Protein AF-0000000084432207 (afdb_homodimer)

Structure (mmCIF, N/CA/C/O backbone):
data_AF-0000000084432207-model_v1
#
loop_
_entity.id
_entity.type
_entity.pdbx_description
1 polymer ATPase
#
loop_
_atom_site.group_PDB
_atom_site.id
_atom_site.type_symbol
_atom_site.label_atom_id
_atom_site.label_alt_id
_atom_site.label_comp_id
_atom_site.label_asym_id
_atom_site.label_entity_id
_atom_site.label_seq_id
_atom_site.pdbx_PDB_ins_code
_atom_site.Cartn_x
_atom_site.Cartn_y
_atom_site.Cartn_z
_atom_site.occupancy
_atom_site.B_iso_or_equiv
_atom_site.auth_seq_id
_atom_site.auth_comp_id
_atom_site.auth_asym_id
_atom_site.auth_atom_id
_atom_site.pdbx_PDB_model_num
ATOM 1 N N . MET A 1 1 ? -12.633 -13.781 27.953 1 69.38 1 MET A N 1
ATOM 2 C CA . MET A 1 1 ? -13.867 -14.547 27.75 1 69.38 1 MET A CA 1
ATOM 3 C C . MET A 1 1 ? -13.898 -15.172 26.359 1 69.38 1 MET A C 1
ATOM 5 O O . MET A 1 1 ? -14.242 -16.344 26.219 1 69.38 1 MET A O 1
ATOM 9 N N . TYR A 1 2 ? -13.516 -14.477 25.219 1 88.44 2 TYR A N 1
ATOM 10 C CA . TYR A 1 2 ? -13.539 -15.062 23.891 1 88.44 2 TYR A CA 1
ATOM 11 C C . TYR A 1 2 ? -12.125 -15.211 23.344 1 88.44 2 TYR A C 1
ATOM 13 O O . TYR A 1 2 ? -11.641 -14.344 22.609 1 88.44 2 TYR A O 1
ATOM 21 N N . ASP A 1 3 ? -11.531 -16.312 23.734 1 91.62 3 ASP A N 1
ATOM 22 C CA . ASP A 1 3 ? -10.156 -16.5 23.266 1 91.62 3 ASP A CA 1
ATOM 23 C C . ASP A 1 3 ? -10.133 -17.047 21.844 1 91.62 3 ASP A C 1
ATOM 25 O O . ASP A 1 3 ? -11.18 -17.359 21.266 1 91.62 3 ASP A O 1
ATOM 29 N N . GLU A 1 4 ? -8.984 -17.094 21.281 1 94.12 4 GLU A N 1
ATOM 30 C CA . GLU A 1 4 ? -8.789 -17.438 19.875 1 94.12 4 GLU A CA 1
ATOM 31 C C . GLU A 1 4 ? -9.305 -18.844 19.562 1 94.12 4 GLU A C 1
ATOM 33 O O . GLU A 1 4 ? -9.992 -19.047 18.562 1 94.12 4 GLU A O 1
ATOM 38 N N . LYS A 1 5 ? -9.031 -19.844 20.422 1 93.81 5 LYS A N 1
ATOM 39 C CA . LYS A 1 5 ? -9.438 -21.219 20.219 1 93.81 5 LYS A CA 1
ATOM 40 C C . LYS A 1 5 ? -10.953 -21.359 20.219 1 93.81 5 LYS A C 1
ATOM 42 O O . LYS A 1 5 ? -11.523 -22.062 19.375 1 93.81 5 LYS A O 1
ATOM 47 N N . PHE A 1 6 ? -11.531 -20.703 21.203 1 95.62 6 PHE A N 1
ATOM 48 C CA . PHE A 1 6 ? -12.984 -20.734 21.312 1 95.62 6 PHE A CA 1
ATOM 49 C C . PHE A 1 6 ? -13.633 -20.188 20.047 1 95.62 6 PHE A C 1
ATOM 51 O O . PHE A 1 6 ? -14.555 -20.781 19.5 1 95.62 6 PHE A O 1
ATOM 58 N N . ILE A 1 7 ? -13.164 -19.031 19.562 1 95.94 7 ILE A N 1
ATOM 59 C CA . ILE A 1 7 ? -13.734 -18.375 18.375 1 95.94 7 ILE A CA 1
ATOM 60 C C . ILE A 1 7 ? -13.555 -19.266 17.156 1 95.94 7 ILE A C 1
ATOM 62 O O . ILE A 1 7 ? -14.477 -19.422 16.359 1 95.94 7 ILE A O 1
ATOM 66 N N . LEU A 1 8 ? -12.406 -19.844 17 1 94.75 8 LEU A N 1
ATOM 67 C CA . LEU A 1 8 ? -12.117 -20.703 15.867 1 94.75 8 LEU A CA 1
ATOM 68 C C . LEU A 1 8 ? -13.039 -21.922 15.867 1 94.75 8 LEU A C 1
ATOM 70 O O . LEU A 1 8 ? -13.555 -22.312 14.82 1 94.75 8 LEU A O 1
ATOM 74 N N . ASP A 1 9 ? -13.234 -22.5 17.031 1 94.31 9 ASP A N 1
ATOM 75 C CA . ASP A 1 9 ? -14.117 -23.656 17.156 1 94.31 9 ASP A CA 1
ATOM 76 C C . ASP A 1 9 ? -15.547 -23.297 16.75 1 94.31 9 ASP A C 1
ATOM 78 O O . ASP A 1 9 ? -16.203 -24.047 16.031 1 94.31 9 ASP A O 1
ATOM 82 N N . GLU A 1 10 ? -15.992 -22.172 17.25 1 94.75 10 GLU A N 1
ATOM 83 C CA . GLU A 1 10 ? -17.359 -21.734 16.938 1 94.75 10 GLU A CA 1
ATOM 84 C C . GLU A 1 10 ? -17.5 -21.422 15.445 1 94.75 10 GLU A C 1
ATOM 86 O O . GLU A 1 10 ? -18.5 -21.828 14.828 1 94.75 10 GLU A O 1
ATOM 91 N N . VAL A 1 11 ? -16.562 -20.75 14.867 1 95.38 11 VAL A N 1
ATOM 92 C CA . VAL A 1 11 ? -16.594 -20.391 13.453 1 95.38 11 VAL A CA 1
ATOM 93 C C . VAL A 1 11 ? -16.609 -21.656 12.602 1 95.38 11 VAL A C 1
ATOM 95 O O . VAL A 1 11 ? -17.422 -21.781 11.672 1 95.38 11 VAL A O 1
ATOM 98 N N . ASN A 1 12 ? -15.75 -22.562 12.953 1 93.44 12 ASN A N 1
ATOM 99 C CA . ASN A 1 12 ? -15.672 -23.797 12.195 1 93.44 12 ASN A CA 1
ATOM 100 C C . ASN A 1 12 ? -16.953 -24.625 12.336 1 93.44 12 ASN A C 1
ATOM 102 O O . ASN A 1 12 ? -17.391 -25.266 11.383 1 93.44 12 ASN A O 1
ATOM 106 N N . SER A 1 13 ? -17.438 -24.656 13.523 1 94.06 13 SER A N 1
ATOM 107 C CA . SER A 1 13 ? -18.703 -25.344 13.742 1 94.06 13 SER A CA 1
ATOM 108 C C . SER A 1 13 ? -19.812 -24.75 12.875 1 94.06 13 SER A C 1
ATOM 110 O O . SER A 1 13 ? -20.578 -25.484 12.242 1 94.06 13 SER A O 1
ATOM 112 N N . ILE A 1 14 ? -19.906 -23.484 12.828 1 95.19 14 ILE A N 1
ATOM 113 C CA . ILE A 1 14 ? -20.922 -22.781 12.039 1 95.19 14 ILE A CA 1
ATOM 114 C C . ILE A 1 14 ? -20.703 -23.062 10.555 1 95.19 14 ILE A C 1
ATOM 116 O O . ILE A 1 14 ? -21.656 -23.328 9.82 1 95.19 14 ILE A O 1
ATOM 120 N N . ARG A 1 15 ? -19.484 -22.984 10.156 1 93.62 15 ARG A N 1
ATOM 121 C CA . ARG A 1 15 ? -19.172 -23.25 8.758 1 93.62 15 ARG A CA 1
ATOM 122 C C . ARG A 1 15 ? -19.594 -24.656 8.352 1 93.62 15 ARG A C 1
ATOM 124 O O . ARG A 1 15 ? -20.156 -24.844 7.273 1 93.62 15 ARG A O 1
ATOM 131 N N . ARG A 1 16 ? -19.391 -25.578 9.219 1 91.31 16 ARG A N 1
ATOM 132 C CA . ARG A 1 16 ? -19.812 -26.953 8.961 1 91.31 16 ARG A CA 1
ATOM 133 C C . ARG A 1 16 ? -21.328 -27.062 8.844 1 91.31 16 ARG A C 1
ATOM 135 O O . ARG A 1 16 ? -21.844 -27.734 7.961 1 91.31 16 ARG A O 1
ATOM 142 N N . GLU A 1 17 ? -21.938 -26.422 9.672 1 91.88 17 GLU A N 1
ATOM 143 C CA . GLU A 1 17 ? -23.406 -26.438 9.711 1 91.88 17 GLU A CA 1
ATOM 144 C C . GLU A 1 17 ? -23.984 -25.891 8.414 1 91.88 17 GLU A C 1
ATOM 146 O O . GLU A 1 17 ? -25.031 -26.359 7.953 1 91.88 17 GLU A O 1
ATOM 151 N N . ILE A 1 18 ? -23.328 -24.984 7.797 1 89.75 18 ILE A N 1
ATOM 152 C CA . ILE A 1 18 ? -23.906 -24.344 6.621 1 89.75 18 ILE A CA 1
ATOM 153 C C . ILE A 1 18 ? -23.297 -24.938 5.355 1 89.75 18 ILE A C 1
ATOM 155 O O . ILE A 1 18 ? -23.516 -24.422 4.254 1 89.75 18 ILE A O 1
ATOM 159 N N . GLY A 1 19 ? -22.375 -25.891 5.5 1 84.81 19 GLY A N 1
ATOM 160 C CA . GLY A 1 19 ? -21.875 -26.641 4.363 1 84.81 19 GLY A CA 1
ATOM 161 C C . GLY A 1 19 ? -20.641 -26.016 3.738 1 84.81 19 GLY A C 1
ATOM 162 O O . GLY A 1 19 ? -20.359 -26.234 2.559 1 84.81 19 GLY A O 1
ATOM 163 N N . HIS A 1 20 ? -19.969 -25.141 4.457 1 82.69 20 HIS A N 1
ATOM 164 C CA . HIS A 1 20 ? -18.734 -24.562 3.945 1 82.69 20 HIS A CA 1
ATOM 165 C C . HIS A 1 20 ? -17.547 -25.5 4.16 1 82.69 20 HIS A C 1
ATOM 167 O O . HIS A 1 20 ? -17.547 -26.297 5.105 1 82.69 20 HIS A O 1
ATOM 173 N N . ASP A 1 21 ? -16.578 -25.344 3.324 1 76.12 21 ASP A N 1
ATOM 174 C CA . ASP A 1 21 ? -15.352 -26.125 3.455 1 76.12 21 ASP A CA 1
ATOM 175 C C . ASP A 1 21 ? -14.562 -25.703 4.695 1 76.12 21 ASP A C 1
ATOM 177 O O . ASP A 1 21 ? -14.641 -24.547 5.121 1 76.12 21 ASP A O 1
ATOM 181 N N . GLU A 1 22 ? -13.953 -26.703 5.242 1 76.38 22 GLU A N 1
ATOM 182 C CA . GLU A 1 22 ? -13.062 -26.391 6.355 1 76.38 22 GLU A CA 1
ATOM 183 C C . GLU A 1 22 ? -11.82 -25.641 5.879 1 76.38 22 GLU A C 1
ATOM 185 O O . GLU A 1 22 ? -11.266 -25.969 4.828 1 76.38 22 GLU A O 1
ATOM 190 N N . VAL A 1 23 ? -11.57 -24.562 6.527 1 81 23 VAL A N 1
ATOM 191 C CA . VAL A 1 23 ? -10.391 -23.781 6.172 1 81 23 VAL A CA 1
ATOM 192 C C . VAL A 1 23 ? -9.555 -23.5 7.422 1 81 23 VAL A C 1
ATOM 194 O O . VAL A 1 23 ? -10.094 -23.469 8.531 1 81 23 VAL A O 1
ATOM 197 N N . SER A 1 24 ? -8.305 -23.516 7.211 1 86.62 24 SER A N 1
ATOM 198 C CA . SER A 1 24 ? -7.422 -23.078 8.289 1 86.62 24 SER A CA 1
ATOM 199 C C . SER A 1 24 ? -7.461 -21.578 8.477 1 86.62 24 SER A C 1
ATOM 201 O O . SER A 1 24 ? -7.188 -20.828 7.539 1 86.62 24 SER A O 1
ATOM 203 N N . ILE A 1 25 ? -7.871 -21.172 9.625 1 93.12 25 ILE A N 1
ATOM 204 C CA . ILE A 1 25 ? -7.977 -19.75 9.938 1 93.12 25 ILE A CA 1
ATOM 205 C C . ILE A 1 25 ? -6.992 -19.391 11.055 1 93.12 25 ILE A C 1
ATOM 207 O O . ILE A 1 25 ? -6.855 -20.141 12.031 1 93.12 25 ILE A O 1
ATOM 211 N N . TYR A 1 26 ? -6.336 -18.312 10.898 1 94.75 26 TYR A N 1
ATOM 212 C CA . TYR A 1 26 ? -5.418 -17.828 11.93 1 94.75 26 TYR A CA 1
ATOM 213 C C . TYR A 1 26 ? -5.871 -16.5 12.5 1 94.75 26 TYR A C 1
ATOM 215 O O . TYR A 1 26 ? -6.105 -15.547 11.75 1 94.75 26 TYR A O 1
ATOM 223 N N . ILE A 1 27 ? -6.004 -16.453 13.797 1 95.94 27 ILE A N 1
ATOM 224 C CA . ILE A 1 27 ? -6.395 -15.25 14.508 1 95.94 27 ILE A CA 1
ATOM 225 C C . ILE A 1 27 ? -5.184 -14.672 15.242 1 95.94 27 ILE A C 1
ATOM 227 O O . ILE A 1 27 ? -4.461 -15.391 15.93 1 95.94 27 ILE A O 1
ATOM 231 N N . GLU A 1 28 ? -4.887 -13.422 15 1 94.56 28 GLU A N 1
ATOM 232 C CA . GLU A 1 28 ? -3.787 -12.727 15.656 1 94.56 28 GLU A CA 1
ATOM 233 C C . GLU A 1 28 ? -4.148 -12.359 17.094 1 94.56 28 GLU A C 1
ATOM 235 O O . GLU A 1 28 ? -3.34 -12.531 18 1 94.56 28 GLU A O 1
ATOM 240 N N . GLU A 1 29 ? -5.316 -11.82 17.266 1 94.12 29 GLU A N 1
ATOM 241 C CA . GLU A 1 29 ? -5.777 -11.438 18.594 1 94.12 29 GLU A CA 1
ATOM 242 C C . GLU A 1 29 ? -7.285 -11.195 18.609 1 94.12 29 GLU A C 1
ATOM 244 O O . GLU A 1 29 ? -7.906 -11.062 17.562 1 94.12 29 GLU A O 1
ATOM 249 N N . THR A 1 30 ? -7.875 -11.281 19.828 1 94.94 30 THR A N 1
ATOM 250 C CA . THR A 1 30 ? -9.273 -10.945 20.062 1 94.94 30 THR A CA 1
ATOM 251 C C . THR A 1 30 ? -9.406 -9.945 21.219 1 94.94 30 THR A C 1
ATOM 253 O O . THR A 1 30 ? -8.594 -9.953 22.141 1 94.94 30 THR A O 1
ATOM 256 N N . TYR A 1 31 ? -10.336 -9.055 20.984 1 92.19 31 TYR A N 1
ATOM 257 C CA . TYR A 1 31 ? -10.656 -8.062 22 1 92.19 31 TYR A CA 1
ATOM 258 C C . TYR A 1 31 ? -12.156 -7.973 22.234 1 92.19 31 TYR A C 1
ATOM 260 O O . TYR A 1 31 ? -12.938 -7.895 21.281 1 92.19 31 TYR A O 1
ATOM 268 N N . PHE A 1 32 ? -12.547 -8.094 23.516 1 93.69 32 PHE A N 1
ATOM 269 C CA . PHE A 1 32 ? -13.953 -7.965 23.859 1 93.69 32 PHE A CA 1
ATOM 270 C C . PHE A 1 32 ? -14.188 -6.73 24.719 1 93.69 32 PHE A C 1
ATOM 272 O O . PHE A 1 32 ? -13.531 -6.547 25.75 1 93.69 32 PHE A O 1
ATOM 279 N N . ASN A 1 33 ? -15.016 -5.875 24.219 1 90.94 33 ASN A N 1
ATOM 280 C CA . ASN A 1 33 ? -15.445 -4.715 24.984 1 90.94 33 ASN A CA 1
ATOM 281 C C . ASN A 1 33 ? -16.75 -4.984 25.719 1 90.94 33 ASN A C 1
ATOM 283 O O . ASN A 1 33 ? -17.828 -5.004 25.109 1 90.94 33 ASN A O 1
ATOM 287 N N . LYS A 1 34 ? -16.766 -4.996 27 1 91.31 34 LYS A N 1
ATOM 288 C CA . LYS A 1 34 ? -17.922 -5.34 27.828 1 91.31 34 LYS A CA 1
ATOM 289 C C . LYS A 1 34 ? -18.953 -4.211 27.828 1 91.31 34 LYS A C 1
ATOM 291 O O . LYS A 1 34 ? -20.156 -4.465 27.859 1 91.31 34 LYS A O 1
ATOM 296 N N . ASP A 1 35 ? -18.438 -3.004 27.797 1 89.25 35 ASP A N 1
ATOM 297 C CA . ASP A 1 35 ? -19.312 -1.843 27.891 1 89.25 35 ASP A CA 1
ATOM 298 C C . ASP A 1 35 ? -20.219 -1.753 26.672 1 89.25 35 ASP A C 1
ATOM 300 O O . ASP A 1 35 ? -21.422 -1.454 26.797 1 89.25 35 ASP A O 1
ATOM 304 N N . THR A 1 36 ? -19.734 -2.092 25.531 1 90.56 36 THR A N 1
ATOM 305 C CA . THR A 1 36 ? -20.516 -1.972 24.312 1 90.56 36 THR A CA 1
ATOM 306 C C . THR A 1 36 ? -21 -3.34 23.844 1 90.56 36 THR A C 1
ATOM 308 O O . THR A 1 36 ? -21.812 -3.434 22.922 1 90.56 36 THR A O 1
ATOM 311 N N . ASN A 1 37 ? -20.562 -4.426 24.453 1 95.5 37 ASN A N 1
ATOM 312 C CA . ASN A 1 37 ? -20.875 -5.801 24.078 1 95.5 37 ASN A CA 1
ATOM 313 C C . ASN A 1 37 ? -20.438 -6.098 22.641 1 95.5 37 ASN A C 1
ATOM 315 O O . ASN A 1 37 ? -21.234 -6.598 21.844 1 95.5 37 ASN A O 1
ATOM 319 N N . GLU A 1 38 ? -19.266 -5.66 22.328 1 95.5 38 GLU A N 1
ATOM 320 C CA . GLU A 1 38 ? -18.719 -5.836 20.984 1 95.5 38 GLU A CA 1
ATOM 321 C C . GLU A 1 38 ? -17.438 -6.676 21.016 1 95.5 38 GLU A C 1
ATOM 323 O O . GLU A 1 38 ? -16.641 -6.566 21.938 1 95.5 38 GLU A O 1
ATOM 328 N N . LEU A 1 39 ? -17.312 -7.508 20 1 96.81 39 LEU A N 1
ATOM 329 C CA . LEU A 1 39 ? -16.141 -8.383 19.875 1 96.81 39 LEU A CA 1
ATOM 330 C C . LEU A 1 39 ? -15.328 -8.016 18.641 1 96.81 39 LEU A C 1
ATOM 332 O O . LEU A 1 39 ? -15.891 -7.805 17.562 1 96.81 39 LEU A O 1
ATOM 336 N N . TRP A 1 40 ? -14.055 -7.824 18.859 1 96.62 40 TRP A N 1
ATOM 337 C CA . TRP A 1 40 ? -13.117 -7.621 17.75 1 96.62 40 TRP A CA 1
ATOM 338 C C . TRP A 1 40 ? -12.281 -8.867 17.5 1 96.62 40 TRP A C 1
ATOM 340 O O . TRP A 1 40 ? -11.656 -9.398 18.438 1 96.62 40 TRP A O 1
ATOM 350 N N . ILE A 1 41 ? -12.344 -9.328 16.328 1 97.62 41 ILE A N 1
ATOM 351 C CA . ILE A 1 41 ? -11.531 -10.461 15.898 1 97.62 41 ILE A CA 1
ATOM 352 C C . ILE A 1 41 ? -10.508 -9.992 14.859 1 97.62 41 ILE A C 1
ATOM 354 O O . ILE A 1 41 ? -10.867 -9.602 13.75 1 97.62 41 ILE A O 1
ATOM 358 N N . ILE A 1 42 ? -9.234 -10.055 15.188 1 97.31 42 ILE A N 1
ATOM 359 C CA . ILE A 1 42 ? -8.172 -9.633 14.289 1 97.31 42 ILE A CA 1
ATOM 360 C C . ILE A 1 42 ? -7.48 -10.859 13.695 1 97.31 42 ILE A C 1
ATOM 362 O O . ILE A 1 42 ? -6.832 -11.625 14.414 1 97.31 42 ILE A O 1
ATOM 366 N N . THR A 1 43 ? -7.629 -11 12.414 1 97.19 43 THR A N 1
ATOM 367 C CA . THR A 1 43 ? -7.016 -12.125 11.719 1 97.19 43 THR A CA 1
ATOM 368 C C . THR A 1 43 ? -5.625 -11.75 11.211 1 97.19 43 THR A C 1
ATOM 370 O O . THR A 1 43 ? -5.242 -10.578 11.234 1 97.19 43 THR A O 1
ATOM 373 N N . GLU A 1 44 ? -4.887 -12.734 10.758 1 95.75 44 GLU A N 1
ATOM 374 C CA . GLU A 1 44 ? -3.537 -12.477 10.266 1 95.75 44 GLU A CA 1
ATOM 375 C C . GLU A 1 44 ? -3.572 -11.766 8.914 1 95.75 44 GLU A C 1
ATOM 377 O O . GLU A 1 44 ? -2.752 -10.883 8.656 1 95.75 44 GLU A O 1
ATOM 382 N N . ASP A 1 45 ? -4.508 -12.258 8.078 1 94.56 45 ASP A N 1
ATOM 383 C CA . ASP A 1 45 ? -4.586 -11.648 6.754 1 94.56 45 ASP A CA 1
ATOM 384 C C . ASP A 1 45 ? -6.023 -11.633 6.242 1 94.56 45 ASP A C 1
ATOM 386 O O . ASP A 1 45 ? -6.953 -12 6.965 1 94.56 45 ASP A O 1
ATOM 390 N N . ARG A 1 46 ? -6.199 -11.219 5.07 1 91.69 46 ARG A N 1
ATOM 391 C CA . ARG A 1 46 ? -7.527 -10.961 4.523 1 91.69 46 ARG A CA 1
ATOM 392 C C . ARG A 1 46 ? -8.266 -12.266 4.2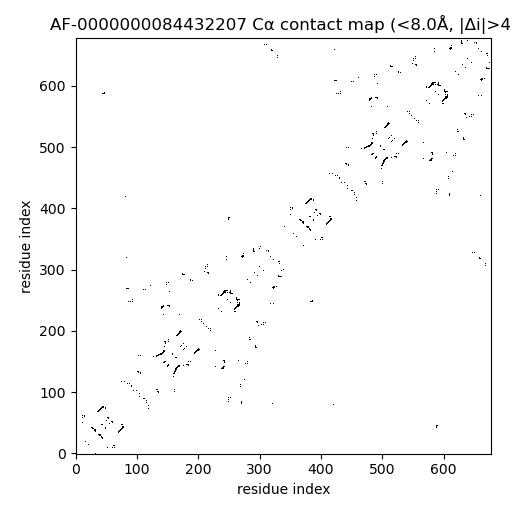5 1 91.69 46 ARG A C 1
ATOM 394 O O . ARG A 1 46 ? -9.477 -12.359 4.477 1 91.69 46 ARG A O 1
ATOM 401 N N . PRO A 1 47 ? -7.598 -13.273 3.713 1 92.25 47 PRO A N 1
ATOM 402 C CA . PRO A 1 47 ? -8.305 -14.547 3.539 1 92.25 47 PRO A CA 1
ATOM 403 C C . PRO A 1 47 ? -8.898 -15.078 4.844 1 92.25 47 PRO A C 1
ATOM 405 O O . PRO A 1 47 ? -10.023 -15.57 4.859 1 92.25 47 PRO A O 1
ATOM 408 N N . ASP A 1 48 ? -8.156 -14.984 5.887 1 95.19 48 ASP A N 1
ATOM 409 C CA . ASP A 1 48 ? -8.672 -15.398 7.191 1 95.19 48 ASP A CA 1
ATOM 410 C C . ASP A 1 48 ? -9.883 -14.555 7.594 1 95.19 48 ASP A C 1
ATOM 412 O O . ASP A 1 48 ? -10.859 -15.078 8.125 1 95.19 48 ASP A O 1
ATOM 416 N N . LYS A 1 49 ? -9.766 -13.336 7.398 1 95.62 49 LYS A N 1
ATOM 417 C CA . LYS A 1 49 ? -10.883 -12.438 7.668 1 95.62 49 LYS A CA 1
ATOM 418 C C . LYS A 1 49 ? -12.133 -12.867 6.906 1 95.62 49 LYS A C 1
ATOM 420 O O . LYS A 1 49 ? -13.211 -12.969 7.484 1 95.62 49 LYS A O 1
ATOM 425 N N . SER A 1 50 ? -11.961 -13.094 5.668 1 92.81 50 SER A N 1
ATOM 426 C CA . SER A 1 50 ? -13.062 -13.516 4.816 1 92.81 50 SER A CA 1
ATOM 427 C C . SER A 1 50 ? -13.688 -14.812 5.316 1 92.81 50 SER A C 1
ATOM 429 O O . SER A 1 50 ? -14.906 -14.984 5.266 1 92.81 50 SER A O 1
ATOM 431 N N . ALA A 1 51 ? -12.875 -15.672 5.738 1 93.31 51 ALA A N 1
ATOM 432 C CA . ALA A 1 51 ? -13.352 -16.969 6.234 1 93.31 51 ALA A CA 1
ATOM 433 C C . ALA A 1 51 ? -14.227 -16.781 7.473 1 93.31 51 ALA A C 1
ATOM 435 O O . ALA A 1 51 ? -15.219 -17.5 7.648 1 93.31 51 ALA A O 1
ATOM 436 N N . ILE A 1 52 ? -13.867 -15.891 8.305 1 95.94 52 ILE A N 1
ATOM 437 C CA . IL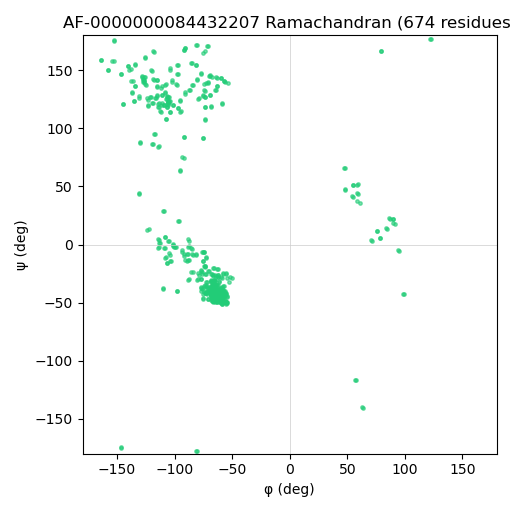E A 1 52 ? -14.625 -15.633 9.523 1 95.94 52 ILE A CA 1
ATOM 438 C C . ILE A 1 52 ? -15.938 -14.938 9.172 1 95.94 52 ILE A C 1
ATOM 440 O O . ILE A 1 52 ? -16.984 -15.25 9.758 1 95.94 52 ILE A O 1
ATOM 444 N N . ILE A 1 53 ? -15.875 -14.055 8.281 1 94.81 53 ILE A N 1
ATOM 445 C CA . ILE A 1 53 ? -17.078 -13.352 7.863 1 94.81 53 ILE A CA 1
ATOM 446 C C . ILE A 1 53 ? -18.016 -14.312 7.137 1 94.81 53 ILE A C 1
ATOM 448 O O . ILE A 1 53 ? -19.219 -14.352 7.414 1 94.81 53 ILE A O 1
ATOM 452 N N . GLY A 1 54 ? -17.422 -15.094 6.258 1 91.38 54 GLY A N 1
ATOM 453 C CA . GLY A 1 54 ? -18.188 -16.031 5.453 1 91.38 54 GLY A CA 1
ATOM 454 C C . GLY A 1 54 ? -18.891 -15.375 4.273 1 91.38 54 GLY A C 1
ATOM 455 O O . GLY A 1 54 ? -18.984 -14.148 4.211 1 91.38 54 GLY A O 1
ATOM 456 N N . LYS A 1 55 ? -19.344 -16.172 3.408 1 86.5 55 LYS A N 1
ATOM 457 C CA . LYS A 1 55 ? -20.078 -15.68 2.246 1 86.5 55 LYS A CA 1
ATOM 458 C C . LYS A 1 55 ? -21.312 -14.875 2.672 1 86.5 55 LYS A C 1
ATOM 460 O O . LYS A 1 55 ? -22.109 -15.336 3.477 1 86.5 55 LYS A O 1
ATOM 465 N N . GLY A 1 56 ? -21.328 -13.609 2.219 1 86.75 56 GLY A N 1
ATOM 466 C CA . GLY A 1 56 ? -22.453 -12.75 2.525 1 86.75 56 GLY A CA 1
ATOM 467 C C . GLY A 1 56 ? -22.516 -12.328 3.982 1 86.75 56 GLY A C 1
ATOM 468 O O . GLY A 1 56 ? -23.516 -11.781 4.441 1 86.75 56 GLY A O 1
ATOM 469 N N . GLY A 1 57 ? -21.609 -12.68 4.703 1 91.69 57 GLY A N 1
ATOM 470 C CA . GLY A 1 57 ? -21.562 -12.305 6.109 1 91.69 57 GLY A CA 1
ATOM 471 C C . GLY A 1 57 ? -22.328 -13.266 7 1 91.69 57 GLY A C 1
ATOM 472 O O . GLY A 1 57 ? -22.734 -12.906 8.109 1 91.69 57 GLY A O 1
ATOM 473 N N . TRP A 1 58 ? -22.516 -14.453 6.535 1 92.06 58 TRP A N 1
ATOM 474 C CA . TRP A 1 58 ? -23.391 -15.391 7.23 1 92.06 58 TRP A CA 1
ATOM 475 C C . TRP A 1 58 ? -22.703 -15.977 8.453 1 92.06 58 TRP A C 1
ATOM 477 O O . TRP A 1 58 ? -23.312 -16.125 9.516 1 92.06 58 TRP A O 1
ATOM 487 N N . VAL A 1 59 ? -21.516 -16.281 8.367 1 95.06 59 VAL A N 1
ATOM 488 C CA . VAL A 1 59 ? -20.812 -16.938 9.461 1 95.06 59 VAL A CA 1
ATOM 489 C C . VAL A 1 59 ? -20.703 -15.984 10.648 1 95.06 59 VAL A C 1
ATOM 491 O O . VAL A 1 59 ? -21.078 -16.328 11.766 1 95.06 59 VAL A O 1
ATOM 494 N N . VAL A 1 60 ? -20.266 -14.773 10.383 1 96.38 60 VAL A N 1
ATOM 495 C CA . VAL A 1 60 ? -20.094 -13.82 11.469 1 96.38 60 VAL A CA 1
ATOM 496 C C . VAL A 1 60 ? -21.453 -13.422 12.031 1 96.38 60 VAL A C 1
ATOM 498 O O . VAL A 1 60 ? -21.578 -13.18 13.234 1 96.38 60 VAL A O 1
ATOM 501 N N . GLY A 1 61 ? -22.453 -13.391 11.203 1 96.25 61 GLY A N 1
ATOM 502 C CA . GLY A 1 61 ? -23.797 -13.117 11.68 1 96.25 61 GLY A CA 1
ATOM 503 C C . GLY A 1 61 ? -24.312 -14.172 12.648 1 96.25 61 GLY A C 1
ATOM 504 O O . GLY A 1 61 ? -24.844 -13.836 13.711 1 96.25 61 GLY A O 1
ATOM 505 N N . LYS A 1 62 ? -24.172 -15.383 12.266 1 96.69 62 LYS A N 1
ATOM 506 C CA . LYS A 1 62 ? -24.594 -16.484 13.133 1 96.69 62 LYS A CA 1
ATOM 507 C C . LYS A 1 62 ? -23.781 -16.516 14.422 1 96.69 62 LYS A C 1
ATOM 509 O O . LYS A 1 62 ? -24.297 -16.828 15.492 1 96.69 62 LYS A O 1
ATOM 514 N N . LEU A 1 63 ? -22.531 -16.25 14.281 1 97 63 LEU A N 1
ATOM 515 C CA . LEU A 1 63 ? -21.672 -16.188 15.453 1 97 63 LEU A CA 1
ATOM 516 C C . LEU A 1 63 ? -22.156 -15.125 16.422 1 97 63 LEU A C 1
ATOM 518 O O . LEU A 1 63 ? -22.203 -15.352 17.641 1 97 63 LEU A O 1
ATOM 522 N N . ARG A 1 64 ? -22.453 -13.945 15.93 1 97.31 64 ARG A N 1
ATOM 523 C CA . ARG A 1 64 ? -22.953 -12.852 16.75 1 97.31 64 ARG A CA 1
ATOM 524 C C . ARG A 1 64 ? -24.219 -13.258 17.5 1 97.31 64 ARG A C 1
ATOM 526 O O . ARG A 1 64 ? -24.359 -12.977 18.688 1 97.31 64 ARG A O 1
ATOM 533 N N . GLU A 1 65 ? -25.109 -13.945 16.812 1 96.88 65 GLU A N 1
ATOM 534 C CA . GLU A 1 65 ? -26.359 -14.414 17.422 1 96.88 65 GLU A CA 1
ATOM 535 C C . GLU A 1 65 ? -26.078 -15.453 18.5 1 96.88 65 GLU A C 1
ATOM 537 O O . GLU A 1 65 ? -26.641 -15.383 19.594 1 96.88 65 GLU A O 1
ATOM 542 N N . LYS A 1 66 ? -25.297 -16.312 18.156 1 96.31 66 LYS A N 1
ATOM 543 C CA . LYS A 1 66 ? -24.969 -17.391 19.078 1 96.31 66 LYS A CA 1
ATOM 544 C C . LYS A 1 66 ? -24.344 -16.844 20.359 1 96.31 66 LYS A C 1
ATOM 546 O O . LYS A 1 66 ? -24.625 -17.359 21.453 1 96.31 66 LYS A O 1
ATOM 551 N N . LEU A 1 67 ? -23.562 -15.844 20.172 1 96.44 67 LEU A N 1
ATOM 552 C CA . LEU A 1 67 ? -22.859 -15.297 21.328 1 96.44 67 LEU A CA 1
ATOM 553 C C . LEU A 1 67 ? -23.641 -14.148 21.953 1 96.44 67 LEU A C 1
ATOM 555 O O . LEU A 1 67 ? -23.234 -13.586 22.969 1 96.44 67 LEU A O 1
ATOM 559 N N . ASN A 1 68 ? -24.656 -13.734 21.391 1 96.69 68 ASN A N 1
ATOM 560 C CA . ASN A 1 68 ? -25.516 -12.656 21.859 1 96.69 68 ASN A CA 1
ATOM 561 C C . ASN A 1 68 ? -24.734 -11.344 22 1 96.69 68 ASN A C 1
ATOM 563 O O . ASN A 1 68 ? -24.734 -10.734 23.062 1 96.69 68 ASN A O 1
ATOM 567 N N . LEU A 1 69 ? -24.078 -11.031 20.953 1 97.19 69 LEU A N 1
ATOM 568 C CA . LEU A 1 69 ? -23.281 -9.812 20.922 1 97.19 69 LEU A CA 1
ATOM 569 C C . LEU A 1 69 ? -23.984 -8.727 20.109 1 97.19 69 LEU A C 1
ATOM 571 O O . LEU A 1 69 ? -24.812 -9.031 19.234 1 97.19 69 LEU A O 1
ATOM 575 N N . GLU A 1 70 ? -23.719 -7.512 20.453 1 96.69 70 GLU A N 1
ATOM 576 C CA . GLU A 1 70 ? -24.266 -6.391 19.688 1 96.69 70 GLU A CA 1
ATOM 577 C C . GLU A 1 70 ? -23.641 -6.324 18.297 1 96.69 70 GLU A C 1
ATOM 579 O O . GLU A 1 70 ? -24.344 -6.066 17.312 1 96.69 70 GLU A O 1
ATOM 584 N N . SER A 1 71 ? -22.312 -6.523 18.219 1 96.38 71 SER A N 1
ATOM 585 C CA . SER A 1 71 ? -21.609 -6.492 16.938 1 96.38 71 SER A CA 1
ATOM 586 C C . SER A 1 71 ? -20.297 -7.25 17.016 1 96.38 71 SER A C 1
ATOM 588 O O . SER A 1 71 ? -19.719 -7.387 18.094 1 96.38 71 SER A O 1
ATOM 590 N N . ILE A 1 72 ? -19.906 -7.793 15.906 1 97.25 72 ILE A N 1
ATOM 591 C CA . ILE A 1 72 ? -18.578 -8.391 15.742 1 97.25 72 ILE A CA 1
ATOM 592 C C . ILE A 1 72 ? -17.828 -7.664 14.633 1 97.25 72 ILE A C 1
ATOM 594 O O . ILE A 1 72 ? -18.328 -7.5 13.523 1 97.25 72 ILE A O 1
ATOM 598 N N . HIS A 1 73 ? -16.656 -7.129 15.023 1 96.69 73 HIS A N 1
ATOM 599 C CA . HIS A 1 73 ? -15.773 -6.508 14.055 1 96.69 73 HIS A CA 1
ATOM 600 C C . HIS A 1 73 ? -14.625 -7.438 13.672 1 96.69 73 HIS A C 1
ATOM 602 O O . HIS A 1 73 ? -13.875 -7.891 14.539 1 96.69 73 HIS A O 1
ATOM 608 N N . VAL A 1 74 ? -14.523 -7.766 12.43 1 97 74 VAL A N 1
ATOM 609 C CA . VAL A 1 74 ? -13.445 -8.617 11.945 1 97 74 VAL A CA 1
ATOM 610 C C . VAL A 1 74 ? -12.469 -7.797 11.102 1 97 74 VAL A C 1
ATOM 612 O O . VAL A 1 74 ? -12.867 -7.176 10.117 1 97 74 VAL A O 1
ATOM 615 N N . GLU A 1 75 ? -11.188 -7.723 11.508 1 95.44 75 GLU A N 1
ATOM 616 C CA . GLU A 1 75 ? -10.156 -6.965 10.805 1 95.44 75 GLU A CA 1
ATOM 617 C C . GLU A 1 75 ? -8.961 -7.844 10.469 1 95.44 75 GLU A C 1
ATOM 619 O O . GLU A 1 75 ? -8.805 -8.938 11.031 1 95.44 75 GLU A O 1
ATOM 624 N N . SER A 1 76 ? -8.164 -7.445 9.562 1 95.19 76 SER A N 1
ATOM 625 C CA . SER A 1 76 ? -6.918 -8.109 9.203 1 95.19 76 SER A CA 1
ATOM 626 C C . SER A 1 76 ? -5.711 -7.316 9.695 1 95.19 76 SER A C 1
ATOM 628 O O . SER A 1 76 ? -5.562 -6.141 9.359 1 95.19 76 SER A O 1
ATOM 630 N N . TYR A 1 77 ? -4.867 -7.977 10.406 1 95.81 77 TYR A N 1
ATOM 631 C CA . TYR A 1 77 ? -3.697 -7.312 10.969 1 95.81 77 TYR A CA 1
ATOM 632 C C . TYR A 1 77 ? -2.834 -6.707 9.867 1 95.81 77 TYR A C 1
ATOM 634 O O . TYR A 1 77 ? -2.287 -5.613 10.031 1 95.81 77 TYR A O 1
ATOM 642 N N . GLY A 1 78 ? -2.715 -7.395 8.75 1 93.38 78 GLY A N 1
ATOM 643 C CA . GLY A 1 78 ? -1.92 -6.926 7.625 1 93.38 78 GLY A CA 1
ATOM 644 C C . GLY A 1 78 ? -2.322 -5.543 7.148 1 93.38 78 GLY A C 1
ATOM 645 O O . GLY A 1 78 ? -1.492 -4.793 6.633 1 93.38 78 GLY A O 1
ATOM 646 N N . ASP A 1 79 ? -3.545 -5.156 7.383 1 91.69 79 ASP A N 1
ATOM 647 C CA . ASP A 1 79 ? -4.059 -3.867 6.926 1 91.69 79 ASP A CA 1
ATOM 648 C C . ASP A 1 79 ? -3.641 -2.742 7.871 1 91.69 79 ASP A C 1
ATOM 650 O O . ASP A 1 79 ? -3.775 -1.563 7.535 1 91.69 79 ASP A O 1
ATOM 654 N N . PHE A 1 80 ? -3.057 -3.088 9.008 1 94.12 80 PHE A N 1
ATOM 655 C CA . PHE A 1 80 ? -2.73 -2.078 10.008 1 94.12 80 PHE A CA 1
ATOM 656 C C . PHE A 1 80 ? -1.221 -1.957 10.18 1 94.12 80 PHE A C 1
ATOM 658 O O . PHE A 1 80 ? -0.744 -1.113 10.938 1 94.12 80 PHE A O 1
ATOM 665 N N . LEU A 1 81 ? -0.478 -2.787 9.469 1 94.81 81 LEU A N 1
ATOM 666 C CA . LEU A 1 81 ? 0.97 -2.834 9.633 1 94.81 81 LEU A CA 1
ATOM 667 C C . LEU A 1 81 ? 1.586 -1.453 9.438 1 94.81 81 LEU A C 1
ATOM 669 O O . LEU A 1 81 ? 2.332 -0.975 10.297 1 94.81 81 LEU A O 1
ATOM 673 N N . GLN A 1 82 ? 1.266 -0.819 8.367 1 94.06 82 GLN A N 1
ATOM 674 C CA . GLN A 1 82 ? 1.825 0.487 8.039 1 94.06 82 GLN A CA 1
ATOM 675 C C . GLN A 1 82 ? 1.352 1.554 9.023 1 94.06 82 GLN A C 1
ATOM 677 O O . GLN A 1 82 ? 2.143 2.385 9.477 1 94.06 82 GLN A O 1
ATOM 682 N N . LYS A 1 83 ? 0.126 1.518 9.297 1 94.38 83 LYS A N 1
ATOM 683 C CA . LYS A 1 83 ? -0.455 2.498 10.211 1 94.38 83 LYS A CA 1
ATOM 684 C C . LYS A 1 83 ? 0.204 2.43 11.586 1 94.38 83 LYS A C 1
ATOM 686 O O . LYS A 1 83 ? 0.571 3.459 12.156 1 94.38 83 LYS A O 1
ATOM 691 N N . GLU A 1 84 ? 0.307 1.232 12.047 1 96.69 84 GLU A N 1
ATOM 692 C CA . GLU A 1 84 ? 0.917 1.025 13.352 1 96.69 84 GLU A CA 1
ATOM 693 C C . GLU A 1 84 ? 2.373 1.484 13.359 1 96.69 84 GLU A C 1
ATOM 695 O O . GLU A 1 84 ? 2.809 2.17 14.289 1 96.69 84 GLU A O 1
ATOM 700 N N . TYR A 1 85 ? 3.131 1.092 12.352 1 97.44 85 TYR A N 1
ATOM 701 C CA . TYR A 1 85 ? 4.543 1.441 12.258 1 97.44 85 TYR A CA 1
ATOM 702 C C . TYR A 1 85 ? 4.73 2.953 12.211 1 97.44 85 TYR A C 1
ATOM 704 O O . TYR A 1 85 ? 5.547 3.508 12.945 1 97.44 85 TYR A O 1
ATOM 712 N N . LYS A 1 86 ? 3.957 3.637 11.414 1 96.5 86 LYS A N 1
ATOM 713 C CA . LYS A 1 86 ? 4.035 5.09 11.289 1 96.5 86 LYS A CA 1
ATOM 714 C C . LYS A 1 86 ? 3.676 5.777 12.602 1 96.5 86 LYS A C 1
ATOM 716 O O . LYS A 1 86 ? 4.297 6.773 12.977 1 96.5 86 LYS A O 1
ATOM 721 N N . LEU A 1 87 ? 2.674 5.258 13.211 1 97.62 87 LEU A N 1
ATOM 722 C CA . LEU A 1 87 ? 2.248 5.828 14.484 1 97.62 87 LEU A CA 1
ATOM 723 C C . LEU A 1 87 ? 3.344 5.695 15.531 1 97.62 87 LEU A C 1
ATOM 725 O O . LEU A 1 87 ? 3.557 6.609 16.328 1 97.62 87 LEU A O 1
ATOM 729 N N . ARG A 1 88 ? 4.023 4.594 15.531 1 97.94 88 ARG A N 1
ATOM 730 C CA . ARG A 1 88 ? 5.133 4.398 16.453 1 97.94 88 ARG A CA 1
ATOM 731 C C . ARG A 1 88 ? 6.254 5.398 16.188 1 97.94 88 ARG A C 1
ATOM 733 O O . ARG A 1 88 ? 6.848 5.938 17.125 1 97.94 88 ARG A O 1
ATOM 740 N N . LEU A 1 89 ? 6.535 5.578 14.938 1 97.25 89 LEU A N 1
ATOM 741 C CA . LEU A 1 89 ? 7.555 6.555 14.578 1 97.25 89 LEU A CA 1
ATOM 742 C C . LEU A 1 89 ? 7.148 7.953 15.023 1 97.25 89 LEU A C 1
ATOM 744 O O . LEU A 1 89 ? 7.977 8.711 15.539 1 97.25 89 LEU A O 1
ATOM 748 N N . SER A 1 90 ? 5.898 8.273 14.812 1 97.06 90 SER A N 1
ATOM 749 C CA . SER A 1 90 ? 5.383 9.57 15.242 1 97.06 90 SER A CA 1
ATOM 750 C C . SER A 1 90 ? 5.48 9.727 16.75 1 97.06 90 SER A C 1
ATOM 752 O O . SER A 1 90 ? 5.875 10.789 17.25 1 97.06 90 SER A O 1
ATOM 754 N N . LYS A 1 91 ? 5.094 8.727 17.453 1 97.81 91 LYS A N 1
ATOM 755 C CA . LYS A 1 91 ? 5.168 8.75 18.906 1 97.81 91 LYS A CA 1
ATOM 756 C C . LYS A 1 91 ? 6.578 9.07 19.391 1 97.81 91 LYS A C 1
ATOM 758 O O . LYS A 1 91 ? 6.77 9.969 20.219 1 97.81 91 LYS A O 1
ATOM 763 N N . ARG A 1 92 ? 7.496 8.375 18.859 1 96.12 92 ARG A N 1
ATOM 764 C CA . ARG A 1 92 ? 8.891 8.602 19.219 1 96.12 92 ARG A CA 1
ATOM 765 C C . ARG A 1 92 ? 9.312 10.039 18.922 1 96.12 92 ARG A C 1
ATOM 767 O O . ARG A 1 92 ? 9.969 10.68 19.734 1 96.12 92 ARG A O 1
ATOM 774 N N . THR A 1 93 ? 8.945 10.523 17.766 1 95.88 93 THR A N 1
ATOM 775 C CA . THR A 1 93 ? 9.312 11.867 17.344 1 95.88 93 THR A CA 1
ATOM 776 C C . THR A 1 93 ? 8.734 12.914 18.281 1 95.88 93 THR A C 1
ATOM 778 O O . THR A 1 93 ? 9.453 13.812 18.734 1 95.88 93 THR A O 1
ATOM 781 N N . VAL A 1 94 ? 7.496 12.805 18.625 1 96.81 94 VAL A N 1
ATOM 782 C CA . VAL A 1 94 ? 6.812 13.789 19.438 1 96.81 94 VAL A CA 1
ATOM 783 C C . VAL A 1 94 ? 7.324 13.711 20.875 1 96.81 94 VAL A C 1
ATOM 785 O O . VAL A 1 94 ? 7.492 14.742 21.547 1 96.81 94 VAL A O 1
ATOM 788 N N . GLU A 1 95 ? 7.578 12.555 21.328 1 95.81 95 GLU A N 1
ATOM 789 C CA . GLU A 1 95 ? 8.062 12.367 22.688 1 95.81 95 GLU A CA 1
ATOM 790 C C . GLU A 1 95 ? 9.461 12.961 22.875 1 95.81 95 GLU A C 1
ATOM 792 O O . GLU A 1 95 ? 9.836 13.352 23.969 1 95.81 95 GLU A O 1
ATOM 797 N N . ASN A 1 96 ? 10.172 13.023 21.812 1 92.75 96 ASN A N 1
ATOM 798 C CA . ASN A 1 96 ? 11.539 13.523 21.891 1 92.75 96 ASN A CA 1
ATOM 799 C C . ASN A 1 96 ? 11.594 15.039 21.719 1 92.75 96 ASN A C 1
ATOM 801 O O . ASN A 1 96 ? 12.664 15.633 21.797 1 92.75 96 ASN A O 1
ATOM 805 N N . LEU A 1 97 ? 10.453 15.625 21.5 1 91.62 97 LEU A N 1
ATOM 806 C CA . LEU A 1 97 ? 10.406 17.078 21.359 1 91.62 97 LEU A CA 1
ATOM 807 C C . LEU A 1 97 ? 10.586 17.75 22.719 1 91.62 97 LEU A C 1
ATOM 809 O O . LEU A 1 97 ? 10.047 17.281 23.734 1 91.62 97 LEU A O 1
ATOM 813 N N . ASP A 1 98 ? 11.422 18.703 22.781 1 88.81 98 ASP A N 1
ATOM 814 C CA . ASP A 1 98 ? 11.594 19.5 23.984 1 88.81 98 ASP A CA 1
ATOM 815 C C . ASP A 1 98 ? 10.75 20.766 23.922 1 88.81 98 ASP A C 1
ATOM 817 O O . ASP A 1 98 ? 11.281 21.875 23.875 1 88.81 98 ASP A O 1
ATOM 821 N N . LEU A 1 99 ? 9.438 20.625 23.891 1 92.19 99 LEU A N 1
ATOM 822 C CA . LEU A 1 99 ? 8.477 21.719 23.844 1 92.19 99 LEU A CA 1
ATOM 823 C C . LEU A 1 99 ? 7.496 21.641 25.016 1 92.19 99 LEU A C 1
ATOM 825 O O . LEU A 1 99 ? 6.949 20.562 25.281 1 92.19 99 LEU A O 1
ATOM 829 N N . ASN A 1 100 ? 7.438 22.641 25.719 1 93.38 100 ASN A N 1
ATOM 830 C CA . ASN A 1 100 ? 6.457 22.734 26.797 1 93.38 100 ASN A CA 1
ATOM 831 C C . ASN A 1 100 ? 5.164 23.391 26.328 1 93.38 100 ASN A C 1
ATOM 833 O O . ASN A 1 100 ? 4.914 24.562 26.656 1 93.38 100 ASN A O 1
ATOM 837 N N . LEU A 1 101 ? 4.371 22.766 25.609 1 97.38 101 LEU A N 1
ATOM 838 C CA . LEU A 1 101 ? 3.1 23.234 25.078 1 97.38 101 LEU A CA 1
ATOM 839 C C . LEU A 1 101 ? 1.968 22.281 25.422 1 97.38 101 LEU A C 1
ATOM 841 O O . LEU A 1 101 ? 2.15 21.062 25.391 1 97.38 101 LEU A O 1
ATOM 845 N N . VAL A 1 102 ? 0.869 22.797 25.75 1 98.12 102 VAL A N 1
ATOM 846 C CA . VAL A 1 102 ? -0.298 22.016 26.141 1 98.12 102 VAL A CA 1
ATOM 847 C C . VAL A 1 102 ? -0.75 21.141 24.984 1 98.12 102 VAL A C 1
ATOM 849 O O . VAL A 1 102 ? -1 19.953 25.156 1 98.12 102 VAL A O 1
ATOM 852 N N . GLY A 1 103 ? -0.84 21.703 23.781 1 98.19 103 GLY A N 1
ATOM 853 C CA . GLY A 1 103 ? -1.262 20.969 22.609 1 98.19 103 GLY A CA 1
ATOM 854 C C . GLY A 1 103 ? -0.384 19.766 22.312 1 98.19 103 GLY A C 1
ATOM 855 O O . GLY A 1 103 ? -0.882 18.703 21.922 1 98.19 103 GLY A O 1
ATOM 856 N N . ILE A 1 104 ? 0.903 19.891 22.484 1 98.19 104 ILE A N 1
ATOM 857 C CA . ILE A 1 104 ? 1.853 18.812 22.219 1 98.19 104 ILE A CA 1
ATOM 858 C C . ILE A 1 104 ? 1.686 17.703 23.25 1 98.19 104 ILE A C 1
ATOM 860 O O . ILE A 1 104 ? 1.758 16.516 22.906 1 98.19 104 ILE A O 1
ATOM 864 N N . ASP A 1 105 ? 1.482 18.078 24.484 1 98 105 ASP A N 1
ATOM 865 C CA . ASP A 1 105 ? 1.242 17.078 25.516 1 98 105 ASP A CA 1
ATOM 866 C C . ASP A 1 105 ? -0.006 16.25 25.219 1 98 105 ASP A C 1
ATOM 868 O O . ASP A 1 105 ? -0.002 15.031 25.359 1 98 105 ASP A O 1
ATOM 872 N N . ASN A 1 106 ? -1.056 16.969 24.828 1 98.44 106 ASN A N 1
ATOM 873 C CA . ASN A 1 106 ? -2.287 16.266 24.469 1 98.44 106 ASN A CA 1
ATOM 874 C C . ASN A 1 106 ? -2.104 15.414 23.219 1 98.44 106 ASN A C 1
ATOM 876 O O . ASN A 1 106 ? -2.719 14.352 23.094 1 98.44 106 ASN A O 1
ATOM 880 N N . LEU A 1 107 ? -1.256 15.875 22.266 1 98.44 107 LEU A N 1
ATOM 881 C CA . LEU A 1 107 ? -0.932 15.094 21.078 1 98.44 107 LEU A CA 1
ATOM 882 C C . LEU A 1 107 ? -0.232 13.797 21.453 1 98.44 107 LEU A C 1
ATOM 884 O O . LEU A 1 107 ? -0.546 12.734 20.922 1 98.44 107 LEU A O 1
ATOM 888 N N . LYS A 1 108 ? 0.71 13.859 22.438 1 98.06 108 LYS A N 1
ATOM 889 C CA . LYS A 1 108 ? 1.377 12.664 22.938 1 98.06 108 LYS A CA 1
ATOM 890 C C . LYS A 1 108 ? 0.364 11.656 23.469 1 98.06 108 LYS A C 1
ATOM 892 O O . LYS A 1 108 ? 0.448 10.461 23.188 1 98.06 108 LYS A O 1
ATOM 897 N N . LYS A 1 109 ? -0.575 12.18 24.141 1 97.88 109 LYS A N 1
ATOM 898 C CA . LYS A 1 109 ? -1.587 11.336 24.766 1 97.88 109 LYS A CA 1
ATOM 899 C C . LYS A 1 109 ? -2.445 10.641 23.719 1 97.88 109 LYS A C 1
ATOM 901 O O . LYS A 1 109 ? -2.662 9.43 23.781 1 97.88 109 LYS A O 1
ATOM 906 N N . ILE A 1 110 ? -2.945 11.375 22.75 1 98.44 110 ILE A N 1
ATOM 907 C CA . ILE A 1 110 ? -3.842 10.781 21.766 1 98.44 110 ILE A CA 1
ATOM 908 C C . ILE A 1 110 ? -3.072 9.789 20.906 1 98.44 110 ILE A C 1
ATOM 910 O O . ILE A 1 110 ? -3.619 8.758 20.5 1 98.44 110 ILE A O 1
ATOM 914 N N . ILE A 1 111 ? -1.808 10.055 20.562 1 98.5 111 ILE A N 1
ATOM 915 C CA . ILE A 1 111 ? -0.998 9.109 19.797 1 98.5 111 ILE A CA 1
ATOM 916 C C . ILE A 1 111 ? -0.894 7.789 20.547 1 98.5 111 ILE A C 1
ATOM 918 O O . ILE A 1 111 ? -1.092 6.719 19.969 1 98.5 111 ILE A O 1
ATOM 922 N N . LYS A 1 112 ? -0.591 7.875 21.828 1 98.12 112 LYS A N 1
ATOM 923 C CA . LYS A 1 112 ? -0.476 6.684 22.672 1 98.12 112 LYS A CA 1
ATOM 924 C C . LYS A 1 112 ? -1.798 5.922 22.719 1 98.12 112 LYS A C 1
ATOM 926 O O . LYS A 1 112 ? -1.826 4.703 22.547 1 98.12 112 LYS A O 1
ATOM 931 N N . ASP A 1 113 ? -2.861 6.645 22.984 1 98 113 ASP A N 1
ATOM 932 C CA . ASP A 1 113 ? -4.176 6.023 23.094 1 98 113 ASP A CA 1
ATOM 933 C C . ASP A 1 113 ? -4.582 5.367 21.781 1 98 113 ASP A C 1
ATOM 935 O O . ASP A 1 113 ? -5.176 4.285 21.781 1 98 113 ASP A O 1
ATOM 939 N N . LYS A 1 114 ? -4.348 5.98 20.703 1 97.88 114 LYS A N 1
ATOM 940 C CA . LYS A 1 114 ? -4.66 5.406 19.406 1 97.88 114 LYS A CA 1
ATOM 941 C C . LYS A 1 114 ? -3.832 4.152 19.141 1 97.88 114 LYS A C 1
ATOM 943 O O . LYS A 1 114 ? -4.348 3.156 18.625 1 97.88 114 LYS A O 1
ATOM 948 N N . LEU A 1 115 ? -2.559 4.254 19.422 1 97.69 115 LEU A N 1
ATOM 949 C CA . LEU A 1 115 ? -1.687 3.098 19.266 1 97.69 115 LEU A CA 1
ATOM 950 C C . LEU A 1 115 ? -2.197 1.912 20.078 1 97.69 115 LEU A C 1
ATOM 952 O O . LEU A 1 115 ? -2.188 0.776 19.594 1 97.69 115 LEU A O 1
ATOM 956 N N . ASP A 1 116 ? -2.684 2.178 21.281 1 96.06 116 ASP A N 1
ATOM 957 C CA . ASP A 1 116 ? -3.166 1.136 22.188 1 96.06 116 ASP A CA 1
ATOM 958 C C . ASP A 1 116 ? -4.512 0.582 21.719 1 96.06 116 ASP A C 1
ATOM 960 O O . ASP A 1 116 ? -4.934 -0.49 22.156 1 96.06 116 ASP A O 1
ATOM 964 N N . ASN A 1 117 ? -5.227 1.319 20.844 1 94.44 117 ASN A N 1
ATOM 965 C CA . ASN A 1 117 ? -6.543 0.941 20.344 1 94.44 117 ASN A CA 1
ATOM 966 C C . ASN A 1 117 ? -6.621 1.054 18.828 1 94.44 117 ASN A C 1
ATOM 968 O O . ASN A 1 117 ? -7.578 1.61 18.281 1 94.44 117 ASN A O 1
ATOM 972 N N . ILE A 1 118 ? -5.633 0.593 18.203 1 94.38 118 ILE A N 1
ATOM 973 C CA . ILE A 1 118 ? -5.414 0.879 16.781 1 94.38 118 ILE A CA 1
ATOM 974 C C . ILE A 1 118 ? -6.566 0.32 15.953 1 94.38 118 ILE A C 1
ATOM 976 O O . ILE A 1 118 ? -6.949 0.903 14.938 1 94.38 118 ILE A O 1
ATOM 980 N N . TYR A 1 119 ? -7.277 -0.749 16.359 1 92.69 119 TYR A N 1
ATOM 981 C CA . TYR A 1 119 ? -8.32 -1.39 15.562 1 92.69 119 TYR A CA 1
ATOM 982 C C . TYR A 1 119 ? -9.672 -0.724 15.805 1 92.69 119 TYR A C 1
ATOM 984 O O . TYR A 1 119 ? -10.516 -0.673 14.898 1 92.69 119 TYR A O 1
ATOM 992 N N . SER A 1 120 ? -9.859 -0.203 16.984 1 92.31 120 SER A N 1
ATOM 993 C CA . SER A 1 120 ? -11.188 0.267 17.375 1 92.31 120 SER A CA 1
ATOM 994 C C . SER A 1 120 ? -11.211 1.783 17.547 1 92.31 120 SER A C 1
ATOM 996 O O . SER A 1 120 ? -12.258 2.363 17.844 1 92.31 120 SER A O 1
ATOM 998 N N . PHE A 1 121 ? -10.125 2.43 17.312 1 94.75 121 PHE A N 1
ATOM 999 C CA . PHE A 1 121 ? -10.031 3.861 17.578 1 94.75 121 PHE A CA 1
ATOM 1000 C C . PHE A 1 121 ? -10.984 4.637 16.672 1 94.75 121 PHE A C 1
ATOM 1002 O O . PHE A 1 121 ? -11.031 4.398 15.461 1 94.75 121 PHE A O 1
ATOM 1009 N N . ASN A 1 122 ? -11.688 5.5 17.25 1 93.69 122 ASN A N 1
ATOM 1010 C CA . ASN A 1 122 ? -12.633 6.414 16.609 1 93.69 122 ASN A CA 1
ATOM 1011 C C . ASN A 1 122 ? -12.492 7.832 17.156 1 93.69 122 ASN A C 1
ATOM 1013 O O . ASN A 1 122 ? -12.641 8.062 18.344 1 93.69 122 ASN A O 1
ATOM 1017 N N . TYR A 1 123 ? -12.25 8.789 16.281 1 96.88 123 TYR A N 1
ATOM 1018 C CA . TYR A 1 123 ? -11.961 10.148 16.719 1 96.88 123 TYR A CA 1
ATOM 1019 C C . TYR A 1 123 ? -13.148 10.758 17.453 1 96.88 123 TYR A C 1
ATOM 1021 O O . TYR A 1 123 ? -12.992 11.398 18.484 1 96.88 123 TYR A O 1
ATOM 1029 N N . GLU A 1 124 ? -14.328 10.578 16.859 1 94.88 124 GLU A N 1
ATOM 1030 C CA . GLU A 1 124 ? -15.523 11.172 17.453 1 94.88 124 GLU A CA 1
ATOM 1031 C C . GLU A 1 124 ? -15.734 10.672 18.875 1 94.88 124 GLU A C 1
ATOM 1033 O O . GLU A 1 124 ? -15.891 11.469 19.812 1 94.88 124 GLU A O 1
ATOM 1038 N N . ASN A 1 125 ? -15.711 9.367 19.031 1 93.5 125 ASN A N 1
ATOM 1039 C CA . ASN A 1 125 ? -15.883 8.766 20.344 1 93.5 125 ASN A CA 1
ATOM 1040 C C . ASN A 1 125 ? -14.766 9.172 21.297 1 93.5 125 ASN A C 1
ATOM 1042 O O . ASN A 1 125 ? -15.016 9.438 22.484 1 93.5 125 ASN A O 1
ATOM 1046 N N . TYR A 1 126 ? -13.594 9.203 20.812 1 96.56 126 TYR A N 1
ATOM 1047 C CA . TYR A 1 126 ? -12.445 9.539 21.641 1 96.56 126 TYR A CA 1
ATOM 1048 C C . TYR A 1 126 ? -12.555 10.961 22.188 1 96.56 126 TYR A C 1
ATOM 1050 O O . TYR A 1 126 ? -12.344 11.203 23.375 1 96.56 126 TYR A O 1
ATOM 1058 N N . LEU A 1 127 ? -12.883 11.891 21.328 1 95.56 127 LEU A N 1
ATOM 1059 C CA . LEU A 1 127 ? -12.961 13.289 21.719 1 95.56 127 LEU A CA 1
ATOM 1060 C C . LEU A 1 127 ? -14.133 13.531 22.672 1 95.56 127 LEU A C 1
ATOM 1062 O O . LEU A 1 127 ? -14.07 14.398 23.547 1 95.56 127 LEU A O 1
ATOM 1066 N N . LYS A 1 128 ? -15.148 12.773 22.531 1 93.69 128 LYS A N 1
ATOM 1067 C CA . LYS A 1 128 ? -16.312 12.883 23.391 1 93.69 128 LYS A CA 1
ATOM 1068 C C . LYS A 1 128 ? -16.016 12.344 24.797 1 93.69 128 LYS A C 1
ATOM 1070 O O . LYS A 1 128 ? -16.5 12.883 25.781 1 93.69 128 LYS A O 1
ATOM 1075 N N . ASN A 1 129 ? -15.172 11.359 24.844 1 93.94 129 ASN A N 1
ATOM 1076 C CA . ASN A 1 129 ? -14.984 10.625 26.078 1 93.94 129 ASN A CA 1
ATOM 1077 C C . ASN A 1 129 ? -13.711 11.062 26.812 1 93.94 129 ASN A C 1
ATOM 1079 O O . ASN A 1 129 ? -13.367 10.516 27.859 1 93.94 129 ASN A O 1
ATOM 1083 N N . ASN A 1 130 ? -12.984 11.984 26.234 1 94.44 130 ASN A N 1
ATOM 1084 C CA . ASN A 1 130 ? -11.75 12.461 26.844 1 94.44 130 ASN A CA 1
ATOM 1085 C C . ASN A 1 130 ? -11.742 13.984 26.984 1 94.44 130 ASN A C 1
ATOM 1087 O O . ASN A 1 130 ? -12.266 14.695 26.125 1 94.44 130 ASN A O 1
ATOM 1091 N N . GLU A 1 131 ? -11.211 14.398 28.094 1 92.44 131 GLU A N 1
ATOM 1092 C CA . GLU A 1 131 ? -11.031 15.828 28.328 1 92.44 131 GLU A CA 1
ATOM 1093 C C . GLU A 1 131 ? -9.578 16.25 28.109 1 92.44 131 GLU A C 1
ATOM 1095 O O . GLU A 1 131 ? -8.656 15.508 28.484 1 92.44 131 GLU A O 1
ATOM 1100 N N . PHE A 1 132 ? -9.438 17.406 27.5 1 95.75 132 PHE A N 1
ATOM 1101 C CA . PHE A 1 132 ? -8.102 17.922 27.219 1 95.75 132 PHE A CA 1
ATOM 1102 C C . PHE A 1 132 ? -7.93 19.328 27.812 1 95.75 132 PHE A C 1
ATOM 1104 O O . PHE A 1 132 ? -8.859 20.125 27.781 1 95.75 132 PHE A O 1
ATOM 1111 N N . ASN A 1 133 ? -6.762 19.516 28.406 1 96 133 ASN A N 1
ATOM 1112 C CA . ASN A 1 133 ? -6.43 20.891 28.797 1 96 133 ASN A CA 1
ATOM 1113 C C . ASN A 1 133 ? -6.312 21.797 27.578 1 96 133 ASN A C 1
ATOM 1115 O O . ASN A 1 133 ? -5.898 21.359 26.5 1 96 133 ASN A O 1
ATOM 1119 N N . GLU A 1 134 ? -6.75 22.984 27.766 1 96.44 134 GLU A N 1
ATOM 1120 C CA . GLU A 1 134 ? -6.617 23.969 26.703 1 96.44 134 GLU A CA 1
ATOM 1121 C C . GLU A 1 134 ? -5.605 25.047 27.078 1 96.44 134 GLU A C 1
ATOM 1123 O O . GLU A 1 134 ? -5.586 25.516 28.219 1 96.44 134 GLU A O 1
ATOM 1128 N N . SER A 1 135 ? -4.777 25.375 26.125 1 97.81 135 SER A N 1
ATOM 1129 C CA . SER A 1 135 ? -3.789 26.422 26.375 1 97.81 135 SER A CA 1
ATOM 1130 C C . SER A 1 135 ? -4.453 27.781 26.484 1 97.81 135 SER A C 1
ATOM 1132 O O . SER A 1 135 ? -5.395 28.094 25.75 1 97.81 135 SER A O 1
ATOM 1134 N N . LYS A 1 136 ? -3.889 28.594 27.344 1 96.25 136 LYS A N 1
ATOM 1135 C CA . LYS A 1 136 ? -4.359 29.969 27.469 1 96.25 136 LYS A CA 1
ATOM 1136 C C . LYS A 1 136 ? -3.854 30.828 26.312 1 96.25 136 LYS A C 1
ATOM 1138 O O . LYS A 1 136 ? -4.531 31.766 25.891 1 96.25 136 LYS A O 1
ATOM 1143 N N . ASN A 1 137 ? -2.701 30.453 25.812 1 96.94 137 ASN A N 1
ATOM 1144 C CA . ASN A 1 137 ? -2.1 31.156 24.688 1 96.94 137 ASN A CA 1
ATOM 1145 C C . ASN A 1 137 ? -2.373 30.453 23.375 1 96.94 137 ASN A C 1
ATOM 1147 O O . ASN A 1 137 ? -2.705 29.266 23.359 1 96.94 137 ASN A O 1
ATOM 1151 N N . THR A 1 138 ? -2.34 31.25 22.328 1 98.25 138 THR A N 1
ATOM 1152 C CA . THR A 1 138 ? -2.395 30.625 21.016 1 98.25 138 THR A CA 1
ATOM 1153 C C . THR A 1 138 ? -1.113 29.844 20.719 1 98.25 138 THR A C 1
ATOM 1155 O O . THR A 1 138 ? -0.033 30.422 20.625 1 98.25 138 THR A O 1
ATOM 1158 N N . GLU A 1 139 ? -1.276 28.562 20.516 1 98.5 139 GLU A N 1
ATOM 1159 C CA . GLU A 1 139 ? -0.076 27.75 20.375 1 98.5 139 GLU A CA 1
ATOM 1160 C C . GLU A 1 139 ? 0.108 27.297 18.922 1 98.5 139 GLU A C 1
ATOM 1162 O O . GLU A 1 139 ? 1.183 26.828 18.547 1 98.5 139 GLU A O 1
ATOM 1167 N N . ALA A 1 140 ? -0.958 27.5 18.109 1 98.81 140 ALA A N 1
ATOM 1168 C CA . ALA A 1 140 ? -0.814 26.969 16.75 1 98.81 140 ALA A CA 1
ATOM 1169 C C . ALA A 1 140 ? -1.537 27.859 15.734 1 98.81 140 ALA A C 1
ATOM 1171 O O . ALA A 1 140 ? -2.574 28.453 16.047 1 98.81 140 ALA A O 1
ATOM 1172 N N . VAL A 1 141 ? -0.963 27.922 14.547 1 98.81 141 VAL A N 1
ATOM 1173 C CA . VAL A 1 141 ? -1.63 28.406 13.336 1 98.81 141 VAL A CA 1
ATOM 1174 C C . VAL A 1 141 ? -1.981 27.219 12.438 1 98.81 141 VAL A C 1
ATOM 1176 O O . VAL A 1 141 ? -1.138 26.375 12.172 1 98.81 141 VAL A O 1
ATOM 1179 N N . VAL A 1 142 ? -3.242 27.141 12.047 1 98.88 142 VAL A N 1
ATOM 1180 C CA . VAL A 1 142 ? -3.66 26.062 11.148 1 98.88 142 VAL A CA 1
ATOM 1181 C C . VAL A 1 142 ? -3.871 26.625 9.742 1 98.88 142 VAL A C 1
ATOM 1183 O O . VAL A 1 142 ? -4.621 27.594 9.555 1 98.88 142 VAL A O 1
ATOM 1186 N N . ALA A 1 143 ? -3.143 26.062 8.781 1 98.62 143 ALA A N 1
ATOM 1187 C CA . ALA A 1 143 ? -3.402 26.406 7.383 1 98.62 143 ALA A CA 1
ATOM 1188 C C . ALA A 1 143 ? -4.691 25.75 6.895 1 98.62 143 ALA A C 1
ATOM 1190 O O . ALA A 1 143 ? -4.723 24.547 6.641 1 98.62 143 ALA A O 1
ATOM 1191 N N . LEU A 1 144 ? -5.707 26.547 6.711 1 98.25 144 LEU A N 1
ATOM 1192 C CA . LEU A 1 144 ? -7.039 26.062 6.371 1 98.25 144 LEU A CA 1
ATOM 1193 C C . LEU A 1 144 ? -7.371 26.359 4.914 1 98.25 144 LEU A C 1
ATOM 1195 O O . LEU A 1 144 ? -7.391 27.516 4.5 1 98.25 144 LEU A O 1
ATOM 1199 N N . SER A 1 145 ? -7.594 25.328 4.16 1 94.88 145 SER A N 1
ATOM 1200 C CA . SER A 1 145 ? -7.852 25.5 2.734 1 94.88 145 SER A CA 1
ATOM 1201 C C . SER A 1 145 ? -9.336 25.344 2.416 1 94.88 145 SER A C 1
ATOM 1203 O O . SER A 1 145 ? -9.773 25.672 1.312 1 94.88 145 SER A O 1
ATOM 1205 N N . GLY A 1 146 ? -10.117 24.797 3.363 1 92.81 146 GLY A N 1
ATOM 1206 C CA . GLY A 1 146 ? -11.523 24.484 3.109 1 92.81 146 GLY A CA 1
ATOM 1207 C C . GLY A 1 146 ? -11.758 23.062 2.652 1 92.81 146 GLY A C 1
ATOM 1208 O O . GLY A 1 146 ? -12.898 22.641 2.504 1 92.81 146 GL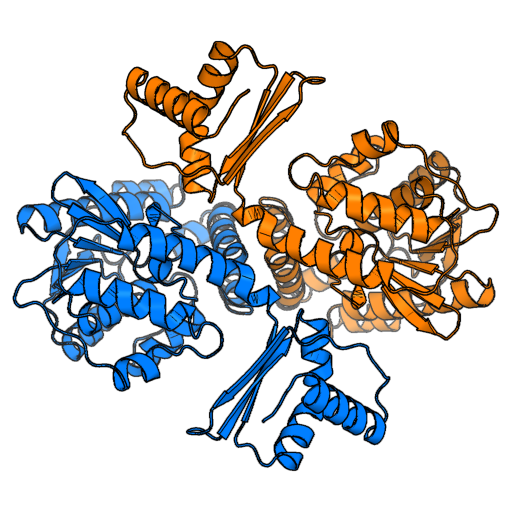Y A O 1
ATOM 1209 N N . GLY A 1 147 ? -10.727 22.406 2.467 1 92.88 147 GLY A N 1
ATOM 1210 C CA . GLY A 1 147 ? -10.836 20.984 2.16 1 92.88 147 GLY A CA 1
ATOM 1211 C C . GLY A 1 147 ? -11.031 20.125 3.393 1 92.88 147 GLY A C 1
ATOM 1212 O O . GLY A 1 147 ? -11.094 20.625 4.512 1 92.88 147 GLY A O 1
ATOM 1213 N N . VAL A 1 148 ? -11.086 18.828 3.146 1 92.88 148 VAL A N 1
ATOM 1214 C CA . VAL A 1 148 ? -11.438 17.906 4.223 1 92.88 148 VAL A CA 1
ATOM 1215 C C . VAL A 1 148 ? -10.234 17.703 5.145 1 92.88 148 VAL A C 1
ATOM 1217 O O . VAL A 1 148 ? -10.391 17.625 6.363 1 92.88 148 VAL A O 1
ATOM 1220 N N . ASP A 1 149 ? -9.016 17.656 4.633 1 95.12 149 ASP A N 1
ATOM 1221 C CA . ASP A 1 149 ? -7.836 17.375 5.441 1 95.12 149 ASP A CA 1
ATOM 1222 C C . ASP A 1 149 ? -7.5 18.531 6.367 1 95.12 149 ASP A C 1
ATOM 1224 O O . ASP A 1 149 ? -7.23 18.344 7.551 1 95.12 149 ASP A O 1
ATOM 1228 N N . SER A 1 150 ? -7.516 19.734 5.793 1 97.12 150 SER A N 1
ATOM 1229 C CA . SER A 1 150 ? -7.223 20.906 6.613 1 97.12 150 SER A CA 1
ATOM 1230 C C . SER A 1 150 ? -8.32 21.156 7.641 1 97.12 150 SER A C 1
ATOM 1232 O O . SER A 1 150 ? -8.039 21.578 8.766 1 97.12 150 SER A O 1
ATOM 1234 N N . SER A 1 151 ? -9.555 20.875 7.262 1 97.31 151 SER A N 1
ATOM 1235 C CA . SER A 1 151 ? -10.664 21.016 8.203 1 97.31 151 SER A CA 1
ATOM 1236 C C . SER A 1 151 ? -10.523 20.047 9.367 1 97.31 151 SER A C 1
ATOM 1238 O O . SER A 1 151 ? -10.711 20.422 10.523 1 97.31 151 SER A O 1
ATOM 1240 N N . PHE A 1 152 ? -10.219 18.844 9.055 1 97.75 152 PHE A N 1
ATOM 1241 C CA . PHE A 1 152 ? -9.938 17.859 10.094 1 97.75 152 PHE A CA 1
ATOM 1242 C C . PHE A 1 152 ? -8.852 18.359 11.039 1 97.75 152 PHE A C 1
ATOM 1244 O O . PHE A 1 152 ? -8.984 18.234 12.258 1 97.75 152 PHE A O 1
ATOM 1251 N N . SER A 1 153 ? -7.809 18.906 10.477 1 98.69 153 SER A N 1
ATOM 1252 C CA . SER A 1 153 ? -6.688 19.422 11.258 1 98.69 153 SER A CA 1
ATOM 1253 C C . SER A 1 153 ? -7.129 20.516 12.219 1 98.69 153 SER A C 1
ATOM 1255 O O . SER A 1 153 ? -6.699 20.562 13.367 1 98.69 153 SER A O 1
ATOM 1257 N N . LEU A 1 154 ? -7.984 21.391 11.766 1 98.69 154 LEU A N 1
ATOM 1258 C CA . LEU A 1 154 ? -8.469 22.469 12.609 1 98.69 154 LEU A CA 1
ATOM 1259 C C . LEU A 1 154 ? -9.312 21.922 13.758 1 98.69 154 LEU A C 1
ATOM 1261 O O . LEU A 1 154 ? -9.148 22.344 14.906 1 98.69 154 LEU A O 1
ATOM 1265 N N . ILE A 1 155 ? -10.211 21 13.461 1 98.06 155 ILE A N 1
ATOM 1266 C CA . ILE A 1 155 ? -11.07 20.391 14.469 1 98.06 155 ILE A CA 1
ATOM 1267 C C . ILE A 1 155 ? -10.203 19.766 15.57 1 98.06 155 ILE A C 1
ATOM 1269 O O . ILE A 1 155 ? -10.43 20.016 16.75 1 98.06 155 ILE A O 1
ATOM 1273 N N . LEU A 1 156 ? -9.234 19.016 15.18 1 98.31 156 LEU A N 1
ATOM 1274 C CA . LEU A 1 156 ? -8.391 18.312 16.141 1 98.31 156 LEU A CA 1
ATOM 1275 C C . LEU A 1 156 ? -7.512 19.281 16.922 1 98.31 156 LEU A C 1
ATOM 1277 O O . LEU A 1 156 ? -7.281 19.094 18.109 1 98.31 156 LEU A O 1
ATOM 1281 N N . ALA A 1 157 ? -6.941 20.281 16.219 1 98.69 157 ALA A N 1
ATOM 1282 C CA . ALA A 1 157 ? -6.113 21.281 16.891 1 98.69 157 ALA A CA 1
ATOM 1283 C C . ALA A 1 157 ? -6.895 21.969 18.016 1 98.69 157 ALA A C 1
ATOM 1285 O O . ALA A 1 157 ? -6.363 22.172 19.109 1 98.69 157 ALA A O 1
ATOM 1286 N N . LYS A 1 158 ? -8.125 22.297 17.734 1 98.19 158 LYS A N 1
ATOM 1287 C CA . LYS A 1 158 ? -8.977 22.922 18.734 1 98.19 158 LYS A CA 1
ATOM 1288 C C . LYS A 1 158 ? -9.273 21.938 19.875 1 98.19 158 LYS A C 1
ATOM 1290 O O . LYS A 1 158 ? -9.141 22.297 21.047 1 98.19 158 LYS A O 1
ATOM 1295 N N . ALA A 1 159 ? -9.617 20.734 19.547 1 97.5 159 ALA A N 1
ATOM 1296 C CA . ALA A 1 159 ? -9.984 19.719 20.531 1 97.5 159 ALA A CA 1
ATOM 1297 C C . ALA A 1 159 ? -8.797 19.391 21.438 1 97.5 159 ALA A C 1
ATOM 1299 O O . ALA A 1 159 ? -8.961 19.172 22.641 1 97.5 159 ALA A O 1
ATOM 1300 N N . LEU A 1 160 ? -7.578 19.422 20.859 1 97.94 160 LEU A N 1
ATOM 1301 C CA . LEU A 1 160 ? -6.383 19.016 21.594 1 97.94 160 LEU A CA 1
ATOM 1302 C C . LEU A 1 160 ? -5.832 20.203 22.406 1 97.94 160 LEU A C 1
ATOM 1304 O O . LEU A 1 160 ? -4.809 20.062 23.078 1 97.94 160 LEU A O 1
ATOM 1308 N N . GLY A 1 161 ? -6.469 21.344 22.25 1 98.12 161 GLY A N 1
ATOM 1309 C CA . GLY A 1 161 ? -6.156 22.422 23.172 1 98.12 161 GLY A CA 1
ATOM 1310 C C . GLY A 1 161 ? -5.012 23.297 22.688 1 98.12 161 GLY A C 1
ATOM 1311 O O . GLY A 1 161 ? -4.379 23.984 23.484 1 98.12 161 GLY A O 1
ATOM 1312 N N . PHE A 1 162 ? -4.73 23.312 21.391 1 98.62 162 PHE A N 1
ATOM 1313 C CA . PHE A 1 162 ? -3.691 24.156 20.828 1 98.62 162 PHE A CA 1
ATOM 1314 C C . PHE A 1 162 ? -4.137 25.625 20.828 1 98.62 162 PHE A C 1
ATOM 1316 O O . PHE A 1 162 ? -3.33 26.516 20.594 1 98.62 162 PHE A O 1
ATOM 1323 N N . ASN A 1 163 ? -5.453 25.859 21.109 1 98.56 163 ASN A N 1
ATOM 1324 C CA . ASN A 1 163 ? -6.008 27.203 21 1 98.56 163 ASN A CA 1
ATOM 1325 C C . ASN A 1 163 ? -5.598 27.875 19.688 1 98.56 163 ASN A C 1
ATOM 1327 O O . ASN A 1 163 ? -4.949 28.922 19.719 1 98.56 163 ASN A O 1
ATOM 1331 N N . PRO A 1 164 ? -6.074 27.344 18.547 1 98.81 164 PRO A N 1
ATOM 1332 C CA . PRO A 1 164 ? -5.504 27.703 17.25 1 98.81 164 PRO A CA 1
ATOM 1333 C C . PRO A 1 164 ? -6.121 28.969 16.672 1 98.81 164 PRO A C 1
ATOM 1335 O O . PRO A 1 164 ? -7.234 29.344 17.047 1 98.81 164 PRO A O 1
ATOM 1338 N N . ILE A 1 165 ? -5.367 29.625 15.789 1 98.81 165 ILE A N 1
ATOM 1339 C CA . ILE A 1 165 ? -5.887 30.562 14.797 1 98.81 165 ILE A CA 1
ATOM 1340 C C . ILE A 1 165 ? -5.797 29.922 13.406 1 98.81 165 ILE A C 1
ATOM 1342 O O . ILE A 1 165 ? -4.812 29.25 13.086 1 98.81 165 ILE A O 1
ATOM 1346 N N . ALA A 1 166 ? -6.859 30.109 12.633 1 98.81 166 ALA A N 1
ATOM 1347 C CA . ALA A 1 166 ? -6.863 29.594 11.273 1 98.81 166 ALA A CA 1
ATOM 1348 C C . ALA A 1 166 ? -6.508 30.672 10.266 1 98.81 166 ALA A C 1
ATOM 1350 O O . ALA A 1 166 ? -6.949 31.828 10.398 1 98.81 166 ALA A O 1
ATOM 1351 N N . ILE A 1 167 ? -5.684 30.344 9.312 1 98.81 167 ILE A N 1
ATOM 1352 C CA . ILE A 1 167 ? -5.41 31.266 8.219 1 98.81 167 ILE A CA 1
ATOM 1353 C C . ILE A 1 167 ? -5.68 30.578 6.883 1 98.81 167 ILE A C 1
ATOM 1355 O O . ILE A 1 167 ? -5.473 29.375 6.738 1 98.81 167 ILE A O 1
ATOM 1359 N N . THR A 1 168 ? -6.172 31.328 5.945 1 98.38 168 THR A N 1
ATOM 1360 C CA . THR A 1 168 ? -6.406 30.875 4.578 1 98.38 168 THR A CA 1
ATOM 1361 C C . THR A 1 168 ? -5.668 31.766 3.576 1 98.38 168 THR A C 1
ATOM 1363 O O . THR A 1 168 ? -5.855 32.969 3.561 1 98.38 168 THR A O 1
ATOM 1366 N N . ILE A 1 169 ? -4.805 31.125 2.855 1 97.25 169 ILE A N 1
ATOM 1367 C CA . ILE A 1 169 ? -4.129 31.844 1.78 1 97.25 169 ILE A CA 1
ATOM 1368 C C . ILE A 1 169 ? -5.055 31.938 0.568 1 97.25 169 ILE A C 1
ATOM 1370 O O . ILE A 1 169 ? -5.543 30.922 0.069 1 97.25 169 ILE A O 1
ATOM 1374 N N . ASP A 1 170 ? -5.277 33.156 0.096 1 95.69 170 ASP A N 1
ATOM 1375 C CA . ASP A 1 170 ? -6.227 33.406 -0.983 1 95.69 170 ASP A CA 1
ATOM 1376 C C . ASP A 1 170 ? -5.527 33.969 -2.215 1 95.69 170 ASP A C 1
ATOM 1378 O O . ASP A 1 170 ? -5.379 35.188 -2.346 1 95.69 170 ASP A O 1
ATOM 1382 N N . PRO A 1 171 ? -5.18 33.094 -3.139 1 93.44 171 PRO A N 1
ATOM 1383 C CA . PRO A 1 171 ? -4.57 33.594 -4.379 1 93.44 171 PRO A CA 1
ATOM 1384 C C . PRO A 1 171 ? -5.605 33.938 -5.441 1 93.44 171 PRO A C 1
ATOM 1386 O O . PRO A 1 171 ? -5.246 34.219 -6.59 1 93.44 171 PRO A O 1
ATOM 1389 N N . GLY A 1 172 ? -6.855 33.844 -5.117 1 91.38 172 GLY A N 1
ATOM 1390 C CA . GLY A 1 172 ? -7.918 34.125 -6.07 1 91.38 172 GLY A CA 1
ATOM 1391 C C . GLY A 1 172 ? -8.852 32.938 -6.277 1 91.38 172 GLY A C 1
ATOM 1392 O O . GLY A 1 172 ? -8.562 31.828 -5.832 1 91.38 172 GLY A O 1
ATOM 1393 N N . THR A 1 173 ? -9.883 33.062 -7.055 1 88.06 173 THR A N 1
ATOM 1394 C CA . THR A 1 173 ? -10.984 32.125 -7.164 1 88.06 173 THR A CA 1
ATOM 1395 C C . THR A 1 173 ? -10.57 30.922 -7.996 1 88.06 173 THR A C 1
ATOM 1397 O O . THR A 1 173 ? -11.148 29.828 -7.859 1 88.06 173 THR A O 1
ATOM 1400 N N . ILE A 1 174 ? -9.602 31.078 -8.789 1 88.88 174 ILE A N 1
ATOM 1401 C CA . ILE A 1 174 ? -9.195 29.984 -9.664 1 88.88 174 ILE A CA 1
ATOM 1402 C C . ILE A 1 174 ? -8.539 28.875 -8.844 1 88.88 174 ILE A C 1
ATOM 1404 O O . ILE A 1 174 ? -8.523 27.719 -9.258 1 88.88 174 ILE A O 1
ATOM 1408 N N . ILE A 1 175 ? -8.07 29.234 -7.754 1 89.75 175 ILE A N 1
ATOM 1409 C CA . ILE A 1 175 ? -7.422 28.266 -6.871 1 89.75 175 ILE A CA 1
ATOM 1410 C C . ILE A 1 175 ? -8.289 28.031 -5.637 1 89.75 175 ILE A C 1
ATOM 1412 O O . ILE A 1 175 ? -8.406 26.891 -5.16 1 89.75 175 ILE A O 1
ATOM 1416 N N . LEU A 1 176 ? -8.898 29.031 -5.152 1 91.38 176 LEU A N 1
ATOM 1417 C CA . LEU A 1 176 ? -9.789 28.984 -3.994 1 91.38 176 LEU A CA 1
ATOM 1418 C C . LEU A 1 176 ? -11.203 29.422 -4.371 1 91.38 176 LEU A C 1
ATOM 1420 O O . LEU A 1 176 ? -11.594 30.547 -4.102 1 91.38 176 LEU A O 1
ATOM 1424 N N . PRO A 1 177 ? -11.93 28.531 -4.816 1 89.88 177 PRO A N 1
ATOM 1425 C CA . PRO A 1 177 ? -13.297 28.891 -5.207 1 89.88 177 PRO A CA 1
ATOM 1426 C C . PRO A 1 177 ? -14.195 29.188 -4.008 1 89.88 177 PRO A C 1
ATOM 1428 O O . PRO A 1 177 ? -13.82 28.906 -2.865 1 89.88 177 PRO A O 1
ATOM 1431 N N . ASN A 1 178 ? -15.352 29.688 -4.289 1 90.19 178 ASN A N 1
ATOM 1432 C CA . ASN A 1 178 ? -16.266 30.156 -3.26 1 90.19 178 ASN A CA 1
ATOM 1433 C C . ASN A 1 178 ? -16.781 29.016 -2.385 1 90.19 178 ASN A C 1
ATOM 1435 O O . ASN A 1 178 ? -17.047 29.203 -1.197 1 90.19 178 ASN A O 1
ATOM 1439 N N . GLN A 1 179 ? -16.938 27.922 -2.943 1 88.62 179 GLN A N 1
ATOM 1440 C CA . GLN A 1 179 ? -17.422 26.766 -2.184 1 88.62 179 GLN A CA 1
ATOM 1441 C C . GLN A 1 179 ? -16.469 26.438 -1.031 1 88.62 179 GLN A C 1
ATOM 1443 O O . GLN A 1 179 ? -16.922 26.047 0.048 1 88.62 179 GLN A O 1
ATOM 1448 N N . TYR A 1 180 ? -15.188 26.594 -1.289 1 92.38 180 TYR A N 1
ATOM 1449 C CA . TYR A 1 180 ? -14.219 26.391 -0.224 1 92.38 180 TYR A CA 1
ATOM 1450 C C . TYR A 1 180 ? -14.328 27.469 0.842 1 92.38 180 TYR A C 1
ATOM 1452 O O . TYR A 1 180 ? -14.203 27.188 2.037 1 92.38 180 TYR A O 1
ATOM 1460 N N . LYS A 1 181 ? -14.609 28.641 0.437 1 94.25 181 LYS A N 1
ATOM 1461 C CA . LYS A 1 181 ? -14.758 29.75 1.379 1 94.25 181 LYS A CA 1
ATOM 1462 C C . LYS A 1 181 ? -15.961 29.531 2.289 1 94.25 181 LYS A C 1
ATOM 1464 O O . LYS A 1 181 ? -15.93 29.906 3.463 1 94.25 181 LYS A O 1
ATOM 1469 N N . GLN A 1 182 ? -17 28.969 1.717 1 94.69 182 GLN A N 1
ATOM 1470 C CA . GLN A 1 182 ? -18.172 28.641 2.523 1 94.69 182 GLN A CA 1
ATOM 1471 C C . GLN A 1 182 ? -17.828 27.609 3.592 1 94.69 182 GLN A C 1
ATOM 1473 O O . GLN A 1 182 ? -18.25 27.734 4.742 1 94.69 182 GLN A O 1
ATOM 1478 N N . ASN A 1 183 ? -17.109 26.562 3.195 1 96.12 183 ASN A N 1
ATOM 1479 C CA . ASN A 1 183 ? -16.672 25.547 4.156 1 96.12 183 ASN A CA 1
ATOM 1480 C C . ASN A 1 183 ? -15.82 26.172 5.262 1 96.12 183 ASN A C 1
ATOM 1482 O O . ASN A 1 183 ? -15.984 25.844 6.438 1 96.12 183 ASN A O 1
ATOM 1486 N N . ILE A 1 184 ? -14.953 27.078 4.859 1 97.19 184 ILE A N 1
ATOM 1487 C CA . ILE A 1 184 ? -14.055 27.75 5.793 1 97.19 184 ILE A CA 1
ATOM 1488 C C . ILE A 1 184 ? -14.875 28.531 6.812 1 97.19 184 ILE A C 1
ATOM 1490 O O . ILE A 1 184 ? -14.641 28.438 8.016 1 97.19 184 ILE A O 1
ATOM 1494 N N . LYS A 1 185 ? -15.836 29.297 6.324 1 96.44 185 LYS A N 1
ATOM 1495 C CA . LYS A 1 185 ? -16.703 30.078 7.199 1 96.44 185 LYS A CA 1
ATOM 1496 C C . LYS A 1 185 ? -17.469 29.172 8.172 1 96.44 185 LYS A C 1
ATOM 1498 O O . LYS A 1 185 ? -17.484 29.438 9.375 1 96.44 185 LYS A O 1
ATOM 1503 N N . MET A 1 186 ? -18 28.156 7.695 1 96.06 186 MET A N 1
ATOM 1504 C CA . MET A 1 186 ? -18.828 27.266 8.492 1 96.06 186 MET A CA 1
ATOM 1505 C C . MET A 1 186 ? -18.016 26.609 9.609 1 96.06 186 MET A C 1
ATOM 1507 O O . MET A 1 186 ? -18.438 26.609 10.766 1 96.06 186 MET A O 1
ATOM 1511 N N . ILE A 1 187 ? -16.875 26.109 9.281 1 97.31 187 ILE A N 1
ATOM 1512 C CA . ILE A 1 187 ? -16.094 25.344 10.258 1 97.31 187 ILE A CA 1
ATOM 1513 C C . ILE A 1 187 ? -15.492 26.281 11.297 1 97.31 187 ILE A C 1
ATOM 1515 O O . ILE A 1 187 ? -15.445 25.953 12.484 1 97.31 187 ILE A O 1
ATOM 1519 N N . THR A 1 188 ? -14.992 27.438 10.922 1 97.94 188 THR A N 1
ATOM 1520 C CA . THR A 1 188 ? -14.391 28.375 11.875 1 97.94 188 THR A CA 1
ATOM 1521 C C . THR A 1 188 ? -15.453 28.922 12.828 1 97.94 188 THR A C 1
ATOM 1523 O O . THR A 1 188 ? -15.195 29.109 14.016 1 97.94 188 THR A O 1
ATOM 1526 N N . GLU A 1 189 ? -16.641 29.172 12.297 1 96.88 189 GLU A N 1
ATOM 1527 C CA . GLU A 1 189 ? -17.734 29.641 13.133 1 96.88 189 GLU A CA 1
ATOM 1528 C C . GLU A 1 189 ? -18.188 28.578 14.117 1 96.88 189 GLU A C 1
ATOM 1530 O O . GLU A 1 189 ? -18.344 28.844 15.312 1 96.88 189 GLU A O 1
ATOM 1535 N N . LYS A 1 190 ? -18.344 27.422 13.648 1 96.56 190 LYS A N 1
ATOM 1536 C CA . LYS A 1 190 ? -18.812 26.328 14.492 1 96.56 190 LYS A CA 1
ATOM 1537 C C . LYS A 1 190 ? -17.828 26.031 15.617 1 96.56 190 LYS A C 1
ATOM 1539 O O . LYS A 1 190 ? -18.219 25.719 16.734 1 96.56 190 LYS A O 1
ATOM 1544 N N . LEU A 1 191 ? -16.547 26.188 15.32 1 97.38 191 LEU A N 1
ATOM 1545 C CA . LEU A 1 191 ? -15.516 25.875 16.297 1 97.38 191 LEU A CA 1
ATOM 1546 C C . LEU A 1 191 ? -15.156 27.109 17.125 1 97.38 191 LEU A C 1
ATOM 1548 O O . LEU A 1 191 ? -14.414 27 18.109 1 97.38 191 LEU A O 1
ATOM 1552 N N . ASN A 1 192 ? -15.672 28.25 16.734 1 97.38 192 ASN A N 1
ATOM 1553 C CA . ASN A 1 192 ? -15.328 29.516 17.375 1 97.38 192 ASN A CA 1
ATOM 1554 C C . ASN A 1 192 ? -13.812 29.734 17.375 1 97.38 192 ASN A C 1
ATOM 1556 O O . ASN A 1 192 ? -13.227 29.984 18.438 1 97.38 192 ASN A O 1
ATOM 1560 N N . VAL A 1 193 ? -13.203 29.609 16.25 1 98.38 193 VAL A N 1
ATOM 1561 C CA . VAL A 1 193 ? -11.773 29.828 16.062 1 98.38 193 VAL A CA 1
ATOM 1562 C C . VAL A 1 193 ? -11.547 31.078 15.227 1 98.38 193 VAL A C 1
ATOM 1564 O O . VAL A 1 193 ? -12.195 31.281 14.195 1 98.38 193 VAL A O 1
ATOM 1567 N N . PRO A 1 194 ? -10.688 32 15.719 1 98.56 194 PRO A N 1
ATOM 1568 C CA . PRO A 1 194 ? -10.367 33.156 14.875 1 98.56 194 PRO A CA 1
ATOM 1569 C C . PRO A 1 194 ? -9.789 32.75 13.516 1 98.56 194 PRO A C 1
ATOM 1571 O O . PRO A 1 194 ? -9.031 31.766 13.43 1 98.56 194 PRO A O 1
ATOM 1574 N N . HIS A 1 195 ? -10.203 33.469 12.5 1 98.62 195 HIS A N 1
ATOM 1575 C CA . HIS A 1 195 ? -9.781 33.156 11.141 1 98.62 195 HIS A CA 1
ATOM 1576 C C . HIS A 1 195 ? -9.406 34.406 10.367 1 98.62 195 HIS A C 1
ATOM 1578 O O . HIS A 1 195 ? -10.07 35.438 10.5 1 98.62 195 HIS A O 1
ATOM 1584 N N . GLU A 1 196 ? -8.352 34.312 9.562 1 98.31 196 GLU A N 1
ATOM 1585 C CA . GLU A 1 196 ? -7.906 35.406 8.711 1 98.31 19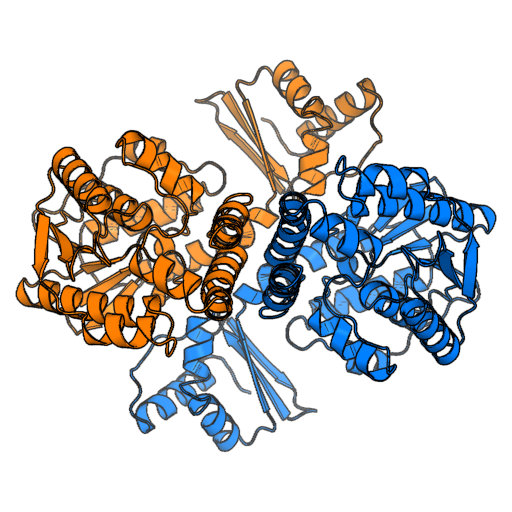6 GLU A CA 1
ATOM 1586 C C . GLU A 1 196 ? -7.598 34.938 7.301 1 98.31 196 GLU A C 1
ATOM 1588 O O . GLU A 1 196 ? -6.969 33.906 7.117 1 98.31 196 GLU A O 1
ATOM 1593 N N . TYR A 1 197 ? -8.047 35.719 6.336 1 97.94 197 TYR A N 1
ATOM 1594 C CA . TYR A 1 197 ? -7.617 35.531 4.957 1 97.94 197 TYR A CA 1
ATOM 1595 C C . TYR A 1 197 ? -6.336 36.281 4.668 1 97.94 197 TYR A C 1
ATOM 1597 O O . TYR A 1 197 ? -6.211 37.469 5.043 1 97.94 197 TYR A O 1
ATOM 1605 N N . LEU A 1 198 ? -5.387 35.656 4.055 1 97.88 198 LEU A N 1
ATOM 1606 C CA . LEU A 1 198 ? -4.164 36.281 3.592 1 97.88 198 LEU A CA 1
ATOM 1607 C C . LEU A 1 198 ? -4.117 36.344 2.068 1 97.88 198 LEU A C 1
ATOM 1609 O O . LEU A 1 198 ? -4.098 35.281 1.413 1 97.88 198 LEU A O 1
ATOM 1613 N N . LYS A 1 199 ? -4.031 37.531 1.529 1 95.19 199 LYS A N 1
ATOM 1614 C CA . LYS A 1 199 ? -3.963 37.656 0.078 1 95.19 199 LYS A CA 1
ATOM 1615 C C . LYS A 1 199 ? -2.598 37.25 -0.452 1 95.19 199 LYS A C 1
ATOM 1617 O O . LYS A 1 199 ? -1.57 37.5 0.174 1 95.19 199 LYS A O 1
ATOM 1622 N N . ALA A 1 200 ? -2.664 36.5 -1.578 1 95.56 200 ALA A N 1
ATOM 1623 C CA . ALA A 1 200 ? -1.434 36.062 -2.221 1 95.56 200 ALA A CA 1
ATOM 1624 C C . ALA A 1 200 ? -1.529 36.188 -3.738 1 95.56 200 ALA A C 1
ATOM 1626 O O . ALA A 1 200 ? -2.621 36.094 -4.305 1 95.56 200 ALA A O 1
ATOM 1627 N N . ASN A 1 201 ? -0.383 36.406 -4.367 1 94.62 201 ASN A N 1
ATOM 1628 C CA . ASN A 1 201 ? -0.303 36.438 -5.824 1 94.62 201 ASN A CA 1
ATOM 1629 C C . ASN A 1 201 ? 0.372 35.219 -6.395 1 94.62 201 ASN A C 1
ATOM 1631 O O . ASN A 1 201 ? 1.589 35.062 -6.285 1 94.62 201 ASN A O 1
ATOM 1635 N N . TYR A 1 202 ? -0.458 34.344 -7.035 1 96 202 TYR A N 1
ATOM 1636 C CA . TYR A 1 202 ? 0.061 33.125 -7.641 1 96 202 TYR A CA 1
ATOM 1637 C C . TYR A 1 202 ? 0.024 33.219 -9.164 1 96 202 TYR A C 1
ATOM 1639 O O . TYR A 1 202 ? -0.133 32.188 -9.844 1 96 202 TYR A O 1
ATOM 1647 N N . GLN A 1 203 ? 0.125 34.406 -9.711 1 95.06 203 GLN A N 1
ATOM 1648 C CA . GLN A 1 203 ? -0.011 34.594 -11.148 1 95.06 203 GLN A CA 1
ATOM 1649 C C . GLN A 1 203 ? 1.045 33.812 -11.914 1 95.06 203 GLN A C 1
ATOM 1651 O O . GLN A 1 203 ? 0.761 33.25 -12.984 1 95.06 203 GLN A O 1
ATOM 1656 N N . ASP A 1 204 ? 2.205 33.781 -11.461 1 94.62 204 ASP A N 1
ATOM 1657 C CA . ASP A 1 204 ? 3.266 33.031 -12.117 1 94.62 204 ASP A CA 1
ATOM 1658 C C . ASP A 1 204 ? 2.916 31.531 -12.195 1 94.62 204 ASP A C 1
ATOM 1660 O O . ASP A 1 204 ? 3.068 30.906 -13.25 1 94.62 204 ASP A O 1
ATOM 1664 N N . VAL A 1 205 ? 2.473 30.938 -11.094 1 95.12 205 VAL A N 1
ATOM 1665 C CA . VAL A 1 205 ? 2.088 29.531 -11.047 1 95.12 205 VAL A CA 1
ATOM 1666 C C . VAL A 1 205 ? 0.925 29.281 -12 1 95.12 205 VAL A C 1
ATOM 1668 O O . VAL A 1 205 ? 0.931 28.297 -12.75 1 95.12 205 VAL A O 1
ATOM 1671 N N . ILE A 1 206 ? -0.039 30.188 -11.984 1 95.81 206 ILE A N 1
ATOM 1672 C CA . ILE A 1 206 ? -1.227 30.062 -12.82 1 95.81 206 ILE A CA 1
ATOM 1673 C C . ILE A 1 206 ? -0.824 30.094 -14.297 1 95.81 206 ILE A C 1
ATOM 1675 O O . ILE A 1 206 ? -1.189 29.188 -15.062 1 95.81 206 ILE A O 1
ATOM 1679 N N . THR A 1 207 ? -0.02 31 -14.625 1 95.62 207 THR A N 1
ATOM 1680 C CA . THR A 1 207 ? 0.385 31.188 -16.016 1 95.62 207 THR A CA 1
ATOM 1681 C C . THR A 1 207 ? 1.208 29.984 -16.5 1 95.62 207 THR A C 1
ATOM 1683 O O . THR A 1 207 ? 0.934 29.422 -17.562 1 95.62 207 THR A O 1
ATOM 1686 N N . GLU A 1 208 ? 2.137 29.594 -15.75 1 95.44 208 GLU A N 1
ATOM 1687 C CA . GLU A 1 208 ? 3.006 28.484 -16.141 1 95.44 208 GLU A CA 1
ATOM 1688 C C . GLU A 1 208 ? 2.223 27.172 -16.234 1 95.44 208 GLU A C 1
ATOM 1690 O O . GLU A 1 208 ? 2.475 26.359 -17.109 1 95.44 208 GLU A O 1
ATOM 1695 N N . SER A 1 209 ? 1.342 26.984 -15.336 1 95.62 209 SER A N 1
ATOM 1696 C CA . SER A 1 209 ? 0.535 25.766 -15.352 1 95.62 209 SER A CA 1
ATOM 1697 C C . SER A 1 209 ? -0.376 25.719 -16.578 1 95.62 209 SER A C 1
ATOM 1699 O O . SER A 1 209 ? -0.56 24.656 -17.172 1 95.62 209 SER A O 1
ATOM 1701 N N . LEU A 1 210 ? -0.896 26.859 -16.922 1 95.56 210 LEU A N 1
ATOM 1702 C CA . LEU A 1 210 ? -1.841 26.922 -18.031 1 95.56 210 LEU A CA 1
ATOM 1703 C C . LEU A 1 210 ? -1.117 26.797 -19.375 1 95.56 210 LEU A C 1
ATOM 1705 O O . LEU A 1 210 ? -1.753 26.609 -20.406 1 95.56 210 LEU A O 1
ATOM 1709 N N . THR A 1 211 ? 0.242 26.781 -19.375 1 95.25 211 THR A N 1
ATOM 1710 C CA . THR A 1 211 ? 1.021 26.516 -20.578 1 95.25 211 THR A CA 1
ATOM 1711 C C . THR A 1 211 ? 1.492 25.062 -20.625 1 95.25 211 THR A C 1
ATOM 1713 O O . THR A 1 211 ? 2.168 24.656 -21.562 1 95.25 211 THR A O 1
ATOM 1716 N N . GLY A 1 212 ? 1.182 24.375 -19.641 1 92.38 212 GLY A N 1
ATOM 1717 C CA . GLY A 1 212 ? 1.518 22.969 -19.609 1 92.38 212 GLY A CA 1
ATOM 1718 C C . GLY A 1 212 ? 2.932 22.703 -19.125 1 92.38 212 GLY A C 1
ATOM 1719 O O . GLY A 1 212 ? 3.414 21.562 -19.188 1 92.38 212 GLY A O 1
ATOM 1720 N N . LYS A 1 213 ? 3.551 23.641 -18.578 1 91.25 213 LYS A N 1
ATOM 1721 C CA . LYS A 1 213 ? 4.957 23.516 -18.203 1 91.25 213 LYS A CA 1
ATOM 1722 C C . LYS A 1 213 ? 5.105 22.766 -16.891 1 91.25 213 LYS A C 1
ATOM 1724 O O . LYS A 1 213 ? 6.125 22.109 -16.656 1 91.25 213 LYS A O 1
ATOM 1729 N N . LEU A 1 214 ? 4.121 22.891 -16.016 1 92.31 214 LEU A N 1
ATOM 1730 C CA . LEU A 1 214 ? 4.258 22.234 -14.719 1 92.31 214 LEU A CA 1
ATOM 1731 C C . LEU A 1 214 ? 2.895 21.891 -14.133 1 92.31 214 LEU A C 1
ATOM 1733 O O . LEU A 1 214 ? 1.879 22.469 -14.539 1 92.31 214 LEU A O 1
ATOM 1737 N N . HIS A 1 215 ? 2.854 20.953 -13.242 1 93.81 215 HIS A N 1
ATOM 1738 C CA . HIS A 1 215 ? 1.714 20.672 -12.375 1 93.81 215 HIS A CA 1
ATOM 1739 C C . HIS A 1 215 ? 1.599 21.703 -11.266 1 93.81 215 HIS A C 1
ATOM 1741 O O . HIS A 1 215 ? 2.574 21.984 -10.562 1 93.81 215 HIS A O 1
ATOM 1747 N N . PRO A 1 216 ? 0.54 22.312 -11.047 1 94.25 216 PRO A N 1
ATOM 1748 C CA . PRO A 1 216 ? 0.449 23.5 -10.188 1 94.25 216 PRO A CA 1
ATOM 1749 C C . PRO A 1 216 ? 0.588 23.172 -8.703 1 94.25 216 PRO A C 1
ATOM 1751 O O . PRO A 1 216 ? 1.071 24 -7.926 1 94.25 216 PRO A O 1
ATOM 1754 N N . CYS A 1 217 ? 0.275 22 -8.273 1 92.88 217 CYS A N 1
ATOM 1755 C CA . CYS A 1 217 ? 0.065 21.703 -6.863 1 92.88 217 CYS A CA 1
ATOM 1756 C C . CYS A 1 217 ? 1.358 21.859 -6.074 1 92.88 217 CYS A C 1
ATOM 1758 O O . CYS A 1 217 ? 1.345 22.344 -4.945 1 92.88 217 CYS A O 1
ATOM 1760 N N . GLY A 1 218 ? 2.404 21.438 -6.652 1 92.25 218 GLY A N 1
ATOM 1761 C CA . GLY A 1 218 ? 3.672 21.531 -5.945 1 92.25 218 GLY A CA 1
ATOM 1762 C C . GLY A 1 218 ? 4.082 22.969 -5.641 1 92.25 218 GLY A C 1
ATOM 1763 O O . GLY A 1 218 ? 4.426 23.281 -4.5 1 92.25 218 GLY A O 1
ATOM 1764 N N . ARG A 1 219 ? 4.043 23.828 -6.598 1 93.62 219 ARG A N 1
ATOM 1765 C CA . ARG A 1 219 ? 4.422 25.219 -6.438 1 93.62 219 ARG A CA 1
ATOM 1766 C C . ARG A 1 219 ? 3.443 25.953 -5.527 1 93.62 219 ARG A C 1
ATOM 1768 O O . ARG A 1 219 ? 3.85 26.781 -4.707 1 93.62 219 ARG A O 1
ATOM 1775 N N . CYS A 1 220 ? 2.186 25.641 -5.73 1 94.69 220 CYS A N 1
ATOM 1776 C CA . CYS A 1 220 ? 1.181 26.25 -4.863 1 94.69 220 CYS A CA 1
ATOM 1777 C C . CYS A 1 220 ? 1.448 25.906 -3.402 1 94.69 220 CYS A C 1
ATOM 1779 O O . CYS A 1 220 ? 1.399 26.781 -2.539 1 94.69 220 CYS A O 1
ATOM 1781 N N . SER A 1 221 ? 1.767 24.641 -3.154 1 93.44 221 SER A N 1
ATOM 1782 C CA . SER A 1 221 ? 2.035 24.203 -1.793 1 93.44 221 SER A CA 1
ATOM 1783 C C . SER A 1 221 ? 3.248 24.906 -1.205 1 93.44 221 SER A C 1
ATOM 1785 O O . SER A 1 221 ? 3.229 25.328 -0.045 1 93.44 221 SER A O 1
ATOM 1787 N N . LYS A 1 222 ? 4.242 25 -1.964 1 94.06 222 LYS A N 1
ATOM 1788 C CA . LYS A 1 222 ? 5.457 25.672 -1.511 1 94.06 222 LYS A CA 1
ATOM 1789 C C . LYS A 1 222 ? 5.176 27.125 -1.137 1 94.06 222 LYS A C 1
ATOM 1791 O O . LYS A 1 222 ? 5.551 27.578 -0.052 1 94.06 222 LYS A O 1
ATOM 1796 N N . ASN A 1 223 ? 4.5 27.875 -2.043 1 95.75 223 ASN A N 1
ATOM 1797 C CA . ASN A 1 223 ? 4.176 29.281 -1.802 1 95.75 223 ASN A CA 1
ATOM 1798 C C . ASN A 1 223 ? 3.291 29.453 -0.572 1 95.75 223 ASN A C 1
ATOM 1800 O O . ASN A 1 223 ? 3.537 30.328 0.26 1 95.75 223 ASN A O 1
ATOM 1804 N N . THR A 1 224 ? 2.316 28.594 -0.457 1 96 224 THR A N 1
ATOM 1805 C CA . THR A 1 224 ? 1.408 28.625 0.684 1 96 224 THR A CA 1
ATOM 1806 C C . THR A 1 224 ? 2.168 28.375 1.985 1 96 224 THR A C 1
ATOM 1808 O O . THR A 1 224 ? 1.921 29.062 2.988 1 96 224 THR A O 1
ATOM 1811 N N . GLY A 1 225 ? 3.045 27.453 1.938 1 96.25 225 GLY A N 1
ATOM 1812 C CA . GLY A 1 225 ? 3.857 27.156 3.105 1 96.25 225 GLY A CA 1
ATOM 1813 C C . GLY A 1 225 ? 4.699 28.328 3.564 1 96.25 225 GLY A C 1
ATOM 1814 O O . GLY A 1 225 ? 4.797 28.594 4.766 1 96.25 225 GLY A O 1
ATOM 1815 N N . GLU A 1 226 ? 5.227 29.031 2.656 1 96 226 GLU A N 1
ATOM 1816 C CA . GLU A 1 226 ? 6.082 30.172 2.975 1 96 226 GLU A CA 1
ATOM 1817 C C . GLU A 1 226 ? 5.277 31.312 3.605 1 96 226 GLU A C 1
ATOM 1819 O O . GLU A 1 226 ? 5.715 31.906 4.586 1 96 226 GLU A O 1
ATOM 1824 N N . ILE A 1 227 ? 4.137 31.578 3.043 1 97.38 227 ILE A N 1
ATOM 1825 C CA . ILE A 1 227 ? 3.279 32.625 3.555 1 97.38 227 ILE A CA 1
ATOM 1826 C C . ILE A 1 227 ? 2.803 32.281 4.961 1 97.38 227 ILE A C 1
ATOM 1828 O O . ILE A 1 227 ? 2.832 33.125 5.863 1 97.38 227 ILE A O 1
ATOM 1832 N N . ALA A 1 228 ? 2.424 31.062 5.152 1 97.69 228 ALA A N 1
ATOM 1833 C CA . ALA A 1 228 ? 1.954 30.609 6.457 1 97.69 228 ALA A CA 1
ATOM 1834 C C . ALA A 1 228 ? 3.07 30.672 7.496 1 97.69 228 ALA A C 1
ATOM 1836 O O . ALA A 1 228 ? 2.84 31.047 8.648 1 97.69 228 ALA A O 1
ATOM 1837 N N . LYS A 1 229 ? 4.238 30.281 7.09 1 97.19 229 LYS A N 1
ATOM 1838 C CA . LYS A 1 229 ? 5.402 30.328 7.969 1 97.19 229 LYS A CA 1
ATOM 1839 C C . LYS A 1 229 ? 5.676 31.766 8.445 1 97.19 229 LYS A C 1
ATOM 1841 O O . LYS A 1 229 ? 5.906 31.984 9.633 1 97.19 229 LYS A O 1
ATOM 1846 N N . GLN A 1 230 ? 5.656 32.688 7.535 1 97.06 230 GLN A N 1
ATOM 1847 C CA . GLN A 1 230 ? 5.898 34.094 7.871 1 97.06 230 GLN A CA 1
ATOM 1848 C C . GLN A 1 230 ? 4.848 34.594 8.844 1 97.06 230 GLN A C 1
ATOM 1850 O O . GLN A 1 230 ? 5.176 35.312 9.797 1 97.06 230 GLN A O 1
ATOM 1855 N N . TYR A 1 231 ? 3.613 34.25 8.617 1 97.88 231 TYR A N 1
ATOM 1856 C CA . TYR A 1 231 ? 2.541 34.656 9.516 1 97.88 231 TYR A CA 1
ATOM 1857 C C . TYR A 1 231 ? 2.795 34.156 10.93 1 97.88 231 TYR A C 1
ATOM 1859 O O . TYR A 1 231 ? 2.672 34.906 11.898 1 97.88 231 TYR A O 1
ATOM 1867 N N . ALA A 1 232 ? 3.102 32.875 11.094 1 98.12 232 ALA A N 1
ATOM 1868 C CA . ALA A 1 232 ? 3.361 32.281 12.406 1 98.12 232 ALA A CA 1
ATOM 1869 C C . ALA A 1 232 ? 4.512 32.969 13.109 1 98.12 232 ALA A C 1
ATOM 1871 O O . ALA A 1 232 ? 4.426 33.281 14.305 1 98.12 232 ALA A O 1
ATOM 1872 N N . LYS A 1 233 ? 5.512 33.281 12.383 1 97.06 233 LYS A N 1
ATOM 1873 C CA . LYS A 1 233 ? 6.676 33.969 12.938 1 97.06 233 LYS A CA 1
ATOM 1874 C C . LYS A 1 233 ? 6.324 35.375 13.398 1 97.06 233 LYS A C 1
ATOM 1876 O O . LYS A 1 233 ? 6.684 35.781 14.508 1 97.06 233 LYS A O 1
ATOM 1881 N N . ASP A 1 234 ? 5.648 36.094 12.531 1 97.06 234 ASP A N 1
ATOM 1882 C CA . ASP A 1 234 ? 5.27 37.469 12.82 1 97.06 234 ASP A CA 1
ATOM 1883 C C . ASP A 1 234 ? 4.406 37.562 14.078 1 97.06 234 ASP A C 1
ATOM 1885 O O . ASP A 1 234 ? 4.43 38.562 14.797 1 97.06 234 ASP A O 1
ATOM 1889 N N . ASN A 1 235 ? 3.668 36.531 14.375 1 97.56 235 ASN A N 1
ATOM 1890 C CA . ASN A 1 235 ? 2.754 36.531 15.516 1 97.56 235 ASN A CA 1
ATOM 1891 C C . ASN A 1 235 ? 3.301 35.719 16.672 1 97.56 235 ASN A C 1
ATOM 1893 O O . ASN A 1 235 ? 2.598 35.469 17.656 1 97.56 235 ASN A O 1
ATOM 1897 N N . GLU A 1 236 ? 4.559 35.156 16.547 1 97.06 236 GLU A N 1
ATOM 1898 C CA . GLU A 1 236 ? 5.277 34.406 17.578 1 97.06 236 GLU A CA 1
ATOM 1899 C C . GLU A 1 236 ? 4.48 33.188 18.031 1 97.06 236 GLU A C 1
ATOM 1901 O O . GLU A 1 236 ? 4.348 32.938 19.234 1 97.06 236 GLU A O 1
ATOM 1906 N N . ILE A 1 237 ? 3.822 32.562 17.141 1 98 237 ILE A N 1
ATOM 1907 C CA . ILE A 1 237 ? 3.113 31.297 17.391 1 98 237 ILE A CA 1
ATOM 1908 C C . ILE A 1 237 ? 4.027 30.125 17.094 1 98 237 ILE A C 1
ATOM 1910 O O . ILE A 1 237 ? 4.559 30 15.984 1 98 237 ILE A O 1
ATOM 1914 N N . PRO A 1 238 ? 4.191 29.188 17.938 1 97.94 238 PRO A N 1
ATOM 1915 C CA . PRO A 1 238 ? 5.293 28.219 17.859 1 97.94 238 PRO A CA 1
ATOM 1916 C C . PRO A 1 238 ? 4.992 27.047 16.922 1 97.94 238 PRO A C 1
ATOM 1918 O O . PRO A 1 238 ? 5.91 26.375 16.469 1 97.94 238 PRO A O 1
ATOM 1921 N N . ILE A 1 239 ? 3.695 26.75 16.672 1 98.56 239 ILE A N 1
ATOM 1922 C CA . ILE A 1 239 ? 3.363 25.562 15.898 1 98.56 239 ILE A CA 1
ATOM 1923 C C . ILE A 1 239 ? 2.566 25.969 14.656 1 98.56 239 ILE A C 1
ATOM 1925 O O . ILE A 1 239 ? 1.575 26.703 14.758 1 98.56 239 ILE A O 1
ATOM 1929 N N . LEU A 1 240 ? 2.99 25.562 13.508 1 98.69 240 LEU A N 1
ATOM 1930 C CA . LEU A 1 240 ? 2.254 25.672 12.25 1 98.69 240 LEU A CA 1
ATOM 1931 C C . LEU A 1 240 ? 1.717 24.312 11.812 1 98.69 240 LEU A C 1
ATOM 1933 O O . LEU A 1 240 ? 2.49 23.391 11.562 1 98.69 240 LEU A O 1
ATOM 1937 N N . ILE A 1 241 ? 0.395 24.156 11.656 1 98.81 241 ILE A N 1
ATOM 1938 C CA . ILE A 1 241 ? -0.231 22.859 11.406 1 98.81 241 ILE A CA 1
ATOM 1939 C C . ILE A 1 241 ? -0.721 22.797 9.961 1 98.81 241 ILE A C 1
ATOM 1941 O O . ILE A 1 241 ? -1.383 23.719 9.484 1 98.81 241 ILE A O 1
ATOM 1945 N N . PHE A 1 242 ? -0.37 21.703 9.273 1 98.19 242 PHE A N 1
ATOM 1946 C CA . PHE A 1 242 ? -0.856 21.406 7.934 1 98.19 242 PHE A CA 1
ATOM 1947 C C . PHE A 1 242 ? -1.636 20.094 7.93 1 98.19 242 PHE A C 1
ATOM 1949 O O . PHE A 1 242 ? -1.547 19.312 8.875 1 98.19 242 PHE A O 1
ATOM 1956 N N . GLY A 1 243 ? -2.359 19.875 6.82 1 97.44 243 GLY A N 1
ATOM 1957 C CA . GLY A 1 243 ? -3.197 18.688 6.68 1 97.44 243 GLY A CA 1
ATOM 1958 C C . GLY A 1 243 ? -2.521 17.578 5.914 1 97.44 243 GLY A C 1
ATOM 1959 O O . GLY A 1 243 ? -3.188 16.641 5.445 1 97.44 243 GLY A O 1
ATOM 1960 N N . ASP A 1 244 ? -1.24 17.609 5.836 1 95.06 244 ASP A N 1
ATOM 1961 C CA . ASP A 1 244 ? -0.509 16.562 5.121 1 95.06 244 ASP A CA 1
ATOM 1962 C C . ASP A 1 244 ? -0.708 15.195 5.785 1 95.06 244 ASP A C 1
ATOM 1964 O O . ASP A 1 244 ? -0.626 15.078 7.008 1 95.06 244 ASP A O 1
ATOM 1968 N N . MET A 1 245 ? -0.931 14.164 4.922 1 95.44 245 MET A N 1
ATOM 1969 C CA . MET A 1 245 ? -1.207 12.836 5.457 1 95.44 245 MET A CA 1
ATOM 1970 C C . MET A 1 245 ? -0.029 11.898 5.219 1 95.44 245 MET A C 1
ATOM 1972 O O . MET A 1 245 ? -0.028 10.766 5.695 1 95.44 245 MET A O 1
ATOM 1976 N N . LEU A 1 246 ? 0.975 12.352 4.555 1 94.25 246 LEU A N 1
ATOM 1977 C CA . LEU A 1 246 ? 1.983 11.43 4.047 1 94.25 246 LEU A CA 1
ATOM 1978 C C . LEU A 1 246 ? 3.273 11.539 4.852 1 94.25 246 LEU A C 1
ATOM 1980 O O . LEU A 1 246 ? 4.133 10.656 4.777 1 94.25 246 LEU A O 1
ATOM 1984 N N . ALA A 1 247 ? 3.428 12.578 5.598 1 94.06 247 ALA A N 1
ATOM 1985 C CA . ALA A 1 247 ? 4.648 12.75 6.379 1 94.06 247 ALA A CA 1
ATOM 1986 C C . ALA A 1 247 ? 4.844 11.594 7.352 1 94.06 247 ALA A C 1
ATOM 1988 O O . ALA A 1 247 ? 3.877 11.094 7.938 1 94.06 247 ALA A O 1
ATOM 1989 N N . THR A 1 248 ? 6.098 11.203 7.535 1 94.44 248 THR A N 1
ATOM 1990 C CA . THR A 1 248 ? 6.398 10.102 8.445 1 94.44 248 THR A CA 1
ATOM 1991 C C . THR A 1 248 ? 7.57 10.453 9.352 1 94.44 248 THR A C 1
ATOM 1993 O O . THR A 1 248 ? 8.398 11.297 9.008 1 94.44 248 THR A O 1
ATOM 1996 N N . GLY A 1 249 ? 7.59 9.812 10.5 1 93.81 249 GLY A N 1
ATOM 1997 C CA . GLY A 1 249 ? 8.727 9.93 11.398 1 93.81 249 GLY A CA 1
ATOM 1998 C C . GLY A 1 249 ? 9.023 11.359 11.797 1 93.81 249 GLY A C 1
ATOM 1999 O O . GLY A 1 249 ? 8.133 12.078 12.273 1 93.81 249 GLY A O 1
ATOM 2000 N N . THR A 1 250 ? 10.195 11.781 11.398 1 91.94 250 THR A N 1
ATOM 2001 C CA . THR A 1 250 ? 10.648 13.094 11.82 1 91.94 250 THR A CA 1
ATOM 2002 C C . THR A 1 250 ? 9.922 14.195 11.047 1 91.94 250 THR A C 1
ATOM 2004 O O . THR A 1 250 ? 9.922 15.359 11.461 1 91.94 250 THR A O 1
ATOM 2007 N N . GLN A 1 251 ? 9.273 13.805 9.984 1 92.94 251 GLN A N 1
ATOM 2008 C CA . GLN A 1 251 ? 8.602 14.812 9.164 1 92.94 251 GLN A CA 1
ATOM 2009 C C . GLN A 1 251 ? 7.18 15.055 9.656 1 92.94 251 GLN A C 1
ATOM 2011 O O . GLN A 1 251 ? 6.523 16 9.219 1 92.94 251 GLN A O 1
ATOM 2016 N N . CYS A 1 252 ? 6.746 14.258 10.578 1 95.62 252 CYS A N 1
ATOM 2017 C CA . CYS A 1 252 ? 5.426 14.516 11.133 1 95.62 252 CYS A CA 1
ATOM 2018 C C . CYS A 1 252 ? 5.406 15.828 11.906 1 95.62 252 CYS A C 1
ATOM 2020 O O . CYS A 1 252 ? 4.402 16.547 11.906 1 95.62 252 CYS A O 1
ATOM 2022 N N . ILE A 1 253 ? 6.477 16.094 12.578 1 95.56 253 ILE A N 1
ATOM 2023 C CA . ILE A 1 253 ? 6.711 17.391 13.211 1 95.56 253 ILE A CA 1
ATOM 2024 C C . ILE A 1 253 ? 8.195 17.734 13.133 1 95.56 253 ILE A C 1
ATOM 2026 O O . ILE A 1 253 ? 9.047 16.953 13.547 1 95.56 253 ILE A O 1
ATOM 2030 N N . ASN A 1 254 ? 8.461 18.875 12.492 1 91.5 254 ASN A N 1
ATOM 2031 C CA . ASN A 1 254 ? 9.867 19.219 12.32 1 91.5 254 ASN A CA 1
ATOM 2032 C C . ASN A 1 254 ? 10.109 20.719 12.516 1 91.5 254 ASN A C 1
ATOM 2034 O O . ASN A 1 254 ? 9.211 21.531 12.297 1 91.5 254 ASN A O 1
ATOM 2038 N N . LYS A 1 255 ? 11.312 21 12.906 1 91.94 255 LYS A N 1
ATOM 2039 C CA . LYS A 1 255 ? 11.719 22.375 13.156 1 91.94 255 LYS A CA 1
ATOM 2040 C C . LYS A 1 255 ? 11.898 23.141 11.844 1 91.94 255 LYS A C 1
ATOM 2042 O O . LYS A 1 255 ? 12.562 22.656 10.93 1 91.94 255 LYS A O 1
ATOM 2047 N N . GLN A 1 256 ? 11.227 24.266 11.773 1 89.88 256 GLN A N 1
ATOM 2048 C CA . GLN A 1 256 ? 11.336 25.125 10.594 1 89.88 256 GLN A CA 1
ATOM 2049 C C . GLN A 1 256 ? 12.336 26.25 10.828 1 89.88 256 GLN A C 1
ATOM 2051 O O . GLN A 1 256 ? 13.008 26.703 9.891 1 89.88 256 GLN A O 1
ATOM 2056 N N . ASP A 1 257 ? 12.258 26.719 11.938 1 85.56 257 ASP A N 1
ATOM 2057 C CA . ASP A 1 257 ? 13.164 27.766 12.422 1 85.56 257 ASP A CA 1
ATOM 2058 C C . ASP A 1 257 ? 13.312 27.703 13.938 1 85.56 257 ASP A C 1
ATOM 2060 O O . ASP A 1 257 ? 12.789 26.797 14.578 1 85.56 257 ASP A O 1
ATOM 2064 N N . ASP A 1 258 ? 14.102 28.469 14.516 1 82.75 258 ASP A N 1
ATOM 2065 C CA . ASP A 1 258 ? 14.445 28.391 15.93 1 82.75 258 ASP A CA 1
ATOM 2066 C C . ASP A 1 258 ? 13.188 28.422 16.797 1 82.75 258 ASP A C 1
ATOM 2068 O O . ASP A 1 258 ? 13.125 27.75 17.844 1 82.75 258 ASP A O 1
ATOM 2072 N N . SER A 1 259 ? 12.156 29.047 16.359 1 89.56 259 SER A N 1
ATOM 2073 C CA . SER A 1 259 ? 11.008 29.203 17.25 1 89.56 259 SER A CA 1
ATOM 2074 C C . SER A 1 259 ? 9.742 28.641 16.609 1 89.56 259 SER A C 1
ATOM 2076 O O . SER A 1 259 ? 8.633 28.891 17.078 1 89.56 259 SER A O 1
ATOM 2078 N N . LEU A 1 260 ? 9.898 27.906 15.531 1 96.31 260 LEU A N 1
ATOM 2079 C CA . LEU A 1 260 ? 8.711 27.484 14.805 1 96.31 260 LEU A CA 1
ATOM 2080 C C . LEU A 1 260 ? 8.836 26.016 14.383 1 96.31 260 LEU A C 1
ATOM 2082 O O . LEU A 1 260 ? 9.867 25.609 13.844 1 96.31 260 LEU A O 1
ATOM 2086 N N . TYR A 1 261 ? 7.785 25.25 14.672 1 97.12 261 TYR A N 1
ATOM 2087 C CA . TYR A 1 261 ? 7.688 23.875 14.227 1 97.12 261 TYR A CA 1
ATOM 2088 C C . TYR A 1 261 ? 6.523 23.688 13.258 1 97.12 261 TYR A C 1
ATOM 2090 O O . TYR A 1 261 ? 5.465 24.297 13.43 1 97.12 261 TYR A O 1
ATOM 2098 N N . ARG A 1 262 ? 6.738 22.891 12.289 1 97.38 262 ARG A N 1
ATOM 2099 C CA . ARG A 1 262 ? 5.66 22.453 11.414 1 97.38 262 ARG A CA 1
ATOM 2100 C C . ARG A 1 262 ? 5.105 21.109 11.867 1 97.38 262 ARG A C 1
ATOM 2102 O O . ARG A 1 262 ? 5.859 20.141 12.039 1 97.38 262 ARG A O 1
ATOM 2109 N N . LEU A 1 263 ? 3.867 21.062 12.094 1 98.44 263 LEU A N 1
ATOM 2110 C CA . LEU A 1 263 ? 3.176 19.844 12.5 1 98.44 263 LEU A CA 1
ATOM 2111 C C . LEU A 1 263 ? 2.197 19.391 11.43 1 98.44 263 LEU A C 1
ATOM 2113 O O . LEU A 1 263 ? 1.287 20.125 11.055 1 98.44 263 LEU A O 1
ATOM 2117 N N . ASN A 1 264 ? 2.424 18.219 10.898 1 98.31 264 ASN A N 1
ATOM 2118 C CA . ASN A 1 264 ? 1.448 17.547 10.039 1 98.31 264 ASN A CA 1
ATOM 2119 C C . ASN A 1 264 ? 0.534 16.625 10.844 1 98.31 264 ASN A C 1
ATOM 2121 O O . ASN A 1 264 ? 0.822 15.445 11 1 98.31 264 ASN A O 1
ATOM 2125 N N . LEU A 1 265 ? -0.535 17.203 11.211 1 98.5 265 LEU A N 1
ATOM 2126 C CA . LEU A 1 265 ? -1.319 16.625 12.289 1 98.5 265 LEU A CA 1
ATOM 2127 C C . LEU A 1 265 ? -1.95 15.305 11.852 1 98.5 265 LEU A C 1
ATOM 2129 O O . LEU A 1 265 ? -1.82 14.289 12.547 1 98.5 265 LEU A O 1
ATOM 2133 N N . PRO A 1 266 ? -2.617 15.203 10.664 1 98.06 266 PRO A N 1
ATOM 2134 C CA . PRO A 1 266 ? -3.164 13.898 10.258 1 98.06 266 PRO A CA 1
ATOM 2135 C C . PRO A 1 266 ? -2.09 12.82 10.133 1 98.06 266 PRO A C 1
ATOM 2137 O O . PRO A 1 266 ? -2.297 11.688 10.562 1 98.06 266 PRO A O 1
ATOM 2140 N N . ALA A 1 267 ? -0.965 13.188 9.609 1 97.69 267 ALA A N 1
ATOM 2141 C CA . ALA A 1 267 ? 0.135 12.242 9.438 1 97.69 267 ALA A CA 1
ATOM 2142 C C . ALA A 1 267 ? 0.67 11.773 10.789 1 97.69 267 ALA A C 1
ATOM 2144 O O . ALA A 1 267 ? 1.021 10.602 10.953 1 97.69 267 ALA A O 1
ATOM 2145 N N . SER A 1 268 ? 0.769 12.672 11.758 1 98.12 268 SER A N 1
ATOM 2146 C CA . SER A 1 268 ? 1.284 12.336 13.078 1 98.12 268 SER A CA 1
ATOM 2147 C C . SER A 1 268 ? 0.399 11.305 13.773 1 98.12 268 SER A C 1
ATOM 2149 O O . SER A 1 268 ? 0.843 10.617 14.695 1 98.12 268 SER A O 1
ATOM 2151 N N . LEU A 1 269 ? -0.81 11.25 13.305 1 98.31 269 LEU A N 1
ATOM 2152 C CA . LEU A 1 269 ? -1.751 10.305 13.891 1 98.31 269 LEU A CA 1
ATOM 2153 C C . LEU A 1 269 ? -2.025 9.148 12.938 1 98.31 269 LEU A C 1
ATOM 2155 O O . LEU A 1 269 ? -2.932 8.344 13.18 1 98.31 269 LEU A O 1
ATOM 2159 N N . SER A 1 270 ? -1.304 9.094 11.836 1 96.75 270 SER A N 1
ATOM 2160 C CA . SER A 1 270 ? -1.501 8.062 10.82 1 96.75 270 SER A CA 1
ATOM 2161 C C . SER A 1 270 ? -2.975 7.914 10.461 1 96.75 270 SER A C 1
ATOM 2163 O O . SER A 1 270 ? -3.514 6.809 10.477 1 96.75 270 SER A O 1
ATOM 2165 N N . THR A 1 271 ? -3.619 9.023 10.227 1 96.75 271 THR A N 1
ATOM 2166 C CA . THR A 1 271 ? -5.059 9.055 9.984 1 96.75 271 THR A CA 1
ATOM 2167 C C . THR A 1 271 ? -5.367 8.766 8.516 1 96.75 271 THR A C 1
ATOM 2169 O O . THR A 1 271 ? -4.672 9.25 7.625 1 96.75 271 THR A O 1
ATOM 2172 N N . GLY A 1 272 ? -6.367 7.969 8.273 1 94.31 272 GLY A N 1
ATOM 2173 C CA . GLY A 1 272 ? -6.824 7.707 6.918 1 94.31 272 GLY A CA 1
ATOM 2174 C C . GLY A 1 272 ? -7.922 8.648 6.469 1 94.31 272 GLY A C 1
ATOM 2175 O O . GLY A 1 272 ? -8.516 9.359 7.285 1 94.31 272 GLY A O 1
ATOM 2176 N N . LYS A 1 273 ? -8.141 8.586 5.172 1 94.06 273 LYS A N 1
ATOM 2177 C CA . LYS A 1 273 ? -9.109 9.5 4.574 1 94.06 273 LYS A CA 1
ATOM 2178 C C . LYS A 1 273 ? -10.523 9.227 5.09 1 94.06 273 LYS A C 1
ATOM 2180 O O . LYS A 1 273 ? -11.281 10.156 5.371 1 94.06 273 LYS A O 1
ATOM 2185 N N . GLN A 1 274 ? -10.906 8.047 5.238 1 91.56 274 GLN A N 1
ATOM 2186 C CA . GLN A 1 274 ? -12.234 7.711 5.727 1 91.56 274 GLN A CA 1
ATOM 2187 C C . GLN A 1 274 ? -12.43 8.164 7.168 1 91.56 274 GLN A C 1
ATOM 2189 O O . GLN A 1 274 ? -13.523 8.586 7.555 1 91.56 274 GLN A O 1
ATOM 2194 N N . GLU A 1 275 ? -11.414 8.008 7.988 1 93.88 275 GLU A N 1
ATOM 2195 C CA . GLU A 1 275 ? -11.469 8.516 9.359 1 93.88 275 GLU A CA 1
ATOM 2196 C C . GLU A 1 275 ? -11.719 10.016 9.383 1 93.88 275 GLU A C 1
ATOM 2198 O O . GLU A 1 275 ? -12.516 10.508 10.18 1 93.88 275 GLU A O 1
ATOM 2203 N N . ILE A 1 276 ? -11.016 10.703 8.508 1 95.38 276 ILE A N 1
ATOM 2204 C CA . ILE A 1 276 ? -11.156 12.148 8.391 1 95.38 276 ILE A CA 1
ATOM 2205 C C . ILE A 1 276 ? -12.594 12.5 8.016 1 95.38 276 ILE A C 1
ATOM 2207 O O . ILE A 1 276 ? -13.234 13.312 8.688 1 95.38 276 ILE A O 1
ATOM 2211 N N . LYS A 1 277 ? -13.102 11.836 7.035 1 92.75 277 LYS A N 1
ATOM 2212 C CA . LYS A 1 277 ? -14.453 12.117 6.559 1 92.75 277 LYS A CA 1
ATOM 2213 C C . LYS A 1 277 ? -15.484 11.812 7.637 1 92.75 277 LYS A C 1
ATOM 2215 O O . LYS A 1 277 ? -16.469 12.539 7.773 1 92.75 277 LYS A O 1
ATOM 2220 N N . SER A 1 278 ? -15.266 10.781 8.336 1 93.06 278 SER A N 1
ATOM 2221 C CA . SER A 1 278 ? -16.188 10.398 9.406 1 93.06 278 SER A CA 1
ATOM 2222 C C . SER A 1 278 ? -16.297 11.492 10.461 1 93.06 278 SER A C 1
ATOM 2224 O O . SER A 1 278 ? -17.391 11.797 10.938 1 93.06 278 SER A O 1
ATOM 2226 N N . LEU A 1 279 ? -15.203 12.055 10.836 1 94.25 279 LEU A N 1
ATOM 2227 C CA . LEU A 1 279 ? -15.211 13.102 11.844 1 94.25 279 LEU A CA 1
ATOM 2228 C C . LEU A 1 279 ? -15.836 14.375 11.305 1 94.25 279 LEU A C 1
ATOM 2230 O O . LEU A 1 279 ? -16.625 15.031 11.992 1 94.25 279 LEU A O 1
ATOM 2234 N N . ILE A 1 280 ? -15.562 14.711 10.07 1 93.88 280 ILE A N 1
ATOM 2235 C CA . ILE A 1 280 ? -15.961 15.992 9.484 1 93.88 280 ILE A CA 1
ATOM 2236 C C . ILE A 1 280 ? -17.453 15.961 9.148 1 93.88 280 ILE A C 1
ATOM 2238 O O . ILE A 1 280 ? -18.062 17.016 8.938 1 93.88 280 ILE A O 1
ATOM 2242 N N . ARG A 1 281 ? -17.984 14.805 8.969 1 89.69 281 ARG A N 1
ATOM 2243 C CA . ARG A 1 281 ? -19.391 14.656 8.641 1 89.69 281 ARG A CA 1
ATOM 2244 C C . ARG A 1 281 ? -20.266 15.422 9.625 1 89.69 281 ARG A C 1
ATOM 2246 O O . ARG A 1 281 ? -21.344 15.922 9.258 1 89.69 281 ARG A O 1
ATOM 2253 N N . ASN A 1 282 ? -19.828 15.57 10.742 1 88.06 282 ASN A N 1
ATOM 2254 C CA . ASN A 1 282 ? -20.578 16.25 11.797 1 88.06 282 ASN A CA 1
ATOM 2255 C C . ASN A 1 282 ? -20.609 17.75 11.594 1 88.06 282 ASN A C 1
ATOM 2257 O O . ASN A 1 282 ? -21.328 18.469 12.289 1 88.06 282 ASN A O 1
ATOM 2261 N N . TYR A 1 283 ? -19.938 18.297 10.68 1 90.56 283 TYR A N 1
ATOM 2262 C CA . TYR A 1 283 ? -19.797 19.734 10.508 1 90.56 283 TYR A CA 1
ATOM 2263 C C . TYR A 1 283 ? -20.453 20.203 9.219 1 90.56 283 TYR A C 1
ATOM 2265 O O . TYR A 1 283 ? -20.406 21.391 8.875 1 90.56 283 TYR A O 1
ATOM 2273 N N . ASP A 1 284 ? -21.141 19.375 8.445 1 85.31 284 ASP A N 1
ATOM 2274 C CA . ASP A 1 284 ? -21.953 19.656 7.27 1 85.31 284 ASP A CA 1
ATOM 2275 C C . ASP A 1 284 ? -21.156 20.422 6.223 1 85.31 284 ASP A C 1
ATOM 2277 O O . ASP A 1 284 ? -21.609 21.469 5.727 1 85.31 284 ASP A O 1
ATOM 2281 N N . LEU A 1 285 ? -19.984 20.078 6.039 1 90.94 285 LEU A N 1
ATOM 2282 C CA . LEU A 1 285 ? -19.156 20.703 5.008 1 90.94 285 LEU A CA 1
ATOM 2283 C C . LEU A 1 285 ? -19.516 20.172 3.627 1 90.94 285 LEU A C 1
ATOM 2285 O O . LEU A 1 285 ? -19.922 19.016 3.49 1 90.94 285 LEU A O 1
ATOM 2289 N N . LYS A 1 286 ? -19.406 20.984 2.699 1 88.06 286 LYS A N 1
ATOM 2290 C CA . LYS A 1 286 ? -19.656 20.578 1.322 1 88.06 286 LYS A CA 1
ATOM 2291 C C . LYS A 1 286 ? -18.547 19.672 0.806 1 88.06 286 LYS A C 1
ATOM 2293 O O . LYS A 1 286 ? -17.375 19.906 1.088 1 88.06 286 LYS A O 1
ATOM 2298 N N . GLU A 1 287 ? -18.984 18.656 0.075 1 82.38 287 GLU A N 1
ATOM 2299 C CA . GLU A 1 287 ? -18.016 17.75 -0.543 1 82.38 287 GLU A CA 1
ATOM 2300 C C . GLU A 1 287 ? -17.75 18.125 -1.999 1 82.38 287 GLU A C 1
ATOM 2302 O O . GLU A 1 287 ? -18.641 18.641 -2.678 1 82.38 287 GLU A O 1
ATOM 2307 N N . PHE A 1 288 ? -16.484 17.875 -2.371 1 80.12 288 PHE A N 1
ATOM 2308 C CA . PHE A 1 288 ? -16.125 18.156 -3.754 1 80.12 288 PHE A CA 1
ATOM 2309 C C . PHE A 1 288 ? -15.641 16.875 -4.449 1 80.12 288 PHE A C 1
ATOM 2311 O O . PHE A 1 288 ? -15.109 15.977 -3.805 1 80.12 288 PHE A O 1
ATOM 2318 N N . LYS A 1 289 ? -15.93 16.953 -5.746 1 75.12 289 LYS A N 1
ATOM 2319 C CA . LYS A 1 289 ? -15.414 15.844 -6.539 1 75.12 289 LYS A CA 1
ATOM 2320 C C . LYS A 1 289 ? -13.938 16.047 -6.871 1 75.12 289 LYS A C 1
ATOM 2322 O O . LYS A 1 289 ? -13.5 17.156 -7.141 1 75.12 289 LYS A O 1
ATOM 2327 N N . GLY A 1 290 ? -13.227 14.992 -6.859 1 79.38 290 GLY A N 1
ATOM 2328 C CA . GLY A 1 290 ? -11.812 15.102 -7.188 1 79.38 290 GLY A CA 1
ATOM 2329 C C . GLY A 1 290 ? -11.039 15.969 -6.211 1 79.38 290 GLY A C 1
ATOM 2330 O O . GLY A 1 290 ? -11.242 15.883 -5 1 79.38 290 GLY A O 1
ATOM 2331 N N . PHE A 1 291 ? -10.094 16.797 -6.816 1 80.25 291 PHE A N 1
ATOM 2332 C CA . PHE A 1 291 ? -9.289 17.656 -5.957 1 80.25 291 PHE A CA 1
ATOM 2333 C C . PHE A 1 291 ? -9.953 19 -5.766 1 80.25 291 PHE A C 1
ATOM 2335 O O . PHE A 1 291 ? -9.539 19.797 -4.914 1 80.25 291 PHE A O 1
ATOM 2342 N N . GLY A 1 292 ? -10.93 19.328 -6.535 1 81.25 292 GLY A N 1
ATOM 2343 C CA . GLY A 1 292 ? -11.781 20.484 -6.336 1 81.25 292 GLY A CA 1
ATOM 2344 C C . GLY A 1 292 ? -11.133 21.781 -6.785 1 81.25 292 GLY A C 1
ATOM 2345 O O . GLY A 1 292 ? -11.625 22.875 -6.473 1 81.25 292 GLY A O 1
ATOM 2346 N N . CYS A 1 293 ? -9.992 21.781 -7.383 1 89.56 293 CYS A N 1
ATOM 2347 C CA . CYS A 1 293 ? -9.289 22.984 -7.805 1 89.56 293 CYS A CA 1
ATOM 2348 C C . CYS A 1 293 ? -9.539 23.281 -9.281 1 89.56 293 CYS A C 1
ATOM 2350 O O . CYS A 1 293 ? -9.094 22.531 -10.148 1 89.56 293 CYS A O 1
ATOM 2352 N N . PRO A 1 294 ? -10.164 24.438 -9.516 1 90.88 294 PRO A N 1
ATOM 2353 C CA . PRO A 1 294 ? -10.469 24.766 -10.906 1 90.88 294 PRO A CA 1
ATOM 2354 C C . PRO A 1 294 ? -9.219 24.906 -11.773 1 90.88 294 PRO A C 1
ATOM 2356 O O . PRO A 1 294 ? -9.242 24.547 -12.953 1 90.88 294 PRO A O 1
ATOM 2359 N N . LEU A 1 295 ? -8.195 25.469 -11.219 1 93.88 295 LEU A N 1
ATOM 2360 C CA . LEU A 1 295 ? -6.957 25.578 -11.977 1 93.88 295 LEU A CA 1
ATOM 2361 C C . LEU A 1 295 ? -6.457 24.203 -12.406 1 93.88 295 LEU A C 1
ATOM 2363 O O . LEU A 1 295 ? -6.113 23.984 -13.57 1 93.88 295 LEU A O 1
ATOM 2367 N N . LEU A 1 296 ? -6.41 23.297 -11.5 1 92.5 296 LEU A N 1
ATOM 2368 C CA . LEU A 1 296 ? -5.957 21.938 -11.805 1 92.5 296 LEU A CA 1
ATOM 2369 C C . LEU A 1 296 ? -6.848 21.281 -12.859 1 92.5 296 LEU A C 1
ATOM 2371 O O . LEU A 1 296 ? -6.352 20.609 -13.758 1 92.5 296 LEU A O 1
ATOM 2375 N N . TYR A 1 297 ? -8.117 21.531 -12.688 1 91.5 297 TYR A N 1
ATOM 2376 C CA . TYR A 1 297 ? -9.07 21.016 -13.656 1 91.5 297 TYR A CA 1
ATOM 2377 C C . TYR A 1 297 ? -8.734 21.5 -15.062 1 91.5 297 TYR A C 1
ATOM 2379 O O . TYR A 1 297 ? -8.688 20.719 -16.016 1 91.5 297 TYR A O 1
ATOM 2387 N N . GLU A 1 298 ? -8.516 22.797 -15.164 1 93.88 298 GLU A N 1
ATOM 2388 C CA . GLU A 1 298 ? -8.211 23.391 -16.469 1 93.88 298 GLU A CA 1
ATOM 2389 C C . GLU A 1 298 ? -6.898 22.859 -17.031 1 93.88 298 GLU A C 1
ATOM 2391 O O . GLU A 1 298 ? -6.793 22.594 -18.219 1 93.88 298 GLU A O 1
ATOM 2396 N N . VAL A 1 299 ? -5.941 22.688 -16.188 1 94.69 299 VAL A N 1
ATOM 2397 C CA . VAL A 1 299 ? -4.648 22.156 -16.625 1 94.69 299 VAL A CA 1
ATOM 2398 C C . VAL A 1 299 ? -4.809 20.734 -17.141 1 94.69 299 VAL A C 1
ATOM 2400 O O . VAL A 1 299 ? -4.27 20.391 -18.188 1 94.69 299 VAL A O 1
ATOM 2403 N N . HIS A 1 300 ? -5.551 19.922 -16.438 1 92.31 300 HIS A N 1
ATOM 2404 C CA . HIS A 1 300 ? -5.812 18.547 -16.844 1 92.31 300 HIS A CA 1
ATOM 2405 C C . HIS A 1 300 ? -6.535 18.5 -18.188 1 92.31 300 HIS A C 1
ATOM 2407 O O . HIS A 1 300 ? -6.27 17.625 -19.016 1 92.31 300 HIS A O 1
ATOM 2413 N N . ARG A 1 301 ? -7.469 19.391 -18.406 1 92.44 301 ARG A N 1
ATOM 2414 C CA . ARG A 1 301 ? -8.25 19.469 -19.641 1 92.44 301 ARG A CA 1
ATOM 2415 C C . ARG A 1 301 ? -7.363 19.844 -20.828 1 92.44 301 ARG A C 1
ATOM 2417 O O . ARG A 1 301 ? -7.418 19.188 -21.875 1 92.44 301 ARG A O 1
ATOM 2424 N N . LYS A 1 302 ? -6.531 20.828 -20.625 1 94.19 302 LYS A N 1
ATOM 2425 C CA . LYS A 1 302 ? -5.691 21.359 -21.703 1 94.19 302 LYS A CA 1
ATOM 2426 C C . LYS A 1 302 ? -4.516 20.422 -21.984 1 94.19 302 LYS A C 1
ATOM 2428 O O . LYS A 1 302 ? -4.098 20.266 -23.125 1 94.19 302 LYS A O 1
ATOM 2433 N N . TYR A 1 303 ? -3.973 19.859 -20.938 1 93.88 303 TYR A N 1
ATOM 2434 C CA . TYR A 1 303 ? -2.793 19 -21.047 1 93.88 303 TYR A CA 1
ATOM 2435 C C . TYR A 1 303 ? -3.01 17.688 -20.312 1 93.88 303 TYR A C 1
ATOM 2437 O O . TYR A 1 303 ? -2.484 17.469 -19.219 1 93.88 303 TYR A O 1
ATOM 2445 N N . PRO A 1 304 ? -3.564 16.703 -20.953 1 90.62 304 PRO A N 1
ATOM 2446 C CA . PRO A 1 304 ? -3.967 15.445 -20.328 1 90.62 304 PRO A CA 1
ATOM 2447 C C . PRO A 1 304 ? -2.781 14.648 -19.781 1 90.62 304 PRO A C 1
ATOM 2449 O O . PRO A 1 304 ? -2.926 13.914 -18.797 1 90.62 304 PRO A O 1
ATOM 2452 N N . HIS A 1 305 ? -1.599 14.805 -20.297 1 90.94 305 HIS A N 1
ATOM 2453 C CA . HIS A 1 305 ? -0.428 14.07 -19.828 1 90.94 305 HIS A CA 1
ATOM 2454 C C . HIS A 1 305 ? -0.055 14.484 -18.406 1 90.94 305 HIS A C 1
ATOM 2456 O O . HIS A 1 305 ? 0.605 13.727 -17.688 1 90.94 305 HIS A O 1
ATOM 2462 N N . ILE A 1 306 ? -0.52 15.609 -18.047 1 93.19 306 ILE A N 1
ATOM 2463 C CA . ILE A 1 306 ? -0.198 16.125 -16.719 1 93.19 306 ILE A CA 1
ATOM 2464 C C . ILE A 1 306 ? -0.995 15.359 -15.656 1 93.19 306 ILE A C 1
ATOM 2466 O O . ILE A 1 306 ? -0.634 15.359 -14.477 1 93.19 306 ILE A O 1
ATOM 2470 N N . LYS A 1 307 ? -2.066 14.68 -16.047 1 92.75 307 LYS A N 1
ATOM 2471 C CA . LYS A 1 307 ? -2.852 13.859 -15.133 1 92.75 307 LYS A CA 1
ATOM 2472 C C . LYS A 1 307 ? -1.99 12.781 -14.484 1 92.75 307 LYS A C 1
ATOM 2474 O O . LYS A 1 307 ? -2.312 12.289 -13.406 1 92.75 307 LYS A O 1
ATOM 2479 N N . LYS A 1 308 ? -0.913 12.398 -15.148 1 92.94 308 LYS A N 1
ATOM 2480 C CA . LYS A 1 308 ? -0.013 11.375 -14.641 1 92.94 308 LYS A CA 1
ATOM 2481 C C . LYS A 1 308 ? 0.526 11.742 -13.258 1 92.94 308 LYS A C 1
ATOM 2483 O O . LYS A 1 308 ? 0.667 10.883 -12.391 1 92.94 308 LYS A O 1
ATOM 2488 N N . TYR A 1 309 ? 0.75 13.008 -13.07 1 92.94 309 TYR A N 1
ATOM 2489 C CA . TYR A 1 309 ? 1.31 13.469 -11.805 1 92.94 309 TYR A CA 1
ATOM 2490 C C . TYR A 1 309 ? 0.274 13.391 -10.695 1 92.94 309 TYR A C 1
ATOM 2492 O O . TYR A 1 309 ? 0.609 13.086 -9.547 1 92.94 309 TYR A O 1
ATOM 2500 N N . SER A 1 310 ? -0.956 13.656 -11.047 1 93.38 310 SER A N 1
ATOM 2501 C CA . SER A 1 310 ? -2.037 13.531 -10.078 1 93.38 310 SER A CA 1
ATOM 2502 C C . SER A 1 310 ? -2.268 12.07 -9.688 1 93.38 310 SER A C 1
ATOM 2504 O O . SER A 1 310 ? -2.455 11.758 -8.516 1 93.38 310 SER A O 1
ATOM 2506 N N . ILE A 1 311 ? -2.188 11.211 -10.648 1 92.81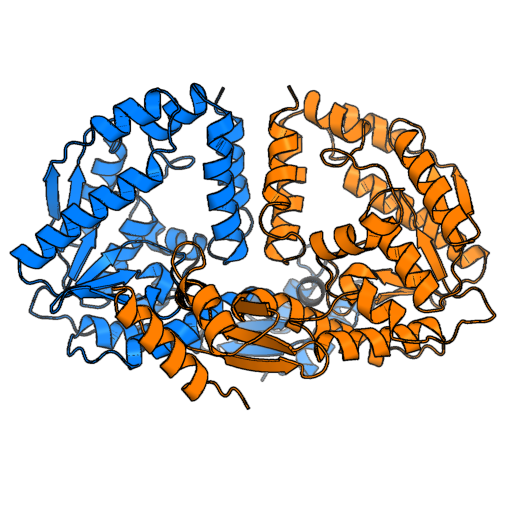 311 ILE A N 1
ATOM 2507 C CA . ILE A 1 311 ? -2.357 9.781 -10.398 1 92.81 311 ILE A CA 1
ATOM 2508 C C . ILE A 1 311 ? -1.208 9.266 -9.539 1 92.81 311 ILE A C 1
ATOM 2510 O O . ILE A 1 311 ? -1.421 8.477 -8.609 1 92.81 311 ILE A O 1
ATOM 2514 N N . GLN A 1 312 ? -0.057 9.727 -9.812 1 93.38 312 GLN A N 1
ATOM 2515 C CA . GLN A 1 312 ? 1.108 9.336 -9.023 1 93.38 312 GLN A CA 1
ATOM 2516 C C . GLN A 1 312 ? 0.927 9.703 -7.555 1 93.38 312 GLN A C 1
ATOM 2518 O O . GLN A 1 312 ? 1.296 8.938 -6.664 1 93.38 312 GLN A O 1
ATOM 2523 N N . ARG A 1 313 ? 0.403 10.82 -7.332 1 91.56 313 ARG A N 1
ATOM 2524 C CA . ARG A 1 313 ? 0.136 11.25 -5.961 1 91.56 313 ARG A CA 1
ATOM 2525 C C . ARG A 1 313 ? -0.861 10.312 -5.281 1 91.56 313 ARG A C 1
ATOM 2527 O O . ARG A 1 313 ? -0.663 9.914 -4.133 1 91.56 313 ARG A O 1
ATOM 2534 N N . ILE A 1 314 ? -1.913 9.992 -6 1 93.06 314 ILE A N 1
ATOM 2535 C CA . ILE A 1 314 ? -2.941 9.109 -5.469 1 93.06 314 ILE A CA 1
ATOM 2536 C C . ILE A 1 314 ? -2.334 7.742 -5.152 1 93.06 314 ILE A C 1
ATOM 2538 O O . ILE A 1 314 ? -2.621 7.156 -4.105 1 93.06 314 ILE A O 1
ATOM 2542 N N . LEU A 1 315 ? -1.474 7.285 -5.965 1 93.94 315 LEU A N 1
ATOM 2543 C CA . LEU A 1 315 ? -0.818 5.996 -5.766 1 93.94 315 LEU A CA 1
ATOM 2544 C C . LEU A 1 315 ? 0.101 6.035 -4.551 1 93.94 315 LEU A C 1
ATOM 2546 O O . LEU A 1 315 ? 0.203 5.051 -3.814 1 93.94 315 LEU A O 1
ATOM 2550 N N . ARG A 1 316 ? 0.767 7.141 -4.336 1 92.19 316 ARG A N 1
ATOM 2551 C CA . ARG A 1 316 ? 1.6 7.297 -3.146 1 92.19 316 ARG A CA 1
ATOM 2552 C C . ARG A 1 316 ? 0.758 7.234 -1.876 1 92.19 316 ARG A C 1
ATOM 2554 O O . ARG A 1 316 ? 1.146 6.586 -0.901 1 92.19 316 ARG A O 1
ATOM 2561 N N . GLU A 1 317 ? -0.351 7.902 -1.924 1 92.75 317 GLU A N 1
ATOM 2562 C CA . GLU A 1 317 ? -1.259 7.902 -0.781 1 92.75 317 GLU A CA 1
ATOM 2563 C C . GLU A 1 317 ? -1.852 6.516 -0.548 1 92.75 317 GLU A C 1
ATOM 2565 O O . GLU A 1 317 ? -2.098 6.121 0.594 1 92.75 317 GLU A O 1
ATOM 2570 N N . THR A 1 318 ? -2.059 5.805 -1.611 1 92.5 318 THR A N 1
ATOM 2571 C CA . THR A 1 318 ? -2.568 4.441 -1.514 1 92.5 318 THR A CA 1
ATOM 2572 C C . THR A 1 318 ? -1.529 3.521 -0.878 1 92.5 318 THR A C 1
ATOM 2574 O O . THR A 1 318 ? -1.843 2.77 0.046 1 92.5 318 THR A O 1
ATOM 2577 N N . ARG A 1 319 ? -0.343 3.643 -1.272 1 90 319 ARG A N 1
ATOM 2578 C CA . ARG A 1 319 ? 0.735 2.805 -0.755 1 90 319 ARG A CA 1
ATOM 2579 C C . ARG A 1 319 ? 0.962 3.061 0.731 1 90 319 ARG A C 1
ATOM 2581 O O . ARG A 1 319 ? 1.301 2.143 1.479 1 90 319 ARG A O 1
ATOM 2588 N N . SER A 1 320 ? 0.709 4.297 1.13 1 89.38 320 SER A N 1
ATOM 2589 C CA . SER A 1 320 ? 0.938 4.684 2.518 1 89.38 320 SER A CA 1
ATOM 2590 C C . SER A 1 320 ? -0.249 4.309 3.398 1 89.38 320 SER A C 1
ATOM 2592 O O . SER A 1 320 ? -0.21 4.5 4.617 1 89.38 320 SER A O 1
ATOM 2594 N N . SER A 1 321 ? -1.382 3.865 2.812 1 88.31 321 SER A N 1
ATOM 2595 C CA . SER A 1 321 ? -2.619 3.516 3.5 1 88.31 321 SER A CA 1
ATOM 2596 C C . SER A 1 321 ? -3.385 4.762 3.93 1 88.31 321 SER A C 1
ATOM 2598 O O . SER A 1 321 ? -4.289 4.688 4.766 1 88.31 321 SER A O 1
ATOM 2600 N N . ALA A 1 322 ? -2.941 5.891 3.412 1 91.12 322 ALA A N 1
ATOM 2601 C CA . ALA A 1 322 ? -3.693 7.113 3.678 1 91.12 322 ALA A CA 1
ATOM 2602 C C . ALA A 1 322 ? -5.062 7.074 3.008 1 91.12 322 ALA A C 1
ATOM 2604 O O . ALA A 1 322 ? -6.023 7.66 3.512 1 91.12 322 ALA A O 1
ATOM 2605 N N . LEU A 1 323 ? -5.059 6.402 1.889 1 90.5 323 LEU A N 1
ATOM 2606 C CA . LEU A 1 323 ? -6.324 6.215 1.186 1 90.5 323 LEU A CA 1
ATOM 2607 C C . LEU A 1 323 ? -6.828 4.785 1.34 1 90.5 323 LEU A C 1
ATOM 2609 O O . LEU A 1 323 ? -6.125 3.834 0.986 1 90.5 323 LEU A O 1
ATOM 2613 N N . GLU A 1 324 ? -8.008 4.613 1.866 1 83.44 324 GLU A N 1
ATOM 2614 C CA . GLU A 1 324 ? -8.648 3.305 1.919 1 83.44 324 GLU A CA 1
ATOM 2615 C C . GLU A 1 324 ? -9.148 2.877 0.54 1 83.44 324 GLU A C 1
ATOM 2617 O O . GLU A 1 324 ? -9.242 3.699 -0.374 1 83.44 324 GLU A O 1
ATOM 2622 N N . PRO A 1 325 ? -9.469 1.537 0.587 1 76.44 325 PRO A N 1
ATOM 2623 C CA . PRO A 1 325 ? -9.984 1.058 -0.697 1 76.44 325 PRO A CA 1
ATOM 2624 C C . PRO A 1 325 ? -11.195 1.849 -1.178 1 76.44 325 PRO A C 1
ATOM 2626 O O . PRO A 1 325 ? -12.047 2.24 -0.37 1 76.44 325 PRO A O 1
ATOM 2629 N N . GLY A 1 326 ? -11.406 2.174 -2.273 1 85.62 326 GLY A N 1
ATOM 2630 C CA . GLY A 1 326 ? -12.523 2.904 -2.848 1 85.62 326 GLY A CA 1
ATOM 2631 C C . GLY A 1 326 ? -12.234 4.379 -3.057 1 85.62 326 GLY A C 1
ATOM 2632 O O . GLY A 1 326 ? -12.633 4.957 -4.066 1 85.62 326 GLY A O 1
ATOM 2633 N N . GLU A 1 327 ? -11.555 4.977 -1.99 1 88.25 327 GLU A N 1
ATOM 2634 C CA . GLU A 1 327 ? -11.234 6.398 -2.092 1 88.25 327 GLU A CA 1
ATOM 2635 C C . GLU A 1 327 ? -10.281 6.664 -3.256 1 88.25 327 GLU A C 1
ATOM 2637 O O . GLU A 1 327 ? -10.484 7.609 -4.023 1 88.25 327 GLU A O 1
ATOM 2642 N N . ALA A 1 328 ? -9.289 5.867 -3.33 1 91.56 328 ALA A N 1
ATOM 2643 C CA . ALA A 1 328 ? -8.312 6.027 -4.406 1 91.56 328 ALA A CA 1
ATOM 2644 C C . ALA A 1 328 ? -8.969 5.867 -5.773 1 91.56 328 ALA A C 1
ATOM 2646 O O . ALA A 1 328 ? -8.703 6.641 -6.695 1 91.56 328 ALA A O 1
ATOM 2647 N N . LEU A 1 329 ? -9.812 4.91 -5.875 1 92.38 329 LEU A N 1
ATOM 2648 C CA . LEU A 1 329 ? -10.508 4.664 -7.133 1 92.38 329 LEU A CA 1
ATOM 2649 C C . LEU A 1 329 ? -11.352 5.871 -7.531 1 92.38 329 LEU A C 1
ATOM 2651 O O . LEU A 1 329 ? -11.305 6.312 -8.68 1 92.38 329 LEU A O 1
ATOM 2655 N N . ASP A 1 330 ? -12.094 6.387 -6.605 1 90.81 330 ASP A N 1
ATOM 2656 C CA . ASP A 1 330 ? -12.953 7.535 -6.867 1 90.81 330 ASP A CA 1
ATOM 2657 C C . ASP A 1 330 ? -12.141 8.727 -7.367 1 90.81 330 ASP A C 1
ATOM 2659 O O . ASP A 1 330 ? -12.547 9.414 -8.312 1 90.81 330 ASP A O 1
ATOM 2663 N N . LEU A 1 331 ? -11.055 8.977 -6.789 1 89.88 331 LEU A N 1
ATOM 2664 C CA . LEU A 1 331 ? -10.203 10.094 -7.172 1 89.88 331 LEU A CA 1
ATOM 2665 C C . LEU A 1 331 ? -9.648 9.906 -8.578 1 89.88 331 LEU A C 1
ATOM 2667 O O . LEU A 1 331 ? -9.742 10.805 -9.414 1 89.88 331 LEU A O 1
ATOM 2671 N N . ILE A 1 332 ? -9.117 8.727 -8.852 1 90.38 332 ILE A N 1
ATOM 2672 C CA . ILE A 1 332 ? -8.555 8.453 -10.172 1 90.38 332 ILE A CA 1
ATOM 2673 C C . ILE A 1 332 ? -9.641 8.547 -11.227 1 90.38 332 ILE A C 1
ATOM 2675 O O . ILE A 1 332 ? -9.43 9.125 -12.297 1 90.38 332 ILE A O 1
ATOM 2679 N N . TRP A 1 333 ? -10.766 8 -10.898 1 89.75 333 TRP A N 1
ATOM 2680 C CA . TRP A 1 333 ? -11.867 7.969 -11.852 1 89.75 333 TRP A CA 1
ATOM 2681 C C . TRP A 1 333 ? -12.359 9.383 -12.156 1 89.75 333 TRP A C 1
ATOM 2683 O O . TRP A 1 333 ? -12.805 9.656 -13.273 1 89.75 333 TRP A O 1
ATOM 2693 N N . SER A 1 334 ? -12.266 10.242 -11.258 1 87.31 334 SER A N 1
ATOM 2694 C CA . SER A 1 334 ? -12.703 11.617 -11.461 1 87.31 334 SER A CA 1
ATOM 2695 C C . SER A 1 334 ? -11.898 12.289 -12.578 1 87.31 334 SER A C 1
ATOM 2697 O O . SER A 1 334 ? -12.383 13.234 -13.203 1 87.31 334 SER A O 1
ATOM 2699 N N . PHE A 1 335 ? -10.703 11.828 -12.789 1 82.88 335 PHE A N 1
ATOM 2700 C CA . PHE A 1 335 ? -9.859 12.398 -13.836 1 82.88 335 PHE A CA 1
ATOM 2701 C C . PHE A 1 335 ? -10.242 11.844 -15.203 1 82.88 335 PHE A C 1
ATOM 2703 O O . PHE A 1 335 ? -9.938 12.453 -16.234 1 82.88 335 PHE A O 1
ATOM 2710 N N . TYR A 1 336 ? -10.828 10.68 -15.203 1 76.5 336 TYR A N 1
ATOM 2711 C CA . TYR A 1 336 ? -11.211 10.062 -16.469 1 76.5 336 TYR A CA 1
ATOM 2712 C C . TYR A 1 336 ? -12.336 10.836 -17.141 1 76.5 336 TYR A C 1
ATOM 2714 O O . TYR A 1 336 ? -12.438 10.859 -18.359 1 76.5 336 TYR A O 1
ATOM 2722 N N . LYS A 1 337 ? -13.023 11.469 -16.422 1 69.5 337 LYS A N 1
ATOM 2723 C CA . LYS A 1 337 ? -14.211 12.164 -16.906 1 69.5 337 LYS A CA 1
ATOM 2724 C C . LYS A 1 337 ? -13.859 13.562 -17.406 1 69.5 337 LYS A C 1
ATOM 2726 O O . LYS A 1 337 ? -14.695 14.242 -18.016 1 69.5 337 LYS A O 1
ATOM 2731 N N . THR A 1 338 ? -12.68 13.977 -17.078 1 64.06 338 THR A N 1
ATOM 2732 C CA . THR A 1 338 ? -12.305 15.312 -17.531 1 64.06 338 THR A CA 1
ATOM 2733 C C . THR A 1 338 ? -11.977 15.312 -19.016 1 64.06 338 THR A C 1
ATOM 2735 O O . THR A 1 338 ? -10.977 14.711 -19.438 1 64.06 338 THR A O 1
ATOM 2738 N N . LYS A 1 339 ? -12.906 15.562 -19.984 1 60.56 339 LYS A N 1
ATOM 2739 C CA . LYS A 1 339 ? -12.766 15.641 -21.438 1 60.56 339 LYS A CA 1
ATOM 2740 C C . LYS A 1 339 ? -12.273 17.016 -21.859 1 60.56 339 LYS A C 1
ATOM 2742 O O . LYS A 1 339 ? -12.688 18.031 -21.297 1 60.56 339 LYS A O 1
ATOM 2747 N N . MET B 1 1 ? 31.75 -3.609 11.234 1 69.69 1 MET B N 1
ATOM 2748 C CA . MET B 1 1 ? 32.656 -2.574 10.789 1 69.69 1 MET B CA 1
ATOM 2749 C C . MET B 1 1 ? 31.953 -1.246 10.586 1 69.69 1 MET B C 1
ATOM 2751 O O . MET B 1 1 ? 32.438 -0.198 11.016 1 69.69 1 MET B O 1
ATOM 2755 N N . TYR B 1 2 ? 30.719 -1.164 9.961 1 88.56 2 TYR B N 1
ATOM 2756 C CA . TYR B 1 2 ? 30.016 0.098 9.773 1 88.56 2 TYR B CA 1
ATOM 2757 C C . TYR B 1 2 ? 28.719 0.131 10.586 1 88.56 2 TYR B C 1
ATOM 2759 O O . TYR B 1 2 ? 27.641 -0.175 10.07 1 88.56 2 TYR B O 1
ATOM 2767 N N . ASP B 1 3 ? 28.922 0.493 11.836 1 91.69 3 ASP B N 1
ATOM 2768 C CA . ASP B 1 3 ? 27.734 0.507 12.688 1 91.69 3 ASP B CA 1
ATOM 2769 C C . ASP B 1 3 ? 26.922 1.785 12.477 1 91.69 3 ASP B C 1
ATOM 2771 O O . ASP B 1 3 ? 27.359 2.689 11.758 1 91.69 3 ASP B O 1
ATOM 2775 N N . GLU B 1 4 ? 25.766 1.834 13.055 1 94.06 4 GLU B N 1
ATOM 2776 C CA . GLU B 1 4 ? 24.797 2.902 12.828 1 94.06 4 GLU B CA 1
ATOM 2777 C C . GLU B 1 4 ? 25.375 4.258 13.242 1 94.06 4 GLU B C 1
ATOM 2779 O O . GLU B 1 4 ? 25.234 5.246 12.523 1 94.06 4 GLU B O 1
ATOM 2784 N N . LYS B 1 5 ? 26.078 4.352 14.391 1 93.69 5 LYS B N 1
ATOM 2785 C CA . LYS B 1 5 ? 26.625 5.605 14.906 1 93.69 5 LYS B CA 1
ATOM 2786 C C . LYS B 1 5 ? 27.703 6.156 13.977 1 93.69 5 LYS B C 1
ATOM 2788 O O . LYS B 1 5 ? 27.719 7.359 13.695 1 93.69 5 LYS B O 1
ATOM 2793 N N . PHE B 1 6 ? 28.547 5.238 13.578 1 95.56 6 PHE B N 1
ATOM 2794 C CA . PHE B 1 6 ? 29.609 5.625 12.664 1 95.56 6 PHE B CA 1
ATOM 2795 C C . PHE B 1 6 ? 29.047 6.211 11.383 1 95.56 6 PHE B C 1
ATOM 2797 O O . PHE B 1 6 ? 29.484 7.266 10.922 1 95.56 6 PHE B O 1
ATOM 2804 N N . ILE B 1 7 ? 28.047 5.551 10.781 1 95.88 7 ILE B N 1
ATOM 2805 C CA . ILE B 1 7 ? 27.453 5.988 9.523 1 95.88 7 ILE B CA 1
ATOM 2806 C C . ILE B 1 7 ? 26.781 7.344 9.711 1 95.88 7 ILE B C 1
ATOM 2808 O O . ILE B 1 7 ? 26.906 8.234 8.875 1 95.88 7 ILE B O 1
ATOM 2812 N N . LEU B 1 8 ? 26.078 7.492 10.781 1 94.69 8 LEU B N 1
ATOM 2813 C CA . LEU B 1 8 ? 25.375 8.742 11.062 1 94.69 8 LEU B CA 1
ATOM 2814 C C . LEU B 1 8 ? 26.375 9.891 11.203 1 94.69 8 LEU B C 1
ATOM 2816 O O . LEU B 1 8 ? 26.141 10.992 10.688 1 94.69 8 LEU B O 1
ATOM 2820 N N . ASP B 1 9 ? 27.453 9.641 11.883 1 94.25 9 ASP B N 1
ATOM 2821 C CA . ASP B 1 9 ? 28.484 10.656 12.062 1 94.25 9 ASP B CA 1
ATOM 2822 C C . ASP B 1 9 ? 29.078 11.078 10.727 1 94.25 9 ASP B C 1
ATOM 2824 O O . ASP B 1 9 ? 29.281 12.266 10.469 1 94.25 9 ASP B O 1
ATOM 2828 N N . GLU B 1 10 ? 29.375 10.102 9.914 1 94.69 10 GLU B N 1
ATOM 2829 C CA . GLU B 1 10 ? 29.953 10.383 8.602 1 94.69 10 GLU B CA 1
ATOM 2830 C C . GLU B 1 10 ? 28.969 11.141 7.719 1 94.69 10 GLU B C 1
ATOM 2832 O O . GLU B 1 10 ? 29.344 12.109 7.051 1 94.69 10 GLU B O 1
ATOM 2837 N N . VAL B 1 11 ? 27.734 10.734 7.695 1 95.38 11 VAL B N 1
ATOM 2838 C CA . VAL B 1 11 ? 26.703 11.367 6.883 1 95.38 11 VAL B CA 1
ATOM 2839 C C . VAL B 1 11 ? 26.516 12.82 7.32 1 95.38 11 VAL B C 1
ATOM 2841 O O . VAL B 1 11 ? 26.484 13.727 6.484 1 95.38 11 VAL B O 1
ATOM 2844 N N . ASN B 1 12 ? 26.453 12.984 8.602 1 93.44 12 ASN B N 1
ATOM 2845 C CA . ASN B 1 12 ? 26.266 14.336 9.125 1 93.44 12 ASN B CA 1
ATOM 2846 C C . ASN B 1 12 ? 27.469 15.219 8.836 1 93.44 12 ASN B C 1
ATOM 2848 O O . ASN B 1 12 ? 27.328 16.406 8.57 1 93.44 12 ASN B O 1
ATOM 2852 N N . SER B 1 13 ? 28.609 14.648 9.008 1 94.06 13 SER B N 1
ATOM 2853 C CA . SER B 1 13 ? 29.812 15.383 8.664 1 94.06 13 SER B CA 1
ATOM 2854 C C . SER B 1 13 ? 29.812 15.828 7.207 1 94.06 13 SER B C 1
ATOM 2856 O O . SER B 1 13 ? 30.125 16.984 6.898 1 94.06 13 SER B O 1
ATOM 2858 N N . ILE B 1 14 ? 29.453 14.969 6.336 1 95.19 14 ILE B N 1
ATOM 2859 C CA . ILE B 1 14 ? 29.406 15.266 4.91 1 95.19 14 ILE B CA 1
ATOM 2860 C C . ILE B 1 14 ? 28.344 16.328 4.645 1 95.19 14 ILE B C 1
ATOM 2862 O O . ILE B 1 14 ? 28.578 17.266 3.873 1 95.19 14 ILE B O 1
ATOM 2866 N N . ARG B 1 15 ? 27.234 16.156 5.246 1 93.62 15 ARG B N 1
ATOM 2867 C CA . ARG B 1 15 ? 26.156 17.125 5.066 1 93.62 15 ARG B CA 1
ATOM 2868 C C . ARG B 1 15 ? 26.594 18.531 5.5 1 93.62 15 ARG B C 1
ATOM 2870 O O . ARG B 1 15 ? 26.312 19.516 4.816 1 93.62 15 ARG B O 1
ATOM 2877 N N . ARG B 1 16 ? 27.312 18.594 6.555 1 91.19 16 ARG B N 1
ATOM 2878 C CA . ARG B 1 16 ? 27.844 19.875 7.031 1 91.19 16 ARG B CA 1
ATOM 2879 C C . ARG B 1 16 ? 28.828 20.453 6.027 1 91.19 16 ARG B C 1
ATOM 2881 O O . ARG B 1 16 ? 28.797 21.656 5.754 1 91.19 16 ARG B O 1
ATOM 2888 N N . GLU B 1 17 ? 29.609 19.672 5.551 1 91.81 17 GLU B N 1
ATOM 2889 C CA . GLU B 1 17 ? 30.625 20.109 4.602 1 91.81 17 GLU B CA 1
ATOM 2890 C C . GLU B 1 17 ? 30 20.703 3.344 1 91.81 17 GLU B C 1
ATOM 2892 O O . GLU B 1 17 ? 30.531 21.625 2.75 1 91.81 17 GLU B O 1
ATOM 2897 N N . ILE B 1 18 ? 28.859 20.234 2.971 1 89.69 18 ILE B N 1
ATOM 2898 C CA . ILE B 1 18 ? 28.266 20.672 1.714 1 89.69 18 ILE B CA 1
ATOM 2899 C C . ILE B 1 18 ? 27.188 21.703 1.993 1 89.69 18 ILE B C 1
ATOM 2901 O O . ILE B 1 18 ? 26.438 22.094 1.089 1 89.69 18 ILE B O 1
ATOM 2905 N N . GLY B 1 19 ? 26.953 22.047 3.256 1 84.81 19 GLY B N 1
ATOM 2906 C CA . GLY B 1 19 ? 26.062 23.141 3.611 1 84.81 19 GLY B CA 1
ATOM 2907 C C . GLY B 1 19 ? 24.625 22.719 3.801 1 84.81 19 GLY B C 1
ATOM 2908 O O . GLY B 1 19 ? 23.703 23.531 3.656 1 84.81 19 GLY B O 1
ATOM 2909 N N . HIS B 1 20 ? 24.391 21.422 4 1 82.56 20 HIS B N 1
ATOM 2910 C CA . HIS B 1 20 ? 23.031 20.969 4.27 1 82.56 20 HIS B CA 1
ATOM 2911 C C . HIS B 1 20 ? 22.656 21.156 5.734 1 82.56 20 HIS B C 1
ATOM 2913 O O . HIS B 1 20 ? 23.531 21.125 6.609 1 82.56 20 HIS B O 1
ATOM 2919 N N . ASP B 1 21 ? 21.391 21.281 5.957 1 75.94 21 ASP B N 1
ATOM 2920 C CA . ASP B 1 21 ? 20.891 21.391 7.32 1 75.94 21 ASP B CA 1
ATOM 2921 C C . ASP B 1 21 ? 21.047 20.078 8.078 1 75.94 21 ASP B C 1
ATOM 2923 O O . ASP B 1 21 ? 21.047 19 7.477 1 75.94 21 ASP B O 1
ATOM 2927 N N . GLU B 1 22 ? 21.312 20.281 9.336 1 76 22 GLU B N 1
ATOM 2928 C CA . GLU B 1 22 ? 21.359 19.094 10.188 1 76 22 GLU B CA 1
ATOM 2929 C C . GLU B 1 22 ? 19.969 18.484 10.359 1 76 22 GLU B C 1
ATOM 2931 O O . GLU B 1 22 ? 18.984 19.203 10.516 1 76 22 GLU B O 1
ATOM 2936 N N . VAL B 1 23 ? 19.906 17.219 10.109 1 80.62 23 VAL B N 1
ATOM 2937 C CA . VAL B 1 23 ? 18.625 16.531 10.273 1 80.62 23 VAL B CA 1
ATOM 2938 C C . VAL B 1 23 ? 18.812 15.297 11.156 1 80.62 23 VAL B C 1
ATOM 2940 O O . VAL B 1 23 ? 19.906 14.734 11.227 1 80.62 23 VAL B O 1
ATOM 2943 N N . SER B 1 24 ? 17.812 15.062 11.914 1 86.38 24 SER B N 1
ATOM 2944 C CA . SER B 1 24 ? 17.797 13.812 12.664 1 86.38 24 SER B CA 1
ATOM 2945 C C . SER B 1 24 ? 17.5 12.617 11.766 1 86.38 24 SER B C 1
ATOM 2947 O O . SER B 1 24 ? 16.484 12.586 11.086 1 86.38 24 SER B O 1
ATOM 2949 N N . ILE B 1 25 ? 18.438 11.727 11.703 1 93.06 25 ILE B N 1
ATOM 2950 C CA . ILE B 1 25 ? 18.312 10.539 10.867 1 93.06 25 ILE B CA 1
ATOM 2951 C C . ILE B 1 25 ? 18.281 9.289 11.75 1 93.06 25 ILE B C 1
ATOM 2953 O O . ILE B 1 25 ? 19.062 9.172 12.695 1 93.06 25 ILE B O 1
ATOM 2957 N N . TYR B 1 26 ? 17.406 8.414 11.445 1 94.69 26 TYR B N 1
ATOM 2958 C CA . TYR B 1 26 ? 17.328 7.156 12.18 1 94.69 26 TYR B CA 1
ATOM 2959 C C . TYR B 1 26 ? 17.609 5.973 11.258 1 94.69 26 TYR B C 1
ATOM 2961 O O . TYR B 1 26 ? 17 5.828 10.203 1 94.69 26 TYR B O 1
ATOM 2969 N N . ILE B 1 27 ? 18.547 5.172 11.672 1 95.88 27 ILE B N 1
ATOM 2970 C CA . ILE B 1 27 ? 18.938 3.969 10.938 1 95.88 27 ILE B CA 1
ATOM 2971 C C . ILE B 1 27 ? 18.438 2.732 11.68 1 95.88 27 ILE B C 1
ATOM 2973 O O . ILE B 1 27 ? 18.625 2.602 12.891 1 95.88 27 ILE B O 1
ATOM 2977 N N . GLU B 1 28 ? 17.703 1.893 11.008 1 94.44 28 GLU B N 1
ATOM 2978 C CA . GLU B 1 28 ? 17.188 0.646 11.57 1 94.44 28 GLU B CA 1
ATOM 2979 C C . GLU B 1 28 ? 18.281 -0.406 11.672 1 94.44 28 GLU B C 1
ATOM 2981 O O . GLU B 1 28 ? 18.406 -1.091 12.688 1 94.44 28 GLU B O 1
ATOM 2986 N N . GLU B 1 29 ? 19.016 -0.552 10.609 1 94.12 29 GLU B N 1
ATOM 2987 C CA . GLU B 1 29 ? 20.109 -1.524 10.602 1 94.12 29 GLU B CA 1
ATOM 2988 C C . GLU B 1 29 ? 21.078 -1.259 9.445 1 94.12 29 GLU B C 1
ATOM 2990 O O . GLU B 1 29 ? 20.75 -0.515 8.516 1 94.12 29 GLU B O 1
ATOM 2995 N N . THR B 1 30 ? 22.312 -1.781 9.594 1 95 30 THR B N 1
ATOM 2996 C CA . THR B 1 30 ? 23.312 -1.755 8.539 1 95 30 THR B CA 1
ATOM 2997 C C . THR B 1 30 ? 23.859 -3.154 8.281 1 95 30 THR B C 1
ATOM 2999 O O . THR B 1 30 ? 23.938 -3.977 9.195 1 95 30 THR B O 1
ATOM 3002 N N . TYR B 1 31 ? 24.078 -3.363 7 1 92.56 31 TYR B N 1
ATOM 3003 C CA . TYR B 1 31 ? 24.672 -4.621 6.555 1 92.56 31 TYR B CA 1
ATOM 3004 C C . TYR B 1 31 ? 25.828 -4.379 5.598 1 92.56 31 TYR B C 1
ATOM 3006 O O . TYR B 1 31 ? 25.703 -3.607 4.645 1 92.56 31 TYR B O 1
ATOM 3014 N N . PHE B 1 32 ? 26.984 -4.984 5.949 1 93.81 32 PHE B N 1
ATOM 3015 C CA . PHE B 1 32 ? 28.141 -4.875 5.066 1 93.81 32 PHE B CA 1
ATOM 3016 C C . PHE B 1 32 ? 28.5 -6.234 4.48 1 93.81 32 PHE B C 1
ATOM 3018 O O . PHE B 1 32 ? 28.688 -7.203 5.223 1 93.81 32 PHE B O 1
ATOM 3025 N N . ASN B 1 33 ? 28.484 -6.285 3.182 1 91.12 33 ASN B N 1
ATOM 3026 C CA . ASN B 1 33 ? 28.938 -7.477 2.477 1 91.12 33 ASN B CA 1
ATOM 3027 C C . ASN B 1 33 ? 30.406 -7.348 2.062 1 91.12 33 ASN B C 1
ATOM 3029 O O . ASN B 1 33 ? 30.734 -6.633 1.112 1 91.12 33 ASN B O 1
ATOM 3033 N N . LYS B 1 34 ? 31.281 -8.117 2.58 1 91.62 34 LYS B N 1
ATOM 3034 C CA . LYS B 1 34 ? 32.719 -8.031 2.344 1 91.62 34 LYS B CA 1
ATOM 3035 C C . LYS B 1 34 ? 33.094 -8.547 0.952 1 91.62 34 LYS B C 1
ATOM 3037 O O . LYS B 1 34 ? 34 -8.023 0.311 1 91.62 34 LYS B O 1
ATOM 3042 N N . ASP B 1 35 ? 32.344 -9.562 0.55 1 89.38 35 ASP B N 1
ATOM 3043 C CA . ASP B 1 35 ? 32.656 -10.195 -0.729 1 89.38 35 ASP B CA 1
ATOM 3044 C C . ASP B 1 35 ? 32.438 -9.227 -1.889 1 89.38 35 ASP B C 1
ATOM 3046 O O . ASP B 1 35 ? 33.219 -9.172 -2.82 1 89.38 35 ASP B O 1
ATOM 3050 N N . THR B 1 36 ? 31.438 -8.43 -1.797 1 90.81 36 THR B N 1
ATOM 3051 C CA . THR B 1 36 ? 31.109 -7.523 -2.889 1 90.81 36 THR B CA 1
ATOM 3052 C C . THR B 1 36 ? 31.547 -6.098 -2.555 1 90.81 36 THR B C 1
ATOM 3054 O O . THR B 1 36 ? 31.484 -5.211 -3.41 1 90.81 36 THR B O 1
ATOM 3057 N N . ASN B 1 37 ? 31.969 -5.82 -1.336 1 95.56 37 ASN B N 1
ATOM 3058 C CA . ASN B 1 37 ? 32.344 -4.496 -0.846 1 95.56 37 ASN B CA 1
ATOM 3059 C C . ASN B 1 37 ? 31.172 -3.514 -0.948 1 95.56 37 ASN B C 1
ATOM 3061 O O . ASN B 1 37 ? 31.328 -2.42 -1.493 1 95.56 37 ASN B O 1
ATOM 3065 N N . GLU B 1 38 ? 30.031 -3.988 -0.566 1 95.56 38 GLU B N 1
ATOM 3066 C CA . GLU B 1 38 ? 28.812 -3.186 -0.621 1 95.56 38 GLU B CA 1
ATOM 3067 C C . GLU B 1 38 ? 28.219 -2.98 0.771 1 95.56 38 GLU B C 1
ATOM 3069 O O . GLU B 1 38 ? 28.266 -3.881 1.61 1 95.56 38 GLU B O 1
ATOM 3074 N N . LEU B 1 39 ? 27.703 -1.777 0.979 1 96.88 39 LEU B N 1
ATOM 3075 C CA . LEU B 1 39 ? 27.094 -1.417 2.254 1 96.88 39 LEU B CA 1
ATOM 3076 C C . LEU B 1 39 ? 25.594 -1.148 2.082 1 96.88 39 LEU B C 1
ATOM 3078 O O . LEU B 1 39 ? 25.188 -0.455 1.146 1 96.88 39 LEU B O 1
ATOM 3082 N N . TRP B 1 40 ? 24.812 -1.817 2.896 1 96.62 40 TRP B N 1
ATOM 3083 C CA . TRP B 1 40 ? 23.391 -1.553 2.955 1 96.62 40 TRP B CA 1
ATOM 3084 C C . TRP B 1 40 ? 23.031 -0.75 4.203 1 96.62 40 TRP B C 1
ATOM 3086 O O . TRP B 1 40 ? 23.375 -1.139 5.32 1 96.62 40 TRP B O 1
ATOM 3096 N N . ILE B 1 41 ? 22.422 0.347 3.979 1 97.62 41 ILE B N 1
ATOM 3097 C CA . ILE B 1 41 ? 21.922 1.188 5.059 1 97.62 41 ILE B CA 1
ATOM 3098 C C . ILE B 1 41 ? 20.391 1.191 5.047 1 97.62 41 ILE B C 1
ATOM 3100 O O . ILE B 1 41 ? 19.781 1.718 4.117 1 97.62 41 ILE B O 1
ATOM 3104 N N . ILE B 1 42 ? 19.766 0.649 6.066 1 97.31 42 ILE B N 1
ATOM 3105 C CA . ILE B 1 42 ? 18.312 0.586 6.16 1 97.31 42 ILE B CA 1
ATOM 3106 C C . ILE B 1 42 ? 17.812 1.637 7.148 1 97.31 42 ILE B C 1
ATOM 3108 O O . ILE B 1 42 ? 18.078 1.544 8.352 1 97.31 42 ILE B O 1
ATOM 3112 N N . THR B 1 43 ? 17.094 2.588 6.621 1 97.19 43 THR B N 1
ATOM 3113 C CA . THR B 1 43 ? 16.547 3.648 7.461 1 97.19 43 THR B CA 1
ATOM 3114 C C . THR B 1 43 ? 15.156 3.281 7.961 1 97.19 43 THR B C 1
ATOM 3116 O O . THR B 1 43 ? 14.562 2.305 7.496 1 97.19 43 THR B O 1
ATOM 3119 N N . GLU B 1 44 ? 14.648 4.039 8.891 1 95.56 44 GLU B N 1
ATOM 3120 C CA . GLU B 1 44 ? 13.328 3.76 9.438 1 95.56 44 GLU B CA 1
ATOM 3121 C C . GLU B 1 44 ? 12.234 4.098 8.43 1 95.56 44 GLU B C 1
ATOM 3123 O O . GLU B 1 44 ? 11.242 3.377 8.32 1 95.56 44 GLU B O 1
ATOM 3128 N N . ASP B 1 45 ? 12.445 5.25 7.781 1 94.38 45 ASP B N 1
ATOM 3129 C CA . ASP B 1 45 ? 11.43 5.656 6.82 1 94.38 45 ASP B CA 1
ATOM 3130 C C . ASP B 1 45 ? 12.055 6.41 5.645 1 94.38 45 ASP B C 1
ATOM 3132 O O . ASP B 1 45 ? 13.273 6.496 5.539 1 94.38 45 ASP B O 1
ATOM 3136 N N . ARG B 1 46 ? 11.266 6.914 4.805 1 91.5 46 ARG B N 1
ATOM 3137 C CA . ARG B 1 46 ? 11.727 7.469 3.535 1 91.5 46 ARG B CA 1
ATOM 3138 C C . ARG B 1 46 ? 12.438 8.797 3.746 1 91.5 46 ARG B C 1
ATOM 3140 O O . ARG B 1 46 ? 13.438 9.086 3.084 1 91.5 46 ARG B O 1
ATOM 3147 N N . PRO B 1 47 ? 11.922 9.664 4.617 1 92.06 47 PRO B N 1
ATOM 3148 C CA . PRO B 1 47 ? 12.672 10.898 4.867 1 92.06 47 PRO B CA 1
ATOM 3149 C C . PRO B 1 47 ? 14.109 10.641 5.32 1 92.06 47 PRO B C 1
ATOM 3151 O O . PRO B 1 47 ? 15.031 11.328 4.883 1 92.06 47 PRO B O 1
ATOM 3154 N N . ASP B 1 48 ? 14.289 9.688 6.164 1 95 48 ASP B N 1
ATOM 3155 C CA . ASP B 1 48 ? 15.633 9.32 6.594 1 95 48 ASP B CA 1
ATOM 3156 C C . ASP B 1 48 ? 16.469 8.828 5.418 1 95 48 ASP B C 1
ATOM 3158 O O . ASP B 1 48 ? 17.641 9.172 5.297 1 95 48 ASP B O 1
ATOM 3162 N N . LYS B 1 49 ? 15.883 8.039 4.652 1 95.62 49 LYS B N 1
ATOM 3163 C CA . LYS B 1 49 ? 16.547 7.559 3.445 1 95.62 49 LYS B CA 1
ATOM 3164 C C . LYS B 1 49 ? 17.016 8.719 2.572 1 95.62 49 LYS B C 1
ATOM 3166 O O . LYS B 1 49 ? 18.172 8.758 2.139 1 95.62 49 LYS B O 1
ATOM 3171 N N . SER B 1 50 ? 16.141 9.609 2.342 1 92.56 50 SER B N 1
ATOM 3172 C CA . SER B 1 50 ? 16.453 10.781 1.524 1 92.56 50 SER B CA 1
ATOM 3173 C C . SER B 1 50 ? 17.594 11.586 2.121 1 92.56 50 SER B C 1
ATOM 3175 O O . SER B 1 50 ? 18.438 12.109 1.39 1 92.56 50 SER B O 1
ATOM 3177 N N . ALA B 1 51 ? 17.594 11.695 3.365 1 93.12 51 ALA B N 1
ATOM 3178 C CA . ALA B 1 51 ? 18.641 12.461 4.051 1 93.12 51 ALA B CA 1
ATOM 3179 C C . ALA B 1 51 ? 20.016 11.812 3.848 1 93.12 51 ALA B C 1
ATOM 3181 O O . ALA B 1 51 ? 21.016 12.516 3.695 1 93.12 51 ALA B O 1
ATOM 3182 N N . ILE B 1 52 ? 20.047 10.547 3.854 1 95.81 52 ILE B N 1
ATOM 3183 C CA . ILE B 1 52 ? 21.297 9.82 3.672 1 95.81 52 ILE B CA 1
ATOM 3184 C C . ILE B 1 52 ? 21.75 9.93 2.217 1 95.81 52 ILE B C 1
ATOM 3186 O O . ILE B 1 52 ? 22.938 10.086 1.941 1 95.81 52 ILE B O 1
ATOM 3190 N N . ILE B 1 53 ? 20.844 9.836 1.355 1 94.69 53 ILE B N 1
ATOM 3191 C CA . ILE B 1 53 ? 21.172 9.945 -0.062 1 94.69 53 ILE B CA 1
ATOM 3192 C C . ILE B 1 53 ? 21.609 11.375 -0.386 1 94.69 53 ILE B C 1
ATOM 3194 O O . ILE B 1 53 ? 22.625 11.586 -1.06 1 94.69 53 ILE B O 1
ATOM 3198 N N . GLY B 1 54 ? 20.859 12.312 0.153 1 91.19 54 GLY B N 1
ATOM 3199 C CA . GLY B 1 54 ? 21.125 13.719 -0.107 1 91.19 54 GLY B CA 1
ATOM 3200 C C . GLY B 1 54 ? 20.594 14.188 -1.45 1 91.19 54 GLY B C 1
ATOM 3201 O O . GLY B 1 54 ? 20.25 13.367 -2.303 1 91.19 54 GLY B O 1
ATOM 3202 N N . LYS B 1 55 ? 20.562 15.445 -1.621 1 86.19 55 LYS B N 1
ATOM 3203 C CA . LYS B 1 55 ? 20.125 16.031 -2.887 1 86.19 55 LYS B CA 1
ATOM 3204 C C . LYS B 1 55 ? 21 15.547 -4.043 1 86.19 55 LYS B C 1
ATOM 3206 O O . LYS B 1 55 ? 22.219 15.625 -3.979 1 86.19 55 LYS B O 1
ATOM 3211 N N . GLY B 1 56 ? 20.312 14.906 -5.02 1 86.81 56 GLY B N 1
ATOM 3212 C CA . GLY B 1 56 ? 21.031 14.43 -6.191 1 86.81 56 GLY B CA 1
ATOM 3213 C C . GLY B 1 56 ? 21.922 13.234 -5.906 1 86.81 56 GLY B C 1
ATOM 3214 O O . GLY B 1 56 ? 22.734 12.852 -6.742 1 86.81 56 GLY B O 1
ATOM 3215 N N . GLY B 1 57 ? 21.906 12.766 -4.777 1 91.75 57 GLY B N 1
ATOM 3216 C CA . GLY B 1 57 ? 22.719 11.609 -4.426 1 91.75 57 GLY B CA 1
ATOM 3217 C C . GLY B 1 57 ? 24.125 11.977 -3.986 1 91.75 57 GLY B C 1
ATOM 3218 O O . GLY B 1 57 ? 25.031 11.141 -4.031 1 91.75 57 GLY B O 1
ATOM 3219 N N . TRP B 1 58 ? 24.297 13.188 -3.564 1 92.06 58 TRP B N 1
ATOM 3220 C CA . TRP B 1 58 ? 25.625 13.695 -3.285 1 92.06 58 TRP B CA 1
ATOM 3221 C C . TRP B 1 58 ? 26.156 13.133 -1.968 1 92.06 58 TRP B C 1
ATOM 3223 O O . TRP B 1 58 ? 27.328 12.773 -1.865 1 92.06 58 TRP B O 1
ATOM 3233 N N . VAL B 1 59 ? 25.391 13.07 -1.009 1 95.06 59 VAL B N 1
ATOM 3234 C CA . VAL B 1 59 ? 25.844 12.641 0.31 1 95.06 59 VAL B CA 1
ATOM 3235 C C . VAL B 1 59 ? 26.281 11.18 0.256 1 95.06 59 VAL B C 1
ATOM 3237 O O . VAL B 1 59 ? 27.406 10.852 0.66 1 95.06 59 VAL B O 1
ATOM 3240 N N . VAL B 1 60 ? 25.438 10.336 -0.311 1 96.38 60 VAL B N 1
ATOM 3241 C CA . VAL B 1 60 ? 25.766 8.914 -0.358 1 96.38 60 VAL B CA 1
ATOM 3242 C C . VAL B 1 60 ? 26.938 8.68 -1.294 1 96.38 60 VAL B C 1
ATOM 3244 O O . VAL B 1 60 ? 27.766 7.801 -1.053 1 96.38 60 VAL B O 1
ATOM 3247 N N . GLY B 1 61 ? 27.062 9.484 -2.311 1 96.19 61 GLY B N 1
ATOM 3248 C CA . GLY B 1 61 ? 28.219 9.391 -3.193 1 96.19 61 GLY B CA 1
ATOM 3249 C C . GLY B 1 61 ? 29.531 9.695 -2.498 1 96.19 61 GLY B C 1
ATOM 3250 O O . GLY B 1 61 ? 30.5 8.953 -2.639 1 96.19 61 GLY B O 1
ATOM 3251 N N . LYS B 1 62 ? 29.547 10.766 -1.795 1 96.69 62 LYS B N 1
ATOM 3252 C CA . LYS B 1 62 ? 30.734 11.148 -1.046 1 96.69 62 LYS B CA 1
ATOM 3253 C C . LYS B 1 62 ? 31.062 10.109 0.03 1 96.69 62 LYS B C 1
ATOM 3255 O O . LYS B 1 62 ? 32.219 9.828 0.3 1 96.69 62 LYS B O 1
ATOM 3260 N N . LEU B 1 63 ? 30.047 9.648 0.651 1 96.94 63 LEU B N 1
ATOM 3261 C CA . LEU B 1 63 ? 30.234 8.617 1.659 1 96.94 63 LEU B CA 1
ATOM 3262 C C . LEU B 1 63 ? 30.891 7.383 1.053 1 96.94 63 LEU B C 1
ATOM 3264 O O . LEU B 1 63 ? 31.797 6.805 1.649 1 96.94 63 LEU B O 1
ATOM 3268 N N . ARG B 1 64 ? 30.406 6.934 -0.081 1 97.25 64 ARG B N 1
ATOM 3269 C CA . ARG B 1 64 ? 30.953 5.781 -0.783 1 97.25 64 ARG B CA 1
ATOM 3270 C C . ARG B 1 64 ? 32.438 5.984 -1.076 1 97.25 64 ARG B C 1
ATOM 3272 O O . ARG B 1 64 ? 33.25 5.078 -0.868 1 97.25 64 ARG B O 1
ATOM 3279 N N . GLU B 1 65 ? 32.781 7.188 -1.521 1 96.88 65 GLU B N 1
ATOM 3280 C CA . GLU B 1 65 ? 34.188 7.512 -1.819 1 96.88 65 GLU B CA 1
ATOM 3281 C C . GLU B 1 65 ? 35.031 7.496 -0.555 1 96.88 65 GLU B C 1
ATOM 3283 O O . GLU B 1 65 ? 36.125 6.93 -0.546 1 96.88 65 GLU B O 1
ATOM 32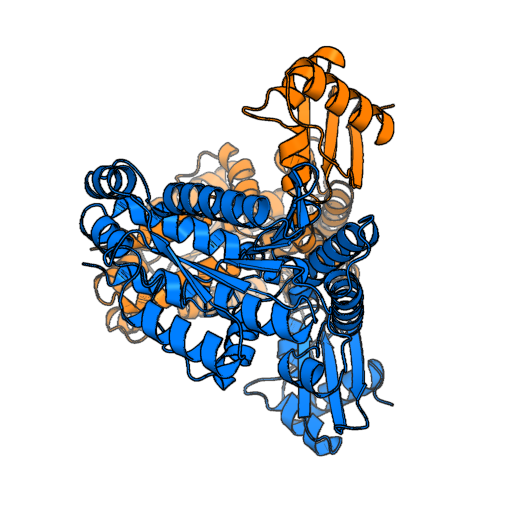88 N N . LYS B 1 66 ? 34.531 8.102 0.373 1 96.31 66 LYS B N 1
ATOM 3289 C CA . LYS B 1 66 ? 35.25 8.211 1.637 1 96.31 66 LYS B CA 1
ATOM 3290 C C . LYS B 1 66 ? 35.531 6.828 2.225 1 96.31 66 LYS B C 1
ATOM 3292 O O . LYS B 1 66 ? 36.594 6.602 2.797 1 96.31 66 LYS B O 1
ATOM 3297 N N . LEU B 1 67 ? 34.562 5.977 2.055 1 96.44 67 LEU B N 1
ATOM 3298 C CA . LEU B 1 67 ? 34.719 4.652 2.648 1 96.44 67 LEU B CA 1
ATOM 3299 C C . LEU B 1 67 ? 35.312 3.666 1.647 1 96.44 67 LEU B C 1
ATOM 3301 O O . LEU B 1 67 ? 35.531 2.502 1.979 1 96.44 67 LEU B O 1
ATOM 3305 N N . ASN B 1 68 ? 35.5 4.031 0.498 1 96.69 68 ASN B N 1
ATOM 3306 C CA . ASN B 1 68 ? 36.062 3.211 -0.563 1 96.69 68 ASN B CA 1
ATOM 3307 C C . ASN B 1 68 ? 35.25 1.954 -0.811 1 96.69 68 ASN B C 1
ATOM 3309 O O . ASN B 1 68 ? 35.75 0.839 -0.758 1 96.69 68 ASN B O 1
ATOM 3313 N N . LEU B 1 69 ? 34 2.188 -0.986 1 97.19 69 LEU B N 1
ATOM 3314 C CA . LEU B 1 69 ? 33.062 1.09 -1.229 1 97.19 69 LEU B CA 1
ATOM 3315 C C . LEU B 1 69 ? 32.656 1.023 -2.701 1 97.19 69 LEU B C 1
ATOM 3317 O O . LEU B 1 69 ? 32.719 2.031 -3.41 1 97.19 69 LEU B O 1
ATOM 3321 N N . GLU B 1 70 ? 32.375 -0.142 -3.137 1 96.69 70 GLU B N 1
ATOM 3322 C CA . GLU B 1 70 ? 31.875 -0.315 -4.504 1 96.69 70 GLU B CA 1
ATOM 3323 C C . GLU B 1 70 ? 30.5 0.322 -4.688 1 96.69 70 GLU B C 1
ATOM 3325 O O . GLU B 1 70 ? 30.234 0.956 -5.711 1 96.69 70 GLU B O 1
ATOM 3330 N N . SER B 1 71 ? 29.609 0.117 -3.715 1 96.38 71 SER B N 1
ATOM 3331 C CA . SER B 1 71 ? 28.266 0.689 -3.777 1 96.38 71 SER B CA 1
ATOM 3332 C C . SER B 1 71 ? 27.641 0.791 -2.389 1 96.38 71 SER B C 1
ATOM 3334 O O . SER B 1 71 ? 28.016 0.042 -1.48 1 96.38 71 SER B O 1
ATOM 3336 N N . ILE B 1 72 ? 26.812 1.755 -2.221 1 97.25 72 ILE B N 1
ATOM 3337 C CA . ILE B 1 72 ? 25.984 1.897 -1.028 1 97.25 72 ILE B CA 1
ATOM 3338 C C . ILE B 1 72 ? 24.5 1.835 -1.416 1 97.25 72 ILE B C 1
ATOM 3340 O O . ILE B 1 72 ? 24.062 2.561 -2.309 1 97.25 72 ILE B O 1
ATOM 3344 N N . HIS B 1 73 ? 23.812 0.859 -0.812 1 96.69 73 HIS B N 1
ATOM 3345 C CA . HIS B 1 73 ? 22.375 0.753 -0.994 1 96.69 73 HIS B CA 1
ATOM 3346 C C . HIS B 1 73 ? 21.625 1.317 0.208 1 96.69 73 HIS B C 1
ATOM 3348 O O . HIS B 1 73 ? 21.828 0.872 1.34 1 96.69 73 HIS B O 1
ATOM 3354 N N . VAL B 1 74 ? 20.828 2.307 -0.016 1 97 74 VAL B N 1
ATOM 3355 C CA . VAL B 1 74 ? 20.031 2.902 1.049 1 97 74 VAL B CA 1
ATOM 3356 C C . VAL B 1 74 ? 18.547 2.541 0.852 1 97 74 VAL B C 1
ATOM 3358 O O . VAL B 1 74 ? 17.969 2.836 -0.194 1 97 74 VAL B O 1
ATOM 3361 N N . GLU B 1 75 ? 17.922 1.858 1.824 1 95.38 75 GLU B N 1
ATOM 3362 C CA . GLU B 1 75 ? 16.531 1.439 1.762 1 95.38 75 GLU B CA 1
ATOM 3363 C C . GLU B 1 75 ? 15.75 1.92 2.984 1 95.38 75 GLU B C 1
ATOM 3365 O O . GLU B 1 75 ? 16.344 2.312 3.99 1 95.38 75 GLU B O 1
ATOM 3370 N N . SER B 1 76 ? 14.484 1.964 2.902 1 95.06 76 SER B N 1
ATOM 3371 C CA . SER B 1 76 ? 13.602 2.289 4.016 1 95.06 76 SER B CA 1
ATOM 3372 C C . SER B 1 76 ? 12.875 1.051 4.523 1 95.06 76 SER B C 1
ATOM 3374 O O . SER B 1 76 ? 12.195 0.363 3.756 1 95.06 76 SER B O 1
ATOM 3376 N N . TYR B 1 77 ? 12.977 0.835 5.793 1 95.75 77 TYR B N 1
ATOM 3377 C CA . TYR B 1 77 ? 12.359 -0.344 6.391 1 95.75 77 TYR B CA 1
ATOM 3378 C C . TYR B 1 77 ? 10.852 -0.356 6.152 1 95.75 77 TYR B C 1
ATOM 3380 O O . TYR B 1 77 ? 10.266 -1.412 5.902 1 95.75 77 TYR B O 1
ATOM 3388 N N . GLY B 1 78 ? 10.234 0.796 6.215 1 93.25 78 GLY B N 1
ATOM 3389 C CA . GLY B 1 78 ? 8.797 0.918 6.012 1 93.25 78 GLY B CA 1
ATOM 3390 C C . GLY B 1 78 ? 8.328 0.346 4.688 1 93.25 78 GLY B C 1
ATOM 3391 O O . GLY B 1 78 ? 7.191 -0.112 4.57 1 93.25 78 GLY B O 1
ATOM 3392 N N . ASP B 1 79 ? 9.195 0.284 3.715 1 91.5 79 ASP B N 1
ATOM 3393 C CA . ASP B 1 79 ? 8.844 -0.2 2.383 1 91.5 79 ASP B CA 1
ATOM 3394 C C . ASP B 1 79 ? 8.852 -1.727 2.334 1 91.5 79 ASP B C 1
ATOM 3396 O O . ASP B 1 79 ? 8.367 -2.324 1.374 1 91.5 79 ASP B O 1
ATOM 3400 N N . PHE B 1 80 ? 9.336 -2.363 3.393 1 94.06 80 PHE B N 1
ATOM 3401 C CA . PHE B 1 80 ? 9.477 -3.812 3.377 1 94.06 80 PHE B CA 1
ATOM 3402 C C . PHE B 1 80 ? 8.531 -4.461 4.383 1 94.06 80 PHE B C 1
ATOM 3404 O O . PHE B 1 80 ? 8.469 -5.691 4.477 1 94.06 80 PHE B O 1
ATOM 3411 N N . LEU B 1 81 ? 7.797 -3.639 5.117 1 94.75 81 LEU B N 1
ATOM 3412 C CA . LEU B 1 81 ? 6.945 -4.148 6.184 1 94.75 81 LEU B CA 1
ATOM 3413 C C . LEU B 1 81 ? 5.98 -5.203 5.656 1 94.75 81 LEU B C 1
ATOM 3415 O O . LEU B 1 81 ? 5.902 -6.309 6.199 1 94.75 81 LEU B O 1
ATOM 3419 N N . GLN B 1 82 ? 5.297 -4.902 4.613 1 94 82 GLN B N 1
ATOM 3420 C CA . GLN B 1 82 ? 4.305 -5.805 4.039 1 94 82 GLN B CA 1
ATOM 3421 C C . GLN B 1 82 ? 4.965 -7.047 3.451 1 94 82 GLN B C 1
ATOM 3423 O O . GLN B 1 82 ? 4.484 -8.164 3.648 1 94 82 GLN B O 1
ATOM 3428 N N . LYS B 1 83 ? 5.984 -6.824 2.75 1 94.38 83 LYS B N 1
ATOM 3429 C CA . LYS B 1 83 ? 6.695 -7.93 2.115 1 94.38 83 LYS B CA 1
ATOM 3430 C C . LYS B 1 83 ? 7.191 -8.93 3.154 1 94.38 83 LYS B C 1
ATOM 3432 O O . LYS B 1 83 ? 7.016 -10.141 2.99 1 94.38 83 LYS B O 1
ATOM 3437 N N . GLU B 1 84 ? 7.801 -8.383 4.164 1 96.69 84 GLU B N 1
ATOM 3438 C CA . GLU B 1 84 ? 8.328 -9.234 5.227 1 96.69 84 GLU B CA 1
ATOM 3439 C C . GLU B 1 84 ? 7.207 -10.008 5.918 1 96.69 84 GLU B C 1
ATOM 3441 O O . GLU B 1 84 ? 7.332 -11.211 6.152 1 96.69 84 GLU B O 1
ATOM 3446 N N . TYR B 1 85 ? 6.129 -9.32 6.273 1 97.5 85 TYR B N 1
ATOM 3447 C CA . TYR B 1 85 ? 5.004 -9.945 6.965 1 97.5 85 TYR B CA 1
ATOM 3448 C C . TYR B 1 85 ? 4.395 -11.055 6.121 1 97.5 85 TYR B C 1
ATOM 3450 O O . TYR B 1 85 ? 4.168 -12.164 6.617 1 97.5 85 TYR B O 1
ATOM 3458 N N . LYS B 1 86 ? 4.172 -10.82 4.855 1 96.62 86 LYS B N 1
ATOM 3459 C CA . LYS B 1 86 ? 3.6 -11.812 3.951 1 96.62 86 LYS B CA 1
ATOM 3460 C C . LYS B 1 86 ? 4.52 -13.023 3.807 1 96.62 86 LYS B C 1
ATOM 3462 O O . LYS B 1 86 ? 4.051 -14.156 3.754 1 96.62 86 LYS B O 1
ATOM 3467 N N . LEU B 1 87 ? 5.77 -12.719 3.691 1 97.69 87 LEU B N 1
ATOM 3468 C CA . LEU B 1 87 ? 6.742 -13.805 3.557 1 97.69 87 LEU B CA 1
ATOM 3469 C C . LEU B 1 87 ? 6.746 -14.688 4.797 1 97.69 87 LEU B C 1
ATOM 3471 O O . LEU B 1 87 ? 6.867 -15.914 4.691 1 97.69 87 LEU B O 1
ATOM 3475 N N . ARG B 1 88 ? 6.621 -14.102 5.945 1 98 88 ARG B N 1
ATOM 3476 C CA . ARG B 1 88 ? 6.547 -14.867 7.184 1 98 88 ARG B CA 1
ATOM 3477 C C . ARG B 1 88 ? 5.309 -15.758 7.199 1 98 88 ARG B C 1
ATOM 3479 O O . ARG B 1 88 ? 5.375 -16.906 7.633 1 98 88 ARG B O 1
ATOM 3486 N N . LEU B 1 89 ? 4.215 -15.195 6.785 1 97.38 89 LEU B N 1
ATOM 3487 C CA . LEU B 1 89 ? 2.99 -15.984 6.715 1 97.38 89 LEU B CA 1
ATOM 3488 C C . LEU B 1 89 ? 3.15 -17.156 5.746 1 97.38 89 LEU B C 1
ATOM 3490 O O . LEU B 1 89 ? 2.703 -18.266 6.027 1 97.38 89 LEU B O 1
ATOM 3494 N N . SER B 1 90 ? 3.756 -16.875 4.609 1 97.19 90 SER B N 1
ATOM 3495 C CA . SER B 1 90 ? 4.008 -17.922 3.627 1 97.19 90 SER B CA 1
ATOM 3496 C C . SER B 1 90 ? 4.906 -19.016 4.199 1 97.19 90 SER B C 1
ATOM 3498 O O . SER B 1 90 ? 4.652 -20.203 3.998 1 97.19 90 SER B O 1
ATOM 3500 N N . LYS B 1 91 ? 5.945 -18.609 4.855 1 97.88 91 LYS B N 1
ATOM 3501 C CA . LYS B 1 91 ? 6.867 -19.562 5.477 1 97.88 91 LYS B CA 1
ATOM 3502 C C . LYS B 1 91 ? 6.125 -20.516 6.406 1 97.88 91 LYS B C 1
ATOM 3504 O O . LYS B 1 91 ? 6.277 -21.734 6.309 1 97.88 91 LYS B O 1
ATOM 3509 N N . ARG B 1 92 ? 5.348 -19.953 7.25 1 96.19 92 ARG B N 1
ATOM 3510 C CA . ARG B 1 92 ? 4.582 -20.766 8.188 1 96.19 92 ARG B CA 1
ATOM 3511 C C . ARG B 1 92 ? 3.664 -21.719 7.445 1 96.19 92 ARG B C 1
ATOM 3513 O O . ARG B 1 92 ? 3.566 -22.906 7.809 1 96.19 92 ARG B O 1
ATOM 3520 N N . THR B 1 93 ? 3.002 -21.25 6.434 1 96 93 THR B N 1
ATOM 3521 C CA . THR B 1 93 ? 2.057 -22.062 5.676 1 96 93 THR B CA 1
ATOM 3522 C C . THR B 1 93 ? 2.766 -23.234 5.004 1 96 93 THR B C 1
ATOM 3524 O O . THR B 1 93 ? 2.32 -24.375 5.113 1 96 93 THR B O 1
ATOM 3527 N N . VAL B 1 94 ? 3.865 -22.984 4.367 1 96.94 94 VAL B N 1
ATOM 3528 C CA . VAL B 1 94 ? 4.586 -24.016 3.615 1 96.94 94 VAL B CA 1
ATOM 3529 C C . VAL B 1 94 ? 5.227 -25 4.582 1 96.94 94 VAL B C 1
ATOM 3531 O O . VAL B 1 94 ? 5.246 -26.203 4.316 1 96.94 94 VAL B O 1
ATOM 3534 N N . GLU B 1 95 ? 5.707 -24.531 5.66 1 95.88 95 GLU B N 1
ATOM 3535 C CA . GLU B 1 95 ? 6.352 -25.391 6.645 1 95.88 95 GLU B CA 1
ATOM 3536 C C . GLU B 1 95 ? 5.344 -26.344 7.281 1 95.88 95 GLU B C 1
ATOM 3538 O O . GLU B 1 95 ? 5.711 -27.422 7.734 1 95.88 95 GLU B O 1
ATOM 3543 N N . ASN B 1 96 ? 4.133 -25.938 7.309 1 92.88 96 ASN B N 1
ATOM 3544 C CA . ASN B 1 96 ? 3.104 -26.766 7.945 1 92.88 96 ASN B CA 1
ATOM 3545 C C . ASN B 1 96 ? 2.498 -27.766 6.969 1 92.88 96 ASN B C 1
ATOM 3547 O O . ASN B 1 96 ? 1.647 -28.562 7.348 1 92.88 96 ASN B O 1
ATOM 3551 N N . LEU B 1 97 ? 2.955 -27.719 5.75 1 91.75 97 LEU B N 1
ATOM 3552 C CA . LEU B 1 97 ? 2.463 -28.656 4.758 1 91.75 97 LEU B CA 1
ATOM 3553 C C . LEU B 1 97 ? 3.053 -30.047 4.996 1 91.75 97 LEU B C 1
ATOM 3555 O O . LEU B 1 97 ? 4.23 -30.172 5.336 1 91.75 97 LEU B O 1
ATOM 3559 N N . ASP B 1 98 ? 2.24 -31.016 4.973 1 88.75 98 ASP B N 1
ATOM 3560 C CA . ASP B 1 98 ? 2.689 -32.406 5.062 1 88.75 98 ASP B CA 1
ATOM 3561 C C . ASP B 1 98 ? 2.85 -33.031 3.678 1 88.75 98 ASP B C 1
ATOM 3563 O O . ASP B 1 98 ? 2.119 -33.938 3.318 1 88.75 98 ASP B O 1
ATOM 3567 N N . LEU B 1 99 ? 3.766 -32.5 2.891 1 92.19 99 LEU B N 1
ATOM 3568 C CA . LEU B 1 99 ? 4.062 -33 1.544 1 92.19 99 LEU B CA 1
ATOM 3569 C C . LEU B 1 99 ? 5.539 -33.344 1.411 1 92.19 99 LEU B C 1
ATOM 3571 O O . LEU B 1 99 ? 6.41 -32.594 1.825 1 92.19 99 LEU B O 1
ATOM 3575 N N . ASN B 1 100 ? 5.754 -34.5 1.012 1 93.44 100 ASN B N 1
ATOM 3576 C CA . ASN B 1 100 ? 7.117 -34.938 0.737 1 93.44 100 ASN B CA 1
ATOM 3577 C C . ASN B 1 100 ? 7.484 -34.75 -0.731 1 93.44 100 ASN B C 1
ATOM 3579 O O . ASN B 1 100 ? 7.531 -35.719 -1.497 1 93.44 100 ASN B O 1
ATOM 3583 N N . LEU B 1 101 ? 7.738 -33.594 -1.159 1 97.38 101 LEU B N 1
ATOM 3584 C CA . LEU B 1 101 ? 8.094 -33.219 -2.523 1 97.38 101 LEU B CA 1
ATOM 3585 C C . LEU B 1 101 ? 9.383 -32.406 -2.543 1 97.38 101 LEU B C 1
ATOM 3587 O O . LEU B 1 101 ? 9.602 -31.562 -1.674 1 97.38 101 LEU B O 1
ATOM 3591 N N . VAL B 1 102 ? 10.188 -32.656 -3.479 1 98.12 102 VAL B N 1
ATOM 3592 C CA . VAL B 1 102 ? 11.477 -32 -3.615 1 98.12 102 VAL B CA 1
ATOM 3593 C C . VAL B 1 102 ? 11.258 -30.5 -3.834 1 98.12 102 VAL B C 1
ATOM 3595 O O . VAL B 1 102 ? 11.906 -29.672 -3.184 1 98.12 102 VAL B O 1
ATOM 3598 N N . GLY B 1 103 ? 10.344 -30.125 -4.719 1 98.19 103 GLY B N 1
ATOM 3599 C CA . GLY B 1 103 ? 10.047 -28.734 -5.012 1 98.19 103 GLY B CA 1
ATOM 3600 C C . GLY B 1 103 ? 9.609 -27.953 -3.791 1 98.19 103 GLY B C 1
ATOM 3601 O O . GLY B 1 103 ? 10.008 -26.797 -3.615 1 98.19 103 GLY B O 1
ATOM 3602 N N . ILE B 1 104 ? 8.82 -28.531 -2.938 1 98.19 104 ILE B N 1
ATOM 3603 C CA . ILE B 1 104 ? 8.312 -27.875 -1.739 1 98.19 104 ILE B CA 1
ATOM 3604 C C . ILE B 1 104 ? 9.445 -27.672 -0.743 1 98.19 104 ILE B C 1
ATOM 3606 O O . ILE B 1 104 ? 9.523 -26.625 -0.089 1 98.19 104 ILE B O 1
ATOM 3610 N N . ASP B 1 105 ? 10.32 -28.656 -0.628 1 98 105 ASP B N 1
ATOM 3611 C CA . ASP B 1 105 ? 11.477 -28.5 0.25 1 98 105 ASP B CA 1
ATOM 3612 C C . ASP B 1 105 ? 12.352 -27.344 -0.193 1 98 105 ASP B C 1
ATOM 3614 O O . ASP B 1 105 ? 12.82 -26.547 0.636 1 98 105 ASP B O 1
ATOM 3618 N N . ASN B 1 106 ? 12.602 -27.297 -1.488 1 98.44 106 ASN B N 1
ATOM 3619 C CA . ASN B 1 106 ? 13.398 -26.203 -2.023 1 98.44 106 ASN B CA 1
ATOM 3620 C C . ASN B 1 106 ? 12.688 -24.859 -1.865 1 98.44 106 ASN B C 1
ATOM 3622 O O . ASN B 1 106 ? 13.336 -23.828 -1.666 1 98.44 106 ASN B O 1
ATOM 3626 N N . LEU B 1 107 ? 11.336 -24.859 -1.967 1 98.44 107 LEU B N 1
ATOM 3627 C CA . LEU B 1 107 ? 10.547 -23.656 -1.733 1 98.44 107 LEU B CA 1
ATOM 3628 C C . LEU B 1 107 ? 10.719 -23.156 -0.299 1 98.44 107 LEU B C 1
ATOM 3630 O O . LEU B 1 107 ? 10.883 -21.969 -0.064 1 98.44 107 LEU B O 1
ATOM 3634 N N . LYS B 1 108 ? 10.703 -24.094 0.674 1 98.06 108 LYS B N 1
ATOM 3635 C CA . LYS B 1 108 ? 10.945 -23.75 2.07 1 98.06 108 LYS B CA 1
ATOM 3636 C C . LYS B 1 108 ? 12.297 -23.047 2.236 1 98.06 108 LYS B C 1
ATOM 3638 O O . LYS B 1 108 ? 12.398 -22.03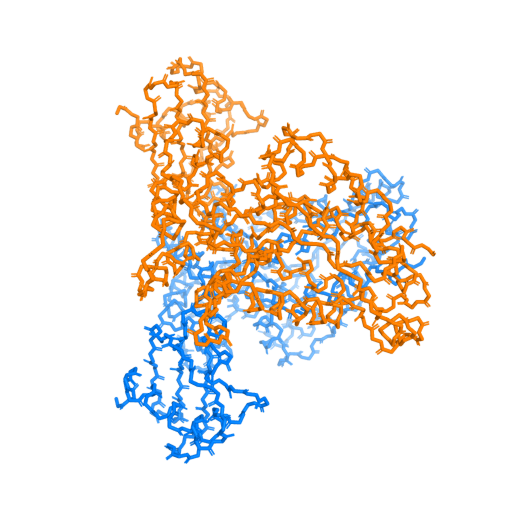1 2.922 1 98.06 108 LYS B O 1
ATOM 3643 N N . LYS B 1 109 ? 13.234 -23.562 1.547 1 97.88 109 LYS B N 1
ATOM 3644 C CA . LYS B 1 109 ? 14.594 -23.047 1.645 1 97.88 109 LYS B CA 1
ATOM 3645 C C . LYS B 1 109 ? 14.672 -21.625 1.087 1 97.88 109 LYS B C 1
ATOM 3647 O O . LYS B 1 109 ? 15.227 -20.734 1.729 1 97.88 109 LYS B O 1
ATOM 3652 N N . ILE B 1 110 ? 14.148 -21.406 -0.089 1 98.44 110 ILE B N 1
ATOM 3653 C CA . ILE B 1 110 ? 14.273 -20.094 -0.712 1 98.44 110 ILE B CA 1
ATOM 3654 C C . ILE B 1 110 ? 13.461 -19.078 0.081 1 98.44 110 ILE B C 1
ATOM 3656 O O . ILE B 1 110 ? 13.859 -17.906 0.194 1 98.44 110 ILE B O 1
ATOM 3660 N N . ILE B 1 111 ? 12.297 -19.422 0.631 1 98.5 111 ILE B N 1
ATOM 3661 C CA . ILE B 1 111 ? 11.516 -18.516 1.462 1 98.5 111 ILE B CA 1
ATOM 3662 C C . ILE B 1 111 ? 12.352 -18.062 2.662 1 98.5 111 ILE B C 1
ATOM 3664 O O . ILE B 1 111 ? 12.414 -16.875 2.971 1 98.5 111 ILE B O 1
ATOM 3668 N N . LYS B 1 112 ? 12.984 -19.016 3.305 1 98.12 112 LYS B N 1
ATOM 3669 C CA . LYS B 1 112 ? 13.82 -18.719 4.461 1 98.12 112 LYS B CA 1
ATOM 3670 C C . LYS B 1 112 ? 14.984 -17.797 4.07 1 98.12 112 LYS B C 1
ATOM 3672 O O . LYS B 1 112 ? 15.258 -16.812 4.75 1 98.12 112 LYS B O 1
ATOM 3677 N N . ASP B 1 113 ? 15.648 -18.172 2.99 1 97.94 113 ASP B N 1
ATOM 3678 C CA . ASP B 1 113 ? 16.797 -17.406 2.539 1 97.94 113 ASP B CA 1
ATOM 3679 C C . ASP B 1 113 ? 16.391 -15.977 2.152 1 97.94 113 ASP B C 1
ATOM 3681 O O . ASP B 1 113 ? 17.109 -15.023 2.422 1 97.94 113 ASP B O 1
ATOM 3685 N N . LYS B 1 114 ? 15.32 -15.867 1.47 1 97.75 114 LYS B N 1
ATOM 3686 C CA . LYS B 1 114 ? 14.836 -14.547 1.1 1 97.75 114 LYS B CA 1
ATOM 3687 C C . LYS B 1 114 ? 14.477 -13.719 2.336 1 97.75 114 LYS B C 1
ATOM 3689 O O . LYS B 1 114 ? 14.789 -12.531 2.402 1 97.75 114 LYS B O 1
ATOM 3694 N N . LEU B 1 115 ? 13.781 -14.305 3.285 1 97.88 115 LEU B N 1
ATOM 3695 C CA . LEU B 1 115 ? 13.422 -13.633 4.527 1 97.88 115 LEU B CA 1
ATOM 3696 C C . LEU B 1 115 ? 14.672 -13.133 5.25 1 97.88 115 LEU B C 1
ATOM 3698 O O . LEU B 1 115 ? 14.688 -12.008 5.77 1 97.88 115 LEU B O 1
ATOM 3702 N N . ASP B 1 116 ? 15.742 -13.922 5.25 1 96 116 ASP B N 1
ATOM 3703 C CA . ASP B 1 116 ? 16.984 -13.586 5.934 1 96 116 ASP B CA 1
ATOM 3704 C C . ASP B 1 116 ? 17.75 -12.492 5.191 1 96 116 ASP B C 1
ATOM 3706 O O . ASP B 1 116 ? 18.656 -11.867 5.746 1 96 116 ASP B O 1
ATOM 3710 N N . ASN B 1 117 ? 17.422 -12.273 3.896 1 94.44 117 ASN B N 1
ATOM 3711 C CA . ASN B 1 117 ? 18.094 -11.297 3.047 1 94.44 117 ASN B CA 1
ATOM 3712 C C . ASN B 1 117 ? 17.094 -10.398 2.32 1 94.44 117 ASN B C 1
ATOM 3714 O O . ASN B 1 117 ? 17.219 -10.18 1.114 1 94.44 117 ASN B O 1
ATOM 3718 N N . ILE B 1 118 ? 16.141 -9.969 3.014 1 94.44 118 ILE B N 1
ATOM 3719 C CA . ILE B 1 118 ? 14.953 -9.359 2.424 1 94.44 118 ILE B CA 1
ATOM 3720 C C . ILE B 1 118 ? 15.344 -8.086 1.671 1 94.44 118 ILE B C 1
ATOM 3722 O O . ILE B 1 118 ? 14.75 -7.762 0.641 1 94.44 118 ILE B O 1
ATOM 3726 N N . TYR B 1 119 ? 16.422 -7.363 2.023 1 92.62 119 TYR B N 1
ATOM 3727 C CA . TYR B 1 119 ? 16.781 -6.094 1.411 1 92.62 119 TYR B CA 1
ATOM 3728 C C . TYR B 1 119 ? 17.656 -6.312 0.184 1 92.62 119 TYR B C 1
ATOM 3730 O O . TYR B 1 119 ? 17.609 -5.531 -0.768 1 92.62 119 TYR B O 1
ATOM 3738 N N . SER B 1 120 ? 18.438 -7.379 0.196 1 92.31 120 SER B N 1
ATOM 3739 C CA . SER B 1 120 ? 19.453 -7.559 -0.834 1 92.31 120 SER B CA 1
ATOM 3740 C C . SER B 1 120 ? 19.125 -8.75 -1.731 1 92.31 120 SER B C 1
ATOM 3742 O O . SER B 1 120 ? 19.859 -9.047 -2.674 1 92.31 120 SER B O 1
ATOM 3744 N N . PHE B 1 121 ? 18.031 -9.398 -1.488 1 94.81 121 PHE B N 1
ATOM 3745 C CA . PHE B 1 121 ? 17.719 -10.617 -2.217 1 94.81 121 PHE B CA 1
ATOM 3746 C C . PHE B 1 121 ? 17.531 -10.328 -3.701 1 94.81 121 PHE B C 1
ATOM 3748 O O . PHE B 1 121 ? 16.828 -9.391 -4.07 1 94.81 121 PHE B O 1
ATOM 3755 N N . ASN B 1 122 ? 18.141 -11.102 -4.492 1 93.62 122 ASN B N 1
ATOM 3756 C CA . ASN B 1 122 ? 18.078 -11.078 -5.949 1 93.62 122 ASN B CA 1
ATOM 3757 C C . ASN B 1 122 ? 17.922 -12.484 -6.527 1 93.62 122 ASN B C 1
ATOM 3759 O O . ASN B 1 122 ? 18.766 -13.352 -6.301 1 93.62 122 ASN B O 1
ATOM 3763 N N . TYR B 1 123 ? 16.891 -12.711 -7.305 1 96.88 123 TYR B N 1
ATOM 3764 C CA . TYR B 1 123 ? 16.578 -14.047 -7.789 1 96.88 123 TYR B CA 1
ATOM 3765 C C . TYR B 1 123 ? 17.703 -14.586 -8.68 1 96.88 123 TYR B C 1
ATOM 3767 O O . TYR B 1 123 ? 18.094 -15.742 -8.547 1 96.88 123 TYR B O 1
ATOM 3775 N N . GLU B 1 124 ? 18.141 -13.727 -9.586 1 94.88 124 GLU B N 1
ATOM 3776 C CA . GLU B 1 124 ? 19.172 -14.172 -10.523 1 94.88 124 GLU B CA 1
ATOM 3777 C C . GLU B 1 124 ? 20.422 -14.625 -9.781 1 94.88 124 GLU B C 1
ATOM 3779 O O . GLU B 1 124 ? 20.922 -15.734 -10.008 1 94.88 124 GLU B O 1
ATOM 3784 N N . ASN B 1 125 ? 20.906 -13.781 -8.891 1 93.38 125 ASN B N 1
ATOM 3785 C CA . ASN B 1 125 ? 22.094 -14.117 -8.102 1 93.38 125 ASN B CA 1
ATOM 3786 C C . ASN B 1 125 ? 21.844 -15.344 -7.223 1 93.38 125 ASN B C 1
ATOM 3788 O O . ASN B 1 125 ? 22.734 -16.203 -7.086 1 93.38 125 ASN B O 1
ATOM 3792 N N . TYR B 1 126 ? 20.719 -15.422 -6.66 1 96.56 126 TYR B N 1
ATOM 3793 C CA . TYR B 1 126 ? 20.391 -16.531 -5.77 1 96.56 126 TYR B CA 1
ATOM 3794 C C . TYR B 1 126 ? 20.406 -17.859 -6.52 1 96.56 126 TYR B C 1
ATOM 3796 O O . TYR B 1 126 ? 20.984 -18.844 -6.051 1 96.56 126 TYR B O 1
ATOM 3804 N N . LEU B 1 127 ? 19.781 -17.891 -7.652 1 95.5 127 LEU B N 1
ATOM 3805 C CA . LEU B 1 127 ? 19.688 -19.125 -8.43 1 95.5 127 LEU B CA 1
ATOM 3806 C C . LEU B 1 127 ? 21.047 -19.531 -8.977 1 95.5 127 LEU B C 1
ATOM 3808 O O . LEU B 1 127 ? 21.328 -20.734 -9.125 1 95.5 127 LEU B O 1
ATOM 3812 N N . LYS B 1 128 ? 21.859 -18.594 -9.258 1 93.69 128 LYS B N 1
ATOM 3813 C CA . LYS B 1 128 ? 23.203 -18.875 -9.758 1 93.69 128 LYS B CA 1
ATOM 3814 C C . LYS B 1 128 ? 24.094 -19.438 -8.656 1 93.69 128 LYS B C 1
ATOM 3816 O O . LYS B 1 128 ? 24.938 -20.297 -8.914 1 93.69 128 LYS B O 1
ATOM 3821 N N . ASN B 1 129 ? 23.844 -19 -7.453 1 93.88 129 ASN B N 1
ATOM 3822 C CA . ASN B 1 129 ? 24.766 -19.312 -6.367 1 93.88 129 ASN B CA 1
ATOM 3823 C C . ASN B 1 129 ? 24.266 -20.469 -5.508 1 93.88 129 ASN B C 1
ATOM 3825 O O . ASN B 1 129 ? 24.922 -20.844 -4.527 1 93.88 129 ASN B O 1
ATOM 3829 N N . ASN B 1 130 ? 23.094 -20.984 -5.824 1 94.31 130 ASN B N 1
ATOM 3830 C CA . ASN B 1 130 ? 22.547 -22.094 -5.051 1 94.31 130 ASN B CA 1
ATOM 3831 C C . ASN B 1 130 ? 22.172 -23.266 -5.941 1 94.31 130 ASN B C 1
ATOM 3833 O O . ASN B 1 130 ? 21.734 -23.078 -7.078 1 94.31 130 ASN B O 1
ATOM 3837 N N . GLU B 1 131 ? 22.438 -24.422 -5.406 1 92.44 131 GLU B N 1
ATOM 3838 C CA . GLU B 1 131 ? 22.047 -25.656 -6.09 1 92.44 131 GLU B CA 1
ATOM 3839 C C . GLU B 1 131 ? 20.797 -26.25 -5.457 1 92.44 131 GLU B C 1
ATOM 3841 O O . GLU B 1 131 ? 20.641 -26.234 -4.234 1 92.44 131 GLU B O 1
ATOM 3846 N N . PHE B 1 132 ? 19.953 -26.766 -6.324 1 95.81 132 PHE B N 1
ATOM 3847 C CA . PHE B 1 132 ? 18.703 -27.375 -5.867 1 95.81 132 PHE B CA 1
ATOM 3848 C C . PHE B 1 132 ? 18.562 -28.797 -6.387 1 95.81 132 PHE B C 1
ATOM 3850 O O . PHE B 1 132 ? 18.922 -29.078 -7.527 1 95.81 132 PHE B O 1
ATOM 3857 N N . ASN B 1 133 ? 18.109 -29.641 -5.496 1 96.12 133 ASN B N 1
ATOM 3858 C CA . ASN B 1 133 ? 17.734 -30.969 -5.973 1 96.12 133 ASN B CA 1
ATOM 3859 C C . ASN B 1 133 ? 16.562 -30.906 -6.949 1 96.12 133 ASN B C 1
ATOM 3861 O O . ASN B 1 133 ? 15.695 -30.047 -6.828 1 96.12 133 ASN B O 1
ATOM 3865 N N . GLU B 1 134 ? 16.641 -31.766 -7.902 1 96.5 134 GLU B N 1
ATOM 3866 C CA . GLU B 1 134 ? 15.539 -31.844 -8.859 1 96.5 134 GLU B CA 1
ATOM 3867 C C . GLU B 1 134 ? 14.781 -33.156 -8.711 1 96.5 134 GLU B C 1
ATOM 3869 O O . GLU B 1 134 ? 15.391 -34.219 -8.539 1 96.5 134 GLU B O 1
ATOM 3874 N N . SER B 1 135 ? 13.492 -33.062 -8.711 1 97.81 135 SER B N 1
ATOM 3875 C CA . SER B 1 135 ? 12.672 -34.25 -8.609 1 97.81 135 SER B CA 1
ATOM 3876 C C . SER B 1 135 ? 12.797 -35.125 -9.859 1 97.81 135 SER B C 1
ATOM 3878 O O . SER B 1 135 ? 12.852 -34.594 -10.977 1 97.81 135 SER B O 1
ATOM 3880 N N . LYS B 1 136 ? 12.75 -36.406 -9.656 1 96.31 136 LYS B N 1
ATOM 3881 C CA . LYS B 1 136 ? 12.734 -37.312 -10.781 1 96.31 136 LYS B CA 1
ATOM 3882 C C . LYS B 1 136 ? 11.359 -37.375 -11.438 1 96.31 136 LYS B C 1
ATOM 3884 O O . LYS B 1 136 ? 11.25 -37.594 -12.648 1 96.31 136 LYS B O 1
ATOM 3889 N N . ASN B 1 137 ? 10.352 -37.156 -10.625 1 97 137 ASN B N 1
ATOM 3890 C CA . ASN B 1 137 ? 8.977 -37.125 -11.109 1 97 137 ASN B CA 1
ATOM 3891 C C . ASN B 1 137 ? 8.492 -35.719 -11.375 1 97 137 ASN B C 1
ATOM 3893 O O . ASN B 1 137 ? 9.062 -34.75 -10.867 1 97 137 ASN B O 1
ATOM 3897 N N . THR B 1 138 ? 7.527 -35.656 -12.273 1 98.25 138 THR B N 1
ATOM 3898 C CA . THR B 1 138 ? 6.867 -34.375 -12.445 1 98.25 138 THR B CA 1
ATOM 3899 C C . THR B 1 138 ? 6.039 -34 -11.211 1 98.25 138 THR B C 1
ATOM 3901 O O . THR B 1 138 ? 5.066 -34.688 -10.891 1 98.25 138 THR B O 1
ATOM 3904 N N . GLU B 1 139 ? 6.402 -32.906 -10.594 1 98.5 139 GLU B N 1
ATOM 3905 C CA . GLU B 1 139 ? 5.73 -32.594 -9.336 1 98.5 139 GLU B CA 1
ATOM 3906 C C . GLU B 1 139 ? 4.762 -31.406 -9.516 1 98.5 139 GLU B C 1
ATOM 3908 O O . GLU B 1 139 ? 3.922 -31.156 -8.648 1 98.5 139 GLU B O 1
ATOM 3913 N N . ALA B 1 140 ? 4.871 -30.734 -10.68 1 98.81 140 ALA B N 1
ATOM 3914 C CA . ALA B 1 140 ? 4.02 -29.547 -10.797 1 98.81 140 ALA B CA 1
ATOM 3915 C C . ALA B 1 140 ? 3.564 -29.344 -12.234 1 98.81 140 ALA B C 1
ATOM 3917 O O . ALA B 1 140 ? 4.301 -29.641 -13.18 1 98.81 140 ALA B O 1
ATOM 3918 N N . VAL B 1 141 ? 2.355 -28.812 -12.375 1 98.81 141 VAL B N 1
ATOM 3919 C CA . VAL B 1 141 ? 1.854 -28.203 -13.609 1 98.81 141 VAL B CA 1
ATOM 3920 C C . VAL B 1 141 ? 1.838 -26.688 -13.461 1 98.81 141 VAL B C 1
ATOM 3922 O O . VAL B 1 141 ? 1.336 -26.156 -12.469 1 98.81 141 VAL B O 1
ATOM 3925 N N . VAL B 1 142 ? 2.451 -26 -14.406 1 98.88 142 VAL B N 1
ATOM 3926 C CA . VAL B 1 142 ? 2.451 -24.531 -14.383 1 98.88 142 VAL B CA 1
ATOM 3927 C C . VAL B 1 142 ? 1.481 -24 -15.43 1 98.88 142 VAL B C 1
ATOM 3929 O O . VAL B 1 142 ? 1.578 -24.359 -16.609 1 98.88 142 VAL B O 1
ATOM 3932 N N . ALA B 1 143 ? 0.512 -23.219 -14.977 1 98.62 143 ALA B N 1
ATOM 3933 C CA . ALA B 1 143 ? -0.351 -22.516 -15.914 1 98.62 143 ALA B CA 1
ATOM 3934 C C . ALA B 1 143 ? 0.389 -21.344 -16.562 1 98.62 143 ALA B C 1
ATOM 3936 O O . ALA B 1 143 ? 0.605 -20.312 -15.93 1 98.62 143 ALA B O 1
ATOM 3937 N N . LEU B 1 144 ? 0.722 -21.5 -17.812 1 98.25 144 LEU B N 1
ATOM 3938 C CA . LEU B 1 144 ? 1.543 -20.547 -18.547 1 98.25 144 LEU B CA 1
ATOM 3939 C C . LEU B 1 144 ? 0.701 -19.75 -19.531 1 98.25 144 LEU B C 1
ATOM 3941 O O . LEU B 1 144 ? 0.094 -20.312 -20.438 1 98.25 144 LEU B O 1
ATOM 3945 N N . SER B 1 145 ? 0.651 -18.453 -19.344 1 94.94 145 SER B N 1
ATOM 3946 C CA . SER B 1 145 ? -0.186 -17.609 -20.203 1 94.94 145 SER B CA 1
ATOM 3947 C C . SER B 1 145 ? 0.651 -16.859 -21.219 1 94.94 145 SER B C 1
ATOM 3949 O O . SER B 1 145 ? 0.11 -16.281 -22.172 1 94.94 145 SER B O 1
ATOM 3951 N N . GLY B 1 146 ? 1.984 -16.812 -21.031 1 92.81 146 GLY B N 1
ATOM 3952 C CA . GLY B 1 146 ? 2.854 -16.031 -21.891 1 92.81 146 GLY B CA 1
ATOM 3953 C C . GLY B 1 146 ? 3.135 -14.641 -21.328 1 92.81 146 GLY B C 1
ATOM 3954 O O . GLY B 1 146 ? 3.938 -13.898 -21.891 1 92.81 146 GLY B O 1
ATOM 3955 N N . GLY B 1 147 ? 2.508 -14.359 -20.312 1 92.81 147 GLY B N 1
ATOM 3956 C CA . GLY B 1 147 ? 2.799 -13.109 -19.609 1 92.81 147 GLY B CA 1
ATOM 3957 C C . GLY B 1 147 ? 4.02 -13.195 -18.719 1 92.81 147 GLY B C 1
ATOM 3958 O O . GLY B 1 147 ? 4.656 -14.25 -18.625 1 92.81 147 GLY B O 1
ATOM 3959 N N . VAL B 1 148 ? 4.281 -12.109 -18.047 1 92.88 148 VAL B N 1
ATOM 3960 C CA . VAL B 1 148 ? 5.52 -12.008 -17.266 1 92.88 148 VAL B CA 1
ATOM 3961 C C . VAL B 1 148 ? 5.387 -12.797 -15.969 1 92.88 148 VAL B C 1
ATOM 3963 O O . VAL B 1 148 ? 6.336 -13.453 -15.539 1 92.88 148 VAL B O 1
ATOM 3966 N N . ASP B 1 149 ? 4.227 -12.812 -15.328 1 95.12 149 ASP B N 1
ATOM 3967 C CA . ASP B 1 149 ? 4.055 -13.461 -14.031 1 95.12 149 ASP B CA 1
ATOM 3968 C C . ASP B 1 149 ? 4.098 -14.977 -14.164 1 95.12 149 ASP B C 1
ATOM 3970 O O . ASP B 1 149 ? 4.77 -15.656 -13.391 1 95.12 149 ASP B O 1
ATOM 3974 N N . SER B 1 150 ? 3.365 -15.477 -15.148 1 97.12 150 SER B N 1
ATOM 3975 C CA . SER B 1 150 ? 3.365 -16.922 -15.359 1 97.12 150 SER B CA 1
ATOM 3976 C C . SER B 1 150 ? 4.727 -17.406 -15.836 1 97.12 150 SER B C 1
ATOM 3978 O O . SER B 1 150 ? 5.168 -18.5 -15.461 1 97.12 150 SER B O 1
ATOM 3980 N N . SER B 1 151 ? 5.391 -16.609 -16.656 1 97.31 151 SER B N 1
ATOM 3981 C CA . SER B 1 151 ? 6.73 -16.953 -17.109 1 97.31 151 SER B CA 1
ATOM 3982 C C . SER B 1 151 ? 7.711 -17.031 -15.945 1 97.31 151 SER B C 1
ATOM 3984 O O . SER B 1 151 ? 8.5 -17.969 -15.844 1 97.31 151 SER B O 1
ATOM 3986 N N . PHE B 1 152 ? 7.641 -16.062 -15.094 1 97.75 152 PHE B N 1
ATOM 3987 C CA . PHE B 1 152 ? 8.445 -16.078 -13.875 1 97.75 152 PHE B CA 1
ATOM 3988 C C . PHE B 1 152 ? 8.203 -17.359 -13.086 1 97.75 152 PHE B C 1
ATOM 3990 O O . PHE B 1 152 ? 9.148 -18 -12.617 1 97.75 152 PHE B O 1
ATOM 3997 N N . SER B 1 153 ? 6.957 -17.719 -12.969 1 98.69 153 SER B N 1
ATOM 3998 C CA . SER B 1 153 ? 6.57 -18.906 -12.219 1 98.69 153 SER B CA 1
ATOM 3999 C C . SER B 1 153 ? 7.188 -20.172 -12.82 1 98.69 153 SER B C 1
ATOM 4001 O O . SER B 1 153 ? 7.664 -21.047 -12.102 1 98.69 153 SER B O 1
ATOM 4003 N N . LEU B 1 154 ? 7.199 -20.25 -14.117 1 98.69 154 LEU B N 1
ATOM 4004 C CA . LEU B 1 154 ? 7.773 -21.422 -14.781 1 98.69 154 LEU B CA 1
ATOM 4005 C C . LEU B 1 154 ? 9.281 -21.484 -14.547 1 98.69 154 LEU B C 1
ATOM 4007 O O . LEU B 1 154 ? 9.812 -22.562 -14.234 1 98.69 154 LEU B O 1
ATOM 4011 N N . ILE B 1 155 ? 9.961 -20.375 -14.703 1 98 155 ILE B N 1
ATOM 4012 C CA . ILE B 1 155 ? 11.406 -20.297 -14.484 1 98 155 ILE B CA 1
ATOM 4013 C C . ILE B 1 155 ? 11.742 -20.797 -13.078 1 98 155 ILE B C 1
ATOM 4015 O O . ILE B 1 155 ? 12.617 -21.641 -12.914 1 98 155 ILE B O 1
ATOM 4019 N N . LEU B 1 156 ? 11.047 -20.297 -12.109 1 98.25 156 LEU B N 1
ATOM 4020 C CA . LEU B 1 156 ? 11.336 -20.625 -10.719 1 98.25 156 LEU B CA 1
ATOM 4021 C C . LEU B 1 156 ? 10.969 -22.078 -10.43 1 98.25 156 LEU B C 1
ATOM 4023 O O . LEU B 1 156 ? 11.672 -22.766 -9.68 1 98.25 156 LEU B O 1
ATOM 4027 N N . ALA B 1 157 ? 9.812 -22.547 -10.953 1 98.69 157 ALA B N 1
ATOM 4028 C CA . ALA B 1 157 ? 9.406 -23.938 -10.75 1 98.69 157 ALA B CA 1
ATOM 4029 C C . ALA B 1 157 ? 10.484 -24.891 -11.25 1 98.69 157 ALA B C 1
ATOM 4031 O O . ALA B 1 157 ? 10.789 -25.891 -10.594 1 98.69 157 ALA B O 1
ATOM 4032 N N . LYS B 1 158 ? 11.016 -24.594 -12.406 1 98.19 158 LYS B N 1
ATOM 4033 C CA . LYS B 1 158 ? 12.094 -25.406 -12.961 1 98.19 158 LYS B CA 1
ATOM 4034 C C . LYS B 1 158 ? 13.344 -25.328 -12.094 1 98.19 158 LYS B C 1
ATOM 4036 O O . LYS B 1 158 ? 13.938 -26.359 -11.75 1 98.19 158 LYS B O 1
ATOM 4041 N N . ALA B 1 159 ? 13.719 -24.141 -11.703 1 97.5 159 ALA B N 1
ATOM 4042 C CA . ALA B 1 159 ? 14.93 -23.922 -10.914 1 97.5 159 ALA B CA 1
ATOM 4043 C C . ALA B 1 159 ? 14.828 -24.594 -9.555 1 97.5 159 ALA B C 1
ATOM 4045 O O . ALA B 1 159 ? 15.82 -25.141 -9.047 1 97.5 159 ALA B O 1
ATOM 4046 N N . LEU B 1 160 ? 13.625 -24.625 -8.977 1 97.94 160 LEU B N 1
ATOM 4047 C CA . LEU B 1 160 ? 13.43 -25.156 -7.633 1 97.94 160 LEU B CA 1
ATOM 4048 C C . LEU B 1 160 ? 13.25 -26.672 -7.676 1 97.94 160 LEU B C 1
ATOM 4050 O O . LEU B 1 160 ? 13.055 -27.312 -6.633 1 97.94 160 LEU B O 1
ATOM 4054 N N . GLY B 1 161 ? 13.227 -27.219 -8.875 1 98.19 161 GLY B N 1
ATOM 4055 C CA . GLY B 1 161 ? 13.305 -28.672 -8.977 1 98.19 161 GLY B CA 1
ATOM 4056 C C . GLY B 1 161 ? 11.945 -29.344 -8.945 1 98.19 161 GLY B C 1
ATOM 4057 O O . GLY B 1 161 ? 11.852 -30.531 -8.641 1 98.19 161 GLY B O 1
ATOM 4058 N N . PHE B 1 162 ? 10.891 -28.625 -9.281 1 98.62 162 PHE B N 1
ATOM 4059 C CA . PHE B 1 162 ? 9.555 -29.219 -9.352 1 98.62 162 PHE B CA 1
ATOM 4060 C C . PHE B 1 162 ? 9.422 -30.125 -10.562 1 98.62 162 PHE B C 1
ATOM 4062 O O . PHE B 1 162 ? 8.445 -30.875 -10.68 1 98.62 162 PHE B O 1
ATOM 4069 N N . ASN B 1 163 ? 10.422 -30.062 -11.492 1 98.56 163 ASN B N 1
ATOM 4070 C CA . ASN B 1 163 ? 10.328 -30.797 -12.75 1 98.56 163 ASN B CA 1
ATOM 4071 C C . ASN B 1 163 ? 8.969 -30.594 -13.414 1 98.56 163 ASN B C 1
ATOM 4073 O O . ASN B 1 163 ? 8.234 -31.562 -13.633 1 98.56 163 ASN B O 1
ATOM 4077 N N . PRO B 1 164 ? 8.688 -29.359 -13.844 1 98.81 164 PRO B N 1
ATOM 4078 C CA . PRO B 1 164 ? 7.324 -28.984 -14.203 1 98.81 164 PRO B CA 1
ATOM 4079 C C . PRO B 1 164 ? 6.969 -29.344 -15.641 1 98.81 164 PRO B C 1
ATOM 4081 O O . PRO B 1 164 ? 7.863 -29.516 -16.469 1 98.81 164 PRO B O 1
ATOM 4084 N N . ILE B 1 165 ? 5.68 -29.5 -15.906 1 98.81 165 ILE B N 1
ATOM 4085 C CA . ILE B 1 165 ? 5.082 -29.391 -17.234 1 98.81 165 ILE B CA 1
ATOM 4086 C C . ILE B 1 165 ? 4.277 -28.094 -17.328 1 98.81 165 ILE B C 1
ATOM 4088 O O . ILE B 1 165 ? 3.605 -27.703 -16.375 1 98.81 165 ILE B O 1
ATOM 4092 N N . ALA B 1 166 ? 4.414 -27.422 -18.469 1 98.81 166 ALA B N 1
ATOM 4093 C CA . ALA B 1 166 ? 3.656 -26.203 -18.688 1 98.81 166 ALA B CA 1
ATOM 4094 C C . ALA B 1 166 ? 2.414 -26.469 -19.531 1 98.81 166 ALA B C 1
ATOM 4096 O O . ALA B 1 166 ? 2.461 -27.234 -20.484 1 98.81 166 ALA B O 1
ATOM 4097 N N . ILE B 1 167 ? 1.319 -25.859 -19.141 1 98.81 167 ILE B N 1
ATOM 4098 C CA . ILE B 1 167 ? 0.124 -25.938 -19.969 1 98.81 167 ILE B CA 1
ATOM 4099 C C . ILE B 1 167 ? -0.387 -24.531 -20.266 1 98.81 167 ILE B C 1
ATOM 4101 O O . ILE B 1 167 ? -0.265 -23.625 -19.422 1 98.81 167 ILE B O 1
ATOM 4105 N N . THR B 1 168 ? -0.903 -24.328 -21.438 1 98.38 168 THR B N 1
ATOM 4106 C CA . THR B 1 168 ? -1.524 -23.078 -21.844 1 98.38 168 THR B CA 1
ATOM 4107 C C . THR B 1 168 ? -2.961 -23.312 -22.312 1 98.38 168 THR B C 1
ATOM 4109 O O . THR B 1 168 ? -3.209 -24.125 -23.203 1 98.38 168 THR B O 1
ATOM 4112 N N . ILE B 1 169 ? -3.846 -22.672 -21.609 1 97.25 169 ILE B N 1
ATOM 4113 C CA . ILE B 1 169 ? -5.238 -22.719 -22.047 1 97.25 169 ILE B CA 1
ATOM 4114 C C . ILE B 1 169 ? -5.453 -21.75 -23.203 1 97.25 169 ILE B C 1
ATOM 4116 O O . ILE B 1 169 ? -5.148 -20.562 -23.094 1 97.25 169 ILE B O 1
ATOM 4120 N N . ASP B 1 170 ? -5.988 -22.266 -24.297 1 95.69 170 ASP B N 1
ATOM 4121 C CA . ASP B 1 170 ? -6.137 -21.484 -25.516 1 95.69 170 ASP B CA 1
ATOM 4122 C C . ASP B 1 170 ? -7.605 -21.344 -25.906 1 95.69 170 ASP B C 1
ATOM 4124 O O . ASP B 1 170 ? -8.156 -22.188 -26.625 1 95.69 170 ASP B O 1
ATOM 4128 N N . PRO B 1 171 ? -8.211 -20.25 -25.5 1 93.44 171 PRO B N 1
ATOM 4129 C CA . PRO B 1 171 ? -9.602 -20.016 -25.891 1 93.44 171 PRO B CA 1
ATOM 4130 C C . PRO B 1 171 ? -9.719 -19.297 -27.234 1 93.44 171 PRO B C 1
ATOM 4132 O O . PRO B 1 171 ? -10.812 -18.891 -27.641 1 93.44 171 PRO B O 1
ATOM 4135 N N . GLY B 1 172 ? -8.617 -19.047 -27.875 1 91.44 172 GLY B N 1
ATOM 4136 C CA . GLY B 1 172 ? -8.617 -18.328 -29.141 1 91.44 172 GLY B CA 1
ATOM 4137 C C . GLY B 1 172 ? -7.77 -17.078 -29.109 1 91.44 172 GLY B C 1
ATOM 4138 O O . GLY B 1 172 ? -7.336 -16.641 -28.047 1 91.44 172 GLY B O 1
ATOM 4139 N N . THR B 1 173 ? -7.641 -16.375 -30.203 1 88.12 173 THR B N 1
ATOM 4140 C CA . THR B 1 173 ? -6.684 -15.289 -30.391 1 88.12 173 THR B CA 1
ATOM 4141 C C . THR B 1 173 ? -7.16 -14.023 -29.688 1 88.12 173 THR B C 1
ATOM 4143 O O . THR B 1 173 ? -6.355 -13.148 -29.359 1 88.12 173 THR B O 1
ATOM 4146 N N . ILE B 1 174 ? -8.398 -13.93 -29.469 1 89.12 174 ILE B N 1
ATOM 4147 C CA . ILE B 1 174 ? -8.938 -12.719 -28.859 1 89.12 174 ILE B CA 1
ATOM 4148 C C . ILE B 1 174 ? -8.5 -12.625 -27.391 1 89.12 174 ILE B C 1
ATOM 4150 O O . ILE B 1 174 ? -8.438 -11.539 -26.828 1 89.12 174 ILE B O 1
ATOM 4154 N N . ILE B 1 175 ? -8.188 -13.711 -26.859 1 89.94 175 ILE B N 1
ATOM 4155 C CA . ILE B 1 175 ? -7.746 -13.758 -25.469 1 89.94 175 ILE B CA 1
ATOM 4156 C C . ILE B 1 175 ? -6.258 -14.094 -25.422 1 89.94 175 ILE B C 1
ATOM 4158 O O . ILE B 1 175 ? -5.52 -13.539 -24.594 1 89.94 175 ILE B O 1
ATOM 4162 N N . LEU B 1 176 ? -5.82 -14.938 -26.266 1 91.5 176 LEU B N 1
ATOM 4163 C CA . LEU B 1 176 ? -4.426 -15.352 -26.359 1 91.5 176 LEU B CA 1
ATOM 4164 C C . LEU B 1 176 ? -3.852 -15.008 -27.734 1 91.5 176 LEU B C 1
ATOM 4166 O O . LEU B 1 176 ? -3.736 -15.875 -28.594 1 91.5 176 LEU B O 1
ATOM 4170 N N . PRO B 1 177 ? -3.393 -13.867 -27.844 1 90.06 177 PRO B N 1
ATOM 4171 C CA . PRO B 1 177 ? -2.834 -13.469 -29.141 1 90.06 177 PRO B CA 1
ATOM 4172 C C . PRO B 1 177 ? -1.51 -14.164 -29.453 1 90.06 177 PRO B C 1
ATOM 4174 O O . PRO B 1 177 ? -0.914 -14.789 -28.562 1 90.06 177 PRO B O 1
ATOM 4177 N N . ASN B 1 178 ? -1.058 -14.008 -30.641 1 90.31 178 ASN B N 1
ATOM 4178 C CA . ASN B 1 178 ? 0.114 -14.719 -31.156 1 90.31 178 ASN B CA 1
ATOM 4179 C C . ASN B 1 178 ? 1.385 -14.289 -30.422 1 90.31 178 ASN B C 1
ATOM 4181 O O . ASN B 1 178 ? 2.305 -15.086 -30.25 1 90.31 178 ASN B O 1
ATOM 4185 N N . GLN B 1 179 ? 1.452 -13.086 -30.078 1 88.75 179 GLN B N 1
ATOM 4186 C CA . GLN B 1 179 ? 2.635 -12.594 -29.375 1 88.75 179 GLN B CA 1
ATOM 4187 C C . GLN B 1 179 ? 2.867 -13.352 -28.078 1 88.75 179 GLN B C 1
ATOM 4189 O O . GLN B 1 179 ? 4.012 -13.617 -27.703 1 88.75 179 GLN B O 1
ATOM 4194 N N . TYR B 1 180 ? 1.771 -13.703 -27.422 1 92.44 180 TYR B N 1
ATOM 4195 C CA . TYR B 1 180 ? 1.886 -14.508 -26.219 1 92.44 180 TYR B CA 1
ATOM 4196 C C . TYR B 1 180 ? 2.355 -15.922 -26.547 1 92.44 180 TYR B C 1
ATOM 4198 O O . TYR B 1 180 ? 3.156 -16.5 -25.797 1 92.44 180 TYR B O 1
ATOM 4206 N N . LYS B 1 181 ? 1.914 -16.422 -27.625 1 94.38 181 LYS B N 1
ATOM 4207 C CA . LYS B 1 181 ? 2.316 -17.766 -28.031 1 94.38 181 LYS B CA 1
ATOM 4208 C C . LYS B 1 181 ? 3.809 -17.828 -28.344 1 94.38 181 LYS B C 1
ATOM 4210 O O . LYS B 1 181 ? 4.469 -18.828 -28.094 1 94.38 181 LYS B O 1
ATOM 4215 N N . GLN B 1 182 ? 4.301 -16.75 -28.906 1 94.75 182 GLN B N 1
ATOM 4216 C CA . GLN B 1 182 ? 5.734 -16.672 -29.172 1 94.75 182 GLN B CA 1
ATOM 4217 C C . GLN B 1 182 ? 6.535 -16.688 -27.875 1 94.75 182 GLN B C 1
ATOM 4219 O O . GLN B 1 182 ? 7.559 -17.359 -27.766 1 94.75 182 GLN B O 1
ATOM 4224 N N . ASN B 1 183 ? 6.094 -15.891 -26.906 1 96.12 183 ASN B N 1
ATOM 4225 C CA . ASN B 1 183 ? 6.734 -15.898 -25.594 1 96.12 183 ASN B CA 1
ATOM 4226 C C . ASN B 1 183 ? 6.719 -17.297 -24.969 1 96.12 183 ASN B C 1
ATOM 4228 O O . ASN B 1 183 ? 7.719 -17.734 -24.391 1 96.12 183 ASN B O 1
ATOM 4232 N N . ILE B 1 184 ? 5.59 -17.953 -25.109 1 97.19 184 ILE B N 1
ATOM 4233 C CA . ILE B 1 184 ? 5.41 -19.281 -24.547 1 97.19 184 ILE B CA 1
ATOM 4234 C C . ILE B 1 184 ? 6.414 -20.25 -25.188 1 97.19 184 ILE B C 1
ATOM 4236 O O . ILE B 1 184 ? 7.098 -21 -24.484 1 97.19 184 ILE B O 1
ATOM 4240 N N . LYS B 1 185 ? 6.504 -20.188 -26.5 1 96.44 185 LYS B N 1
ATOM 4241 C CA . LYS B 1 185 ? 7.441 -21.047 -27.219 1 96.44 185 LYS B CA 1
ATOM 4242 C C . LYS B 1 185 ? 8.883 -20.766 -26.781 1 96.44 185 LYS B C 1
ATOM 4244 O O . LYS B 1 185 ? 9.625 -21.703 -26.469 1 96.44 185 LYS B O 1
ATOM 4249 N N . MET B 1 186 ? 9.227 -19.578 -26.703 1 96.06 186 MET B N 1
ATOM 4250 C CA . MET B 1 186 ? 10.602 -19.188 -26.375 1 96.06 186 MET B CA 1
ATOM 4251 C C . MET B 1 186 ? 10.984 -19.656 -24.984 1 96.06 186 MET B C 1
ATOM 4253 O O . MET B 1 186 ? 12.055 -20.25 -24.797 1 96.06 186 MET B O 1
ATOM 4257 N N . ILE B 1 187 ? 10.141 -19.453 -24.031 1 97.25 187 ILE B N 1
ATOM 4258 C CA . ILE B 1 187 ? 10.5 -19.719 -22.641 1 97.25 187 ILE B CA 1
ATOM 4259 C C . ILE B 1 187 ? 10.508 -21.234 -22.406 1 97.25 187 ILE B C 1
ATOM 4261 O O . ILE B 1 187 ? 11.375 -21.75 -21.703 1 97.25 187 ILE B O 1
ATOM 4265 N N . THR B 1 188 ? 9.578 -21.984 -22.938 1 97.94 188 THR B N 1
ATOM 4266 C CA . THR B 1 188 ? 9.531 -23.438 -22.75 1 97.94 188 THR B CA 1
ATOM 4267 C C . THR B 1 188 ? 10.719 -24.109 -23.422 1 97.94 188 THR B C 1
ATOM 4269 O O . THR B 1 188 ? 11.297 -25.062 -22.891 1 97.94 188 THR B O 1
ATOM 4272 N N . GLU B 1 189 ? 11.094 -23.609 -24.578 1 96.88 189 GLU B N 1
ATOM 4273 C CA . GLU B 1 189 ? 12.258 -24.141 -25.281 1 96.88 189 GLU B CA 1
ATOM 4274 C C . GLU B 1 189 ? 13.547 -23.844 -24.516 1 96.88 189 GLU B C 1
ATOM 4276 O O . GLU B 1 189 ? 14.375 -24.734 -24.312 1 96.88 189 GLU B O 1
ATOM 4281 N N . LYS B 1 190 ? 13.688 -22.672 -24.094 1 96.56 190 LYS B N 1
ATOM 4282 C CA . LYS B 1 190 ? 14.891 -22.266 -23.375 1 96.56 190 LYS B CA 1
ATOM 4283 C C . LYS B 1 190 ? 15.062 -23.047 -22.078 1 96.56 190 LYS B C 1
ATOM 4285 O O . LYS B 1 190 ? 16.188 -23.391 -21.703 1 96.56 190 LYS B O 1
ATOM 4290 N N . LEU B 1 191 ? 13.961 -23.375 -21.438 1 97.31 191 LEU B N 1
ATOM 4291 C CA . LEU B 1 191 ? 14.008 -24.062 -20.156 1 97.31 191 LEU B CA 1
ATOM 4292 C C . LEU B 1 191 ? 13.961 -25.578 -20.359 1 97.31 191 LEU B C 1
ATOM 4294 O O . LEU B 1 191 ? 14.141 -26.328 -19.391 1 97.31 191 LEU B O 1
ATOM 4298 N N . ASN B 1 192 ? 13.695 -25.984 -21.578 1 97.38 192 ASN B N 1
ATOM 4299 C CA . ASN B 1 192 ? 13.508 -27.406 -21.875 1 97.38 192 ASN B CA 1
ATOM 4300 C C . ASN B 1 192 ? 12.422 -28.031 -21 1 97.38 192 ASN B C 1
ATOM 4302 O O . ASN B 1 192 ? 12.656 -29.047 -20.344 1 97.38 192 ASN B O 1
ATOM 4306 N N . VAL B 1 193 ? 11.289 -27.422 -20.969 1 98.38 193 VAL B N 1
ATOM 4307 C CA . VAL B 1 193 ? 10.125 -27.875 -20.219 1 98.38 193 VAL B CA 1
ATOM 4308 C C . VAL B 1 193 ? 9.039 -28.344 -21.188 1 98.38 193 VAL B C 1
ATOM 4310 O O . VAL B 1 193 ? 8.719 -27.641 -22.156 1 98.38 193 VAL B O 1
ATOM 4313 N N . PRO B 1 194 ? 8.516 -29.562 -20.984 1 98.56 194 PRO B N 1
ATOM 4314 C CA . PRO B 1 194 ? 7.387 -29.953 -21.812 1 98.56 194 PRO B CA 1
ATOM 4315 C C . PRO B 1 194 ? 6.207 -28.984 -21.719 1 98.56 194 PRO B C 1
ATOM 4317 O O . PRO B 1 194 ? 5.93 -28.453 -20.641 1 98.56 194 PRO B O 1
ATOM 4320 N N . HIS B 1 195 ? 5.59 -28.766 -22.859 1 98.62 195 HIS B N 1
ATOM 4321 C CA . HIS B 1 195 ? 4.484 -27.812 -22.922 1 98.62 195 HIS B CA 1
ATOM 4322 C C . HIS B 1 195 ? 3.336 -28.344 -23.766 1 98.62 195 HIS B C 1
ATOM 4324 O O . HIS B 1 195 ? 3.564 -28.969 -24.812 1 98.62 195 HIS B O 1
ATOM 4330 N N . GLU B 1 196 ? 2.109 -28.078 -23.312 1 98.31 196 GLU B N 1
ATOM 4331 C CA . GLU B 1 196 ? 0.91 -28.484 -24.047 1 98.31 196 GLU B CA 1
ATOM 4332 C C . GLU B 1 196 ? -0.104 -27.344 -24.109 1 98.31 196 GLU B C 1
ATOM 4334 O O . GLU B 1 196 ? -0.347 -26.672 -23.094 1 98.31 196 GLU B O 1
ATOM 4339 N N . TYR B 1 197 ? -0.668 -27.172 -25.281 1 97.94 197 TYR B N 1
ATOM 4340 C CA . TYR B 1 197 ? -1.827 -26.297 -25.422 1 97.94 197 TYR B CA 1
ATOM 4341 C C . TYR B 1 197 ? -3.121 -27.062 -25.156 1 97.94 197 TYR B C 1
ATOM 4343 O O . TYR B 1 197 ? -3.301 -28.172 -25.656 1 97.94 197 TYR B O 1
ATOM 4351 N N . LEU B 1 198 ? -3.986 -26.5 -24.359 1 97.88 198 LEU B N 1
ATOM 4352 C CA . LEU B 1 198 ? -5.32 -27.047 -24.125 1 97.88 198 LEU B CA 1
ATOM 4353 C C . LEU B 1 198 ? -6.391 -26.141 -24.734 1 97.88 198 LEU B C 1
ATOM 4355 O O . LEU B 1 198 ? -6.527 -24.984 -24.328 1 97.88 198 LEU B O 1
ATOM 4359 N N . LYS B 1 199 ? -7.164 -26.703 -25.625 1 95.19 199 LYS B N 1
ATOM 4360 C CA . LYS B 1 199 ? -8.234 -25.922 -26.25 1 95.19 199 LYS B CA 1
ATOM 4361 C C . LYS B 1 199 ? -9.383 -25.688 -25.266 1 95.19 199 LYS B C 1
ATOM 4363 O O . LYS B 1 199 ? -9.734 -26.578 -24.5 1 95.19 199 LYS B O 1
ATOM 4368 N N . ALA B 1 200 ? -9.891 -24.453 -25.312 1 95.56 200 ALA B N 1
ATOM 4369 C CA . ALA B 1 200 ? -11.016 -24.078 -24.469 1 95.56 200 ALA B CA 1
ATOM 4370 C C . ALA B 1 200 ? -12.008 -23.203 -25.219 1 95.56 200 ALA B C 1
ATOM 4372 O O . ALA B 1 200 ? -11.625 -22.469 -26.125 1 95.56 200 ALA B O 1
ATOM 4373 N N . ASN B 1 201 ? -13.266 -23.312 -24.828 1 94.62 201 ASN B N 1
ATOM 4374 C CA . ASN B 1 201 ? -14.312 -22.469 -25.391 1 94.62 201 ASN B CA 1
ATOM 4375 C C . ASN B 1 201 ? -14.789 -21.422 -24.391 1 94.62 201 ASN B C 1
ATOM 4377 O O . ASN B 1 201 ? -15.492 -21.734 -23.438 1 94.62 201 ASN B O 1
ATOM 4381 N N . TYR B 1 202 ? -14.398 -20.141 -24.672 1 96 202 TYR B N 1
ATOM 4382 C CA . TYR B 1 202 ? -14.797 -19.047 -23.797 1 96 202 TYR B CA 1
ATOM 4383 C C . TYR B 1 202 ? -15.82 -18.141 -24.484 1 96 202 TYR B C 1
ATOM 4385 O O . TYR B 1 202 ? -15.867 -16.938 -24.234 1 96 202 TYR B O 1
ATOM 4393 N N . GLN B 1 203 ? -16.609 -18.688 -25.391 1 95.06 203 GLN B N 1
ATOM 4394 C CA . GLN B 1 203 ? -17.547 -17.891 -26.172 1 95.06 203 GLN B CA 1
ATOM 4395 C C . GLN B 1 203 ? -18.547 -17.156 -25.281 1 95.06 203 GLN B C 1
ATOM 4397 O O . GLN B 1 203 ? -18.891 -16.016 -25.547 1 95.06 203 GLN B O 1
ATOM 4402 N N . ASP B 1 204 ? -19.016 -17.781 -24.297 1 94.69 204 ASP B N 1
ATOM 4403 C CA . ASP B 1 204 ? -19.953 -17.141 -23.375 1 94.69 204 ASP B CA 1
ATOM 4404 C C . ASP B 1 204 ? -19.312 -15.914 -22.719 1 94.69 204 ASP B C 1
ATOM 4406 O O . ASP B 1 204 ? -19.938 -14.852 -22.641 1 94.69 204 ASP B O 1
ATOM 4410 N N . VAL B 1 205 ? -18.094 -16.047 -22.203 1 95.19 205 VAL B N 1
ATOM 4411 C CA . VAL B 1 205 ? -17.375 -14.945 -21.562 1 95.19 205 VAL B CA 1
ATOM 4412 C C . VAL B 1 205 ? -17.156 -13.82 -22.562 1 95.19 205 VAL B C 1
ATOM 4414 O O . VAL B 1 205 ? -17.375 -12.648 -22.234 1 95.19 205 VAL B O 1
ATOM 4417 N N . ILE B 1 206 ? -16.766 -14.18 -23.766 1 95.81 206 ILE B N 1
ATOM 4418 C CA . ILE B 1 206 ? -16.484 -13.211 -24.812 1 95.81 206 ILE B CA 1
ATOM 4419 C C . ILE B 1 206 ? -17.75 -12.43 -25.156 1 95.81 206 ILE B C 1
ATOM 4421 O O . ILE B 1 206 ? -17.75 -11.195 -25.141 1 95.81 206 ILE B O 1
ATOM 4425 N N . THR B 1 207 ? -18.797 -13.133 -25.312 1 95.75 207 THR B N 1
ATOM 4426 C CA . THR B 1 207 ? -20.047 -12.516 -25.719 1 95.75 207 THR B CA 1
ATOM 4427 C C . THR B 1 207 ? -20.578 -11.602 -24.609 1 95.75 207 THR B C 1
ATOM 4429 O O . THR B 1 207 ? -20.938 -10.453 -24.859 1 95.75 207 THR B O 1
ATOM 4432 N N . GLU B 1 208 ? -20.578 -12.062 -23.422 1 95.5 208 GLU B N 1
ATOM 4433 C CA . GLU B 1 208 ? -21.094 -11.281 -22.297 1 95.5 208 GLU B CA 1
ATOM 4434 C C . GLU B 1 208 ? -20.234 -10.047 -22.047 1 95.5 208 GLU B C 1
ATOM 4436 O O . GLU B 1 208 ? -20.766 -8.977 -21.719 1 95.5 208 GLU B O 1
ATOM 4441 N N . SER B 1 209 ? -18.984 -10.195 -22.172 1 95.69 209 SER B N 1
ATOM 4442 C CA . SER B 1 209 ? -18.078 -9.07 -21.953 1 95.69 209 SER B CA 1
ATOM 4443 C C . SER B 1 209 ? -18.266 -7.996 -23.031 1 95.69 209 SER B C 1
ATOM 4445 O O . SER B 1 209 ? -18.234 -6.801 -22.719 1 95.69 209 SER B O 1
ATOM 4447 N N . LEU B 1 210 ? -18.5 -8.438 -24.219 1 95.56 210 LEU B N 1
ATOM 4448 C CA . LEU B 1 210 ? -18.625 -7.508 -25.344 1 95.56 210 LEU B CA 1
ATOM 4449 C C . LEU B 1 210 ? -19.969 -6.801 -25.312 1 95.56 210 LEU B C 1
ATOM 4451 O O . LEU B 1 210 ? -20.172 -5.816 -26.016 1 95.56 210 LEU B O 1
ATOM 4455 N N . THR B 1 211 ? -20.875 -7.203 -24.391 1 95.25 211 THR B N 1
ATOM 4456 C CA . THR B 1 211 ? -22.141 -6.5 -24.188 1 95.25 211 THR B CA 1
ATOM 4457 C C . THR B 1 211 ? -22.062 -5.57 -22.984 1 95.25 211 THR B C 1
ATOM 4459 O O . THR B 1 211 ? -23.031 -4.883 -22.656 1 95.25 211 THR B O 1
ATOM 4462 N N . GLY B 1 212 ? -21 -5.582 -22.375 1 92.31 212 GLY B N 1
ATOM 4463 C CA . GLY B 1 212 ? -20.781 -4.691 -21.25 1 92.31 212 GLY B CA 1
ATOM 4464 C C . GLY B 1 212 ? -21.344 -5.227 -19.938 1 92.31 212 GLY B C 1
ATOM 4465 O O . GLY B 1 212 ? -21.359 -4.516 -18.938 1 92.31 212 GLY B O 1
ATOM 4466 N N . LYS B 1 213 ? -21.672 -6.418 -19.891 1 91.81 213 LYS B N 1
ATOM 4467 C CA . LYS B 1 213 ? -22.328 -6.996 -18.719 1 91.81 213 LYS B CA 1
ATOM 4468 C C . LYS B 1 213 ? -21.328 -7.32 -17.625 1 91.81 213 LYS B C 1
ATOM 4470 O O . LYS B 1 213 ? -21.656 -7.305 -16.438 1 91.81 213 LYS B O 1
ATOM 4475 N N . LEU B 1 214 ? -20.094 -7.633 -18.016 1 92.31 214 LEU B N 1
ATOM 4476 C CA . LEU B 1 214 ? -19.125 -8.016 -17 1 92.31 214 LEU B CA 1
ATOM 4477 C C . LEU B 1 214 ? -17.703 -7.73 -17.469 1 92.31 214 LEU B C 1
ATOM 4479 O O . LEU B 1 214 ? -17.453 -7.594 -18.672 1 92.31 214 LEU B O 1
ATOM 4483 N N . HIS B 1 215 ? -16.797 -7.605 -16.562 1 93.88 215 HIS B N 1
ATOM 4484 C CA . HIS B 1 215 ? -15.367 -7.605 -16.812 1 93.88 215 HIS B CA 1
ATOM 4485 C C . HIS B 1 215 ? -14.852 -9.016 -17.094 1 93.88 215 HIS B C 1
ATOM 4487 O O . HIS B 1 215 ? -15.133 -9.945 -16.328 1 93.88 215 HIS B O 1
ATOM 4493 N N . PRO B 1 216 ? -14.164 -9.266 -18.094 1 94.25 216 PRO B N 1
ATOM 4494 C CA . PRO B 1 216 ? -13.883 -10.633 -18.547 1 94.25 216 PRO B CA 1
ATOM 4495 C C . PRO B 1 216 ? -12.883 -11.359 -17.656 1 94.25 216 PRO B C 1
ATOM 4497 O O . PRO B 1 216 ? -12.938 -12.586 -17.531 1 94.25 216 PRO B O 1
ATOM 4500 N N . CYS B 1 217 ? -12.039 -10.695 -16.969 1 93.06 217 CYS B N 1
ATOM 4501 C CA . CYS B 1 217 ? -10.859 -11.297 -16.359 1 93.06 217 CYS B CA 1
ATOM 4502 C C . CYS B 1 217 ? -11.25 -12.297 -15.273 1 93.06 217 CYS B C 1
ATOM 4504 O O . CYS B 1 217 ? -10.633 -13.352 -15.141 1 93.06 217 CYS B O 1
ATOM 4506 N N . GLY B 1 218 ? -12.227 -11.938 -14.547 1 92.31 218 GLY B N 1
ATOM 4507 C CA . GLY B 1 218 ? -12.641 -12.828 -13.469 1 92.31 218 GLY B CA 1
ATOM 4508 C C . GLY B 1 218 ? -13.141 -14.172 -13.969 1 92.31 218 GLY B C 1
ATOM 4509 O O . GLY B 1 218 ? -12.703 -15.219 -13.484 1 92.31 218 GLY B O 1
ATOM 4510 N N . ARG B 1 219 ? -14.016 -14.18 -14.906 1 93.81 219 ARG B N 1
ATOM 4511 C CA . ARG B 1 219 ? -14.586 -15.398 -15.461 1 93.81 219 ARG B CA 1
ATOM 4512 C C . ARG B 1 219 ? -13.531 -16.203 -16.203 1 93.81 219 ARG B C 1
ATOM 4514 O O . ARG B 1 219 ? -13.5 -17.438 -16.125 1 93.81 219 ARG B O 1
ATOM 4521 N N . CYS B 1 220 ? -12.719 -15.484 -16.938 1 94.75 220 CYS B N 1
ATOM 4522 C CA . CYS B 1 220 ? -11.641 -16.156 -17.641 1 94.75 220 CYS B CA 1
ATOM 4523 C C . CYS B 1 220 ? -10.734 -16.906 -16.672 1 94.75 220 CYS B C 1
ATOM 4525 O O . CYS B 1 220 ? -10.383 -18.062 -16.906 1 94.75 220 CYS B O 1
ATOM 4527 N N . SER B 1 221 ? -10.406 -16.25 -15.578 1 93.56 221 SER B N 1
ATOM 4528 C CA . SER B 1 221 ? -9.539 -16.844 -14.57 1 93.56 221 SER B CA 1
ATOM 4529 C C . SER B 1 221 ? -10.18 -18.094 -13.961 1 93.56 221 SER B C 1
ATOM 4531 O O . SER B 1 221 ? -9.516 -19.109 -13.781 1 93.56 221 SER B O 1
ATOM 4533 N N . LYS B 1 222 ? -11.406 -17.984 -13.664 1 94.12 222 LYS B N 1
ATOM 4534 C CA . LYS B 1 222 ? -12.117 -19.125 -13.086 1 94.12 222 LYS B CA 1
ATOM 4535 C C . LYS B 1 222 ? -12.109 -20.312 -14.031 1 94.12 222 LYS B C 1
ATOM 4537 O O . LYS B 1 222 ? -11.766 -21.438 -13.633 1 94.12 222 LYS B O 1
ATOM 4542 N N . ASN B 1 223 ? -12.477 -20.094 -15.312 1 95.88 223 ASN B N 1
ATOM 4543 C CA . ASN B 1 223 ? -12.516 -21.156 -16.312 1 95.88 223 ASN B CA 1
ATOM 4544 C C . ASN B 1 223 ? -11.133 -21.781 -16.516 1 95.88 223 ASN B C 1
ATOM 4546 O O . ASN B 1 223 ? -11 -23 -16.562 1 95.88 223 ASN B O 1
ATOM 4550 N N . THR B 1 224 ? -10.141 -20.938 -16.578 1 96.12 224 THR B N 1
ATOM 4551 C CA . THR B 1 224 ? -8.766 -21.391 -16.75 1 96.12 224 THR B CA 1
ATOM 4552 C C . THR B 1 224 ? -8.336 -22.266 -15.57 1 96.12 224 THR B C 1
ATOM 4554 O O . THR B 1 224 ? -7.699 -23.297 -15.75 1 96.12 224 THR B O 1
ATOM 4557 N N . GLY B 1 225 ? -8.695 -21.828 -14.43 1 96.31 225 GLY B N 1
ATOM 4558 C CA . GLY B 1 225 ? -8.375 -22.578 -13.227 1 96.31 225 GLY B CA 1
ATOM 4559 C C . GLY B 1 225 ? -8.992 -23.969 -13.211 1 96.31 225 GLY B C 1
ATOM 4560 O O . GLY B 1 225 ? -8.336 -24.938 -12.836 1 96.31 225 GLY B O 1
ATOM 4561 N N . GLU B 1 226 ? -10.164 -24.062 -13.672 1 96.06 226 GLU B N 1
ATOM 4562 C CA . GLU B 1 226 ? -10.875 -25.344 -13.688 1 96.06 226 GLU B CA 1
ATOM 4563 C C . GLU B 1 226 ? -10.242 -26.312 -14.68 1 96.06 226 GLU B C 1
ATOM 4565 O O . GLU B 1 226 ? -10.055 -27.484 -14.375 1 96.06 226 GLU B O 1
ATOM 4570 N N . ILE B 1 227 ? -9.922 -25.812 -15.836 1 97.38 227 ILE B N 1
ATOM 4571 C CA . ILE B 1 227 ? -9.312 -26.641 -16.859 1 97.38 227 ILE B CA 1
ATOM 4572 C C . ILE B 1 227 ? -7.938 -27.125 -16.406 1 97.38 227 ILE B C 1
ATOM 4574 O O . ILE B 1 227 ? -7.602 -28.297 -16.547 1 97.38 227 ILE B O 1
ATOM 4578 N N . ALA B 1 228 ? -7.188 -26.25 -15.82 1 97.69 228 ALA B N 1
ATOM 4579 C CA . ALA B 1 228 ? -5.855 -26.594 -15.328 1 97.69 228 ALA B CA 1
ATOM 4580 C C . ALA B 1 228 ? -5.934 -27.625 -14.195 1 97.69 228 ALA B C 1
ATOM 4582 O O . ALA B 1 228 ? -5.121 -28.547 -14.133 1 97.69 228 ALA B O 1
ATOM 4583 N N . LYS B 1 229 ? -6.898 -27.438 -13.352 1 97.19 229 LYS B N 1
ATOM 4584 C CA . LYS B 1 229 ? -7.113 -28.359 -12.25 1 97.19 229 LYS B CA 1
ATOM 4585 C C . LYS B 1 229 ? -7.398 -29.766 -12.766 1 97.19 229 LYS B C 1
ATOM 4587 O O . LYS B 1 229 ? -6.82 -30.75 -12.281 1 97.19 229 LYS B O 1
ATOM 4592 N N . GLN B 1 230 ? -8.266 -29.875 -13.711 1 97.06 230 GLN B N 1
ATOM 4593 C CA . GLN B 1 230 ? -8.625 -31.172 -14.289 1 97.06 230 GLN B CA 1
ATOM 4594 C C . GLN B 1 230 ? -7.41 -31.828 -14.938 1 97.06 230 GLN B C 1
ATOM 4596 O O . GLN B 1 230 ? -7.203 -33.031 -14.781 1 97.06 230 GLN B O 1
ATOM 4601 N N . TYR B 1 231 ? -6.625 -31.062 -15.625 1 97.88 231 TYR B N 1
ATOM 4602 C CA . TYR B 1 231 ? -5.414 -31.594 -16.234 1 97.88 231 TYR B CA 1
ATOM 4603 C C . TYR B 1 231 ? -4.484 -32.188 -15.18 1 97.88 231 TYR B C 1
ATOM 4605 O O . TYR B 1 231 ? -3.98 -33.281 -15.352 1 97.88 231 TYR B O 1
ATOM 4613 N N . ALA B 1 232 ? -4.199 -31.453 -14.117 1 98.12 232 ALA B N 1
ATOM 4614 C CA . ALA B 1 232 ? -3.318 -31.922 -13.055 1 98.12 232 ALA B CA 1
ATOM 4615 C C . ALA B 1 232 ? -3.834 -33.219 -12.438 1 98.12 232 ALA B C 1
ATOM 4617 O O . ALA B 1 232 ? -3.062 -34.156 -12.211 1 98.12 232 ALA B O 1
ATOM 4618 N N . LYS B 1 233 ? -5.098 -33.281 -12.25 1 97.12 233 LYS B N 1
ATOM 4619 C CA . LYS B 1 233 ? -5.715 -34.469 -11.672 1 97.12 233 LYS B CA 1
ATOM 4620 C C . LYS B 1 233 ? -5.582 -35.656 -12.609 1 97.12 233 LYS B C 1
ATOM 4622 O O . LYS B 1 233 ? -5.203 -36.75 -12.18 1 97.12 233 LYS B O 1
ATOM 4627 N N . ASP B 1 234 ? -5.914 -35.438 -13.867 1 97.12 234 ASP B N 1
ATOM 4628 C CA . ASP B 1 234 ? -5.875 -36.5 -14.859 1 97.12 234 ASP B CA 1
ATOM 4629 C C . ASP B 1 234 ? -4.465 -37.062 -14.984 1 97.12 234 ASP B C 1
ATOM 4631 O O . ASP B 1 234 ? -4.301 -38.25 -15.312 1 97.12 234 ASP B O 1
ATOM 4635 N N . ASN B 1 235 ? -3.467 -36.312 -14.727 1 97.56 235 ASN B N 1
ATOM 4636 C CA . ASN B 1 235 ? -2.084 -36.75 -14.891 1 97.56 235 ASN B CA 1
ATOM 4637 C C . ASN B 1 235 ? -1.43 -37.031 -13.539 1 97.56 235 ASN B C 1
ATOM 4639 O O . ASN B 1 235 ? -0.221 -37.25 -13.469 1 97.56 235 ASN B O 1
ATOM 4643 N N . GLU B 1 236 ? -2.203 -36.906 -12.406 1 97.06 236 GLU B N 1
ATOM 4644 C CA . GLU B 1 236 ? -1.775 -37.25 -11.047 1 97.06 236 GLU B CA 1
ATOM 4645 C C . GLU B 1 236 ? -0.571 -36.406 -10.633 1 97.06 236 GLU B C 1
ATOM 4647 O O . GLU B 1 236 ? 0.4 -36.938 -10.086 1 97.06 236 GLU B O 1
ATOM 4652 N N . ILE B 1 237 ? -0.527 -35.188 -11.039 1 98 237 ILE B N 1
ATOM 4653 C CA . ILE B 1 237 ? 0.5 -34.25 -10.625 1 98 237 ILE B CA 1
ATOM 4654 C C . ILE B 1 237 ? 0.031 -33.5 -9.391 1 98 237 ILE B C 1
ATOM 4656 O O . ILE B 1 237 ? -1.036 -32.875 -9.406 1 98 237 ILE B O 1
ATOM 4660 N N . PRO B 1 238 ? 0.768 -33.375 -8.359 1 97.94 238 PRO B N 1
ATOM 4661 C CA . PRO B 1 238 ? 0.26 -32.969 -7.051 1 97.94 238 PRO B CA 1
ATOM 4662 C C . PRO B 1 238 ? 0.182 -31.453 -6.895 1 97.94 238 PRO B C 1
ATOM 4664 O O . PRO B 1 238 ? -0.553 -30.953 -6.039 1 97.94 238 PRO B O 1
ATOM 4667 N N . ILE B 1 239 ? 0.987 -30.703 -7.672 1 98.56 239 ILE B N 1
ATOM 4668 C CA . ILE B 1 239 ? 1.038 -29.25 -7.465 1 98.56 239 ILE B CA 1
ATOM 4669 C C . ILE B 1 239 ? 0.627 -28.531 -8.75 1 98.56 239 ILE B C 1
ATOM 4671 O O . ILE B 1 239 ? 1.151 -28.828 -9.828 1 98.56 239 ILE B O 1
ATOM 4675 N N . LEU B 1 240 ? -0.313 -27.656 -8.664 1 98.69 240 LEU B N 1
ATOM 4676 C CA . LEU B 1 240 ? -0.692 -26.734 -9.727 1 98.69 240 LEU B CA 1
ATOM 4677 C C . LEU B 1 240 ? -0.218 -25.312 -9.422 1 98.69 240 LEU B C 1
ATOM 4679 O O . LEU B 1 240 ? -0.632 -24.719 -8.422 1 98.69 240 LEU B O 1
ATOM 4683 N N . ILE B 1 241 ? 0.618 -24.719 -10.273 1 98.81 241 ILE B N 1
ATOM 4684 C CA . ILE B 1 241 ? 1.26 -23.438 -9.984 1 98.81 241 ILE B CA 1
ATOM 4685 C C . ILE B 1 241 ? 0.641 -22.344 -10.852 1 98.81 241 ILE B C 1
ATOM 4687 O O . ILE B 1 241 ? 0.49 -22.5 -12.062 1 98.81 241 ILE B O 1
ATOM 4691 N N . PHE B 1 242 ? 0.26 -21.219 -10.203 1 98.19 242 PHE B N 1
ATOM 4692 C CA . PHE B 1 242 ? -0.217 -20.016 -10.867 1 98.19 242 PHE B CA 1
ATOM 4693 C C . PHE B 1 242 ? 0.7 -18.844 -10.578 1 98.19 242 PHE B C 1
ATOM 4695 O O . PHE B 1 242 ? 1.511 -18.891 -9.648 1 98.19 242 PHE B O 1
ATOM 4702 N N . GLY B 1 243 ? 0.515 -17.766 -11.375 1 97.44 243 GLY B N 1
ATOM 4703 C CA . GLY B 1 243 ? 1.341 -16.578 -11.25 1 97.44 243 GLY B CA 1
ATOM 4704 C C . GLY B 1 243 ? 0.705 -15.492 -10.398 1 97.44 243 GLY B C 1
ATOM 4705 O O . GLY B 1 243 ? 1.118 -14.336 -10.453 1 97.44 243 GLY B O 1
ATOM 4706 N N . ASP B 1 244 ? -0.222 -15.859 -9.594 1 95.12 244 ASP B N 1
ATOM 4707 C CA . ASP B 1 244 ? -0.885 -14.883 -8.727 1 95.12 244 ASP B CA 1
ATOM 4708 C C . ASP B 1 244 ? 0.104 -14.258 -7.75 1 95.12 244 ASP B C 1
ATOM 4710 O O . ASP B 1 244 ? 0.913 -14.961 -7.137 1 95.12 244 ASP B O 1
ATOM 4714 N N . MET B 1 245 ? -0.018 -12.914 -7.602 1 95.44 245 MET B N 1
ATOM 4715 C CA . MET B 1 245 ? 0.927 -12.203 -6.742 1 95.44 245 MET B CA 1
ATOM 4716 C C . MET B 1 245 ? 0.251 -11.734 -5.461 1 95.44 245 MET B C 1
ATOM 4718 O O . MET B 1 245 ? 0.911 -11.203 -4.562 1 95.44 245 MET B O 1
ATOM 4722 N N . LEU B 1 246 ? -1.016 -11.953 -5.332 1 94.31 246 LEU B N 1
ATOM 4723 C CA . LEU B 1 246 ? -1.765 -11.281 -4.277 1 94.31 246 LEU B CA 1
ATOM 4724 C C . LEU B 1 246 ? -2.127 -12.25 -3.158 1 94.31 246 LEU B C 1
ATOM 4726 O O . LEU B 1 246 ? -2.49 -11.828 -2.059 1 94.31 246 LEU B O 1
ATOM 4730 N N . ALA B 1 247 ? -2.037 -13.5 -3.4 1 94.19 247 ALA B N 1
ATOM 4731 C CA . ALA B 1 247 ? -2.391 -14.477 -2.377 1 94.19 247 ALA B CA 1
ATOM 4732 C C . ALA B 1 247 ? -1.522 -14.312 -1.135 1 94.19 247 ALA B C 1
ATOM 4734 O O . ALA B 1 247 ? -0.327 -14.023 -1.238 1 94.19 247 ALA B O 1
ATOM 4735 N N . THR B 1 248 ? -2.133 -14.523 0.014 1 94.62 248 THR B N 1
ATOM 4736 C CA . THR B 1 248 ? -1.4 -14.375 1.267 1 94.62 248 THR B CA 1
ATOM 4737 C C . THR B 1 248 ? -1.692 -15.547 2.203 1 94.62 248 THR B C 1
ATOM 4739 O O . THR B 1 248 ? -2.744 -16.188 2.102 1 94.62 248 THR B O 1
ATOM 4742 N N . GLY B 1 249 ? -0.741 -15.789 3.088 1 94.06 249 GLY B N 1
ATOM 4743 C CA . GLY B 1 249 ? -0.945 -16.781 4.137 1 94.06 249 GLY B CA 1
ATOM 4744 C C . GLY B 1 249 ? -1.301 -18.156 3.604 1 94.06 249 GLY B C 1
ATOM 4745 O O . GLY B 1 249 ? -0.592 -18.703 2.754 1 94.06 249 GLY B O 1
ATOM 4746 N N . THR B 1 250 ? -2.482 -18.547 3.967 1 92.31 250 THR B N 1
ATOM 4747 C CA . THR B 1 250 ? -2.9 -19.906 3.619 1 92.31 250 THR B CA 1
ATOM 4748 C C . THR B 1 250 ? -3.254 -20 2.139 1 92.31 250 THR B C 1
ATOM 4750 O O . THR B 1 250 ? -3.318 -21.094 1.577 1 92.31 250 THR B O 1
ATOM 4753 N N . GLN B 1 251 ? -3.408 -18.875 1.519 1 93.31 251 GLN B N 1
ATOM 4754 C CA . GLN B 1 251 ? -3.807 -18.891 0.115 1 93.31 251 GLN B CA 1
ATOM 4755 C C . GLN B 1 251 ? -2.59 -18.953 -0.802 1 93.31 251 GLN B C 1
ATOM 4757 O O . GLN B 1 251 ? -2.725 -19.156 -2.01 1 93.31 251 GLN B O 1
ATOM 4762 N N . CYS B 1 252 ? -1.442 -18.812 -0.235 1 95.81 252 CYS B N 1
ATOM 4763 C CA . CYS B 1 252 ? -0.252 -18.938 -1.067 1 95.81 252 CYS B CA 1
ATOM 4764 C C . CYS B 1 252 ? -0.11 -20.375 -1.593 1 95.81 252 CYS B C 1
ATOM 4766 O O . CYS B 1 252 ? 0.357 -20.578 -2.713 1 95.81 252 CYS B O 1
ATOM 4768 N N . ILE B 1 253 ? -0.473 -21.297 -0.781 1 95.81 253 ILE B N 1
ATOM 4769 C CA . ILE B 1 253 ? -0.593 -22.703 -1.18 1 95.81 253 ILE B CA 1
ATOM 4770 C C . ILE B 1 253 ? -1.758 -23.344 -0.436 1 95.81 253 ILE B C 1
ATOM 4772 O O . ILE B 1 253 ? -1.822 -23.297 0.794 1 95.81 253 ILE B O 1
ATOM 4776 N N . ASN B 1 254 ? -2.705 -23.844 -1.218 1 91.69 254 ASN B N 1
ATOM 4777 C CA . ASN B 1 254 ? -3.875 -24.406 -0.553 1 91.69 254 ASN B CA 1
ATOM 4778 C C . ASN B 1 254 ? -4.359 -25.688 -1.249 1 91.69 254 ASN B C 1
ATOM 4780 O O . ASN B 1 254 ? -4.141 -25.859 -2.449 1 91.69 254 ASN B O 1
ATOM 4784 N N . LYS B 1 255 ? -4.992 -26.484 -0.471 1 92.12 255 LYS B N 1
ATOM 4785 C CA . LYS B 1 255 ? -5.516 -27.766 -0.962 1 92.12 255 LYS B CA 1
ATOM 4786 C C . LYS B 1 255 ? -6.746 -27.547 -1.839 1 92.12 255 LYS B C 1
ATOM 4788 O O . LYS B 1 255 ? -7.668 -26.828 -1.46 1 92.12 255 LYS B O 1
ATOM 4793 N N . GLN B 1 256 ? -6.676 -28.109 -3.029 1 90.19 256 GLN B N 1
ATOM 4794 C CA . GLN B 1 256 ? -7.797 -28.016 -3.959 1 90.19 256 GLN B CA 1
ATOM 4795 C C . GLN B 1 256 ? -8.648 -29.281 -3.91 1 90.19 256 GLN B C 1
ATOM 4797 O O . GLN B 1 256 ? -9.867 -29.219 -4.109 1 90.19 256 GLN B O 1
ATOM 4802 N N . ASP B 1 257 ? -7.992 -30.297 -3.809 1 85.81 257 ASP B N 1
ATOM 4803 C CA . ASP B 1 257 ? -8.586 -31.625 -3.668 1 85.81 257 ASP B CA 1
ATOM 4804 C C . ASP B 1 257 ? -7.652 -32.562 -2.918 1 85.81 257 ASP B C 1
ATOM 4806 O O . ASP B 1 257 ? -6.594 -32.156 -2.443 1 85.81 257 ASP B O 1
ATOM 4810 N N . ASP B 1 258 ? -8.039 -33.719 -2.627 1 83 258 ASP B N 1
ATOM 4811 C CA . ASP B 1 258 ? -7.293 -34.656 -1.784 1 83 258 ASP B CA 1
ATOM 4812 C C . ASP B 1 258 ? -5.867 -34.812 -2.293 1 83 258 ASP B C 1
ATOM 4814 O O . ASP B 1 258 ? -4.938 -35 -1.503 1 83 258 ASP B O 1
ATOM 4818 N N . SER B 1 259 ? -5.648 -34.719 -3.559 1 89.62 259 SER B N 1
ATOM 4819 C CA . SER B 1 259 ? -4.316 -35 -4.062 1 89.62 259 SER B CA 1
ATOM 4820 C C . SER B 1 259 ? -3.723 -33.844 -4.82 1 89.62 259 SER B C 1
ATOM 4822 O O . SER B 1 259 ? -2.736 -33.969 -5.543 1 89.62 259 SER B O 1
ATOM 4824 N N . LEU B 1 260 ? -4.34 -32.688 -4.691 1 96.31 260 LEU B N 1
ATOM 4825 C CA . LEU B 1 260 ? -3.896 -31.578 -5.512 1 96.31 260 LEU B CA 1
ATOM 4826 C C . LEU B 1 260 ? -3.834 -30.297 -4.688 1 96.31 260 LEU B C 1
ATOM 4828 O O . LEU B 1 260 ? -4.773 -29.969 -3.959 1 96.31 260 LEU B O 1
ATOM 4832 N N . TYR B 1 261 ? -2.691 -29.594 -4.793 1 97.19 261 TYR B N 1
ATOM 4833 C CA . TYR B 1 261 ? -2.51 -28.297 -4.172 1 97.19 261 TYR B CA 1
ATOM 4834 C C . TYR B 1 261 ? -2.32 -27.203 -5.227 1 97.19 261 TYR B C 1
ATOM 4836 O O . TYR B 1 261 ? -1.672 -27.438 -6.25 1 97.19 261 TYR B O 1
ATOM 4844 N N . ARG B 1 262 ? -2.883 -26.094 -4.977 1 97.44 262 ARG B N 1
ATOM 4845 C CA . ARG B 1 262 ? -2.609 -24.906 -5.77 1 97.44 262 ARG B CA 1
ATOM 4846 C C . ARG B 1 262 ? -1.526 -24.047 -5.121 1 97.44 262 ARG B C 1
ATOM 4848 O O . ARG B 1 262 ? -1.636 -23.688 -3.947 1 97.44 262 ARG B O 1
ATOM 4855 N N . LEU B 1 263 ? -0.519 -23.797 -5.832 1 98.44 263 LEU B N 1
ATOM 4856 C CA . LEU B 1 263 ? 0.588 -22.969 -5.367 1 98.44 263 LEU B CA 1
ATOM 4857 C C . LEU B 1 263 ? 0.667 -21.672 -6.168 1 98.44 263 LEU B C 1
ATOM 4859 O O . LEU B 1 263 ? 0.814 -21.688 -7.391 1 98.44 263 LEU B O 1
ATOM 4863 N N . ASN B 1 264 ? 0.506 -20.562 -5.5 1 98.38 264 ASN B N 1
ATOM 4864 C CA . ASN B 1 264 ? 0.792 -19.25 -6.078 1 98.38 264 ASN B CA 1
ATOM 4865 C C . ASN B 1 264 ? 2.229 -18.812 -5.797 1 98.38 264 ASN B C 1
ATOM 4867 O O . ASN B 1 264 ? 2.492 -18.141 -4.801 1 98.38 264 ASN B O 1
ATOM 4871 N N . LEU B 1 265 ? 3.025 -19.141 -6.715 1 98.5 265 LEU B N 1
ATOM 4872 C CA . LEU B 1 265 ? 4.461 -19.156 -6.449 1 98.5 265 LEU B CA 1
ATOM 4873 C C . LEU B 1 265 ? 4.984 -17.75 -6.223 1 98.5 265 LEU B C 1
ATOM 4875 O O . LEU B 1 265 ? 5.668 -17.484 -5.227 1 98.5 265 LEU B O 1
ATOM 4879 N N . PRO B 1 266 ? 4.668 -16.719 -7.086 1 98.06 266 PRO B N 1
ATOM 4880 C CA . PRO B 1 266 ? 5.156 -15.367 -6.801 1 98.06 266 PRO B CA 1
ATOM 4881 C C . PRO B 1 266 ? 4.664 -14.836 -5.457 1 98.06 266 PRO B C 1
ATOM 4883 O O . PRO B 1 266 ? 5.434 -14.227 -4.711 1 98.06 266 PRO B O 1
ATOM 4886 N N . ALA B 1 267 ? 3.443 -15.117 -5.141 1 97.69 267 ALA B N 1
ATOM 4887 C CA . ALA B 1 267 ? 2.865 -14.656 -3.879 1 97.69 267 ALA B CA 1
ATOM 4888 C C . ALA B 1 267 ? 3.549 -15.328 -2.688 1 97.69 267 ALA B C 1
ATOM 4890 O O . ALA B 1 267 ? 3.771 -14.688 -1.655 1 97.69 267 ALA B O 1
ATOM 4891 N N . SER B 1 268 ? 3.867 -16.609 -2.799 1 98.19 268 SER B N 1
ATOM 4892 C CA . SER B 1 268 ? 4.508 -17.344 -1.718 1 98.19 268 SER B CA 1
ATOM 4893 C C . SER B 1 268 ? 5.883 -16.766 -1.394 1 98.19 268 SER B C 1
ATOM 4895 O O . SER B 1 268 ? 6.41 -16.984 -0.3 1 98.19 268 SER B O 1
ATOM 4897 N N . LEU B 1 269 ? 6.387 -16.078 -2.355 1 98.31 269 LEU B N 1
ATOM 4898 C CA . LEU B 1 269 ? 7.707 -15.477 -2.166 1 98.31 269 LEU B CA 1
ATOM 4899 C C . LEU B 1 269 ? 7.598 -13.961 -2.006 1 98.31 269 LEU B C 1
ATOM 4901 O O . LEU B 1 269 ? 8.609 -13.258 -2.027 1 98.31 269 LEU B O 1
ATOM 4905 N N . SER B 1 270 ? 6.379 -13.453 -1.925 1 96.69 270 SER B N 1
ATOM 4906 C CA . SER B 1 270 ? 6.141 -12.016 -1.816 1 96.69 270 SER B CA 1
ATOM 4907 C C . SER B 1 270 ? 6.941 -11.242 -2.857 1 96.69 270 SER B C 1
ATOM 4909 O O . SER B 1 270 ? 7.645 -10.289 -2.521 1 96.69 270 SER B O 1
ATOM 4911 N N . THR B 1 271 ? 6.887 -11.688 -4.07 1 96.69 271 THR B N 1
ATOM 4912 C CA . THR B 1 271 ? 7.691 -11.133 -5.152 1 96.69 271 THR B CA 1
ATOM 4913 C C . THR B 1 271 ? 7 -9.922 -5.773 1 96.69 271 THR B C 1
ATOM 4915 O O . THR B 1 271 ? 5.781 -9.93 -5.969 1 96.69 271 THR B O 1
ATOM 4918 N N . GLY B 1 272 ? 7.746 -8.891 -6.039 1 94.38 272 GLY B N 1
ATOM 4919 C CA . GLY B 1 272 ? 7.219 -7.719 -6.727 1 94.38 272 GLY B CA 1
ATOM 4920 C C . GLY B 1 272 ? 7.383 -7.789 -8.234 1 94.38 272 GLY B C 1
ATOM 4921 O O . GLY B 1 272 ? 8.133 -8.625 -8.742 1 94.38 272 GLY B O 1
ATOM 4922 N N . LYS B 1 273 ? 6.684 -6.879 -8.859 1 94.19 273 LYS B N 1
ATOM 4923 C CA . LYS B 1 273 ? 6.668 -6.871 -10.32 1 94.19 273 LYS B CA 1
ATOM 4924 C C . LYS B 1 273 ? 8.055 -6.562 -10.883 1 94.19 273 LYS B C 1
ATOM 4926 O O . LYS B 1 273 ? 8.477 -7.176 -11.867 1 94.19 273 LYS B O 1
ATOM 4931 N N . GLN B 1 274 ? 8.766 -5.695 -10.344 1 91.44 274 GLN B N 1
ATOM 4932 C CA . GLN B 1 274 ? 10.102 -5.348 -10.828 1 91.44 274 GLN B CA 1
ATOM 4933 C C . GLN B 1 274 ? 11.062 -6.516 -10.664 1 91.44 274 GLN B C 1
ATOM 4935 O O . GLN B 1 274 ? 11.945 -6.727 -11.5 1 91.44 274 GLN B O 1
ATOM 4940 N N . GLU B 1 275 ? 10.969 -7.223 -9.562 1 93.88 275 GLU B N 1
ATOM 4941 C CA . GLU B 1 275 ? 11.781 -8.422 -9.367 1 93.88 275 GLU B CA 1
ATOM 4942 C C . GLU B 1 275 ? 11.516 -9.445 -10.469 1 93.88 275 GLU B C 1
ATOM 4944 O O . GLU B 1 275 ? 12.445 -10.055 -10.992 1 93.88 275 GLU B O 1
ATOM 4949 N N . ILE B 1 276 ? 10.25 -9.602 -10.766 1 95.38 276 ILE B N 1
ATOM 4950 C CA . ILE B 1 276 ? 9.836 -10.523 -11.812 1 95.38 276 ILE B CA 1
ATOM 4951 C C . ILE B 1 276 ? 10.461 -10.117 -13.148 1 95.38 276 ILE B C 1
ATOM 4953 O O . ILE B 1 276 ? 11.094 -10.93 -13.82 1 95.38 276 ILE B O 1
ATOM 4957 N N . LYS B 1 277 ? 10.336 -8.875 -13.469 1 92.81 277 LYS B N 1
ATOM 4958 C CA . LYS B 1 277 ? 10.852 -8.367 -14.734 1 92.81 277 LYS B CA 1
ATOM 4959 C C . LYS B 1 277 ? 12.367 -8.516 -14.812 1 92.81 277 LYS B C 1
ATOM 4961 O O . LYS B 1 277 ? 12.914 -8.828 -15.867 1 92.81 277 LYS B O 1
ATOM 4966 N N . SER B 1 278 ? 12.992 -8.281 -13.727 1 93.06 278 SER B N 1
ATOM 4967 C CA . SER B 1 278 ? 14.453 -8.391 -13.68 1 93.06 278 SER B CA 1
ATOM 4968 C C . SER B 1 278 ? 14.906 -9.805 -14.016 1 93.06 278 SER B C 1
ATOM 4970 O O . SER B 1 278 ? 15.867 -9.992 -14.766 1 93.06 278 SER B O 1
ATOM 4972 N N . LEU B 1 279 ? 14.25 -10.766 -13.484 1 94.19 279 LEU B N 1
ATOM 4973 C CA . LEU B 1 279 ? 14.617 -12.156 -13.742 1 94.19 279 LEU B CA 1
ATOM 4974 C C . LEU B 1 279 ? 14.305 -12.547 -15.18 1 94.19 279 LEU B C 1
ATOM 4976 O O . LEU B 1 279 ? 15.102 -13.211 -15.844 1 94.19 279 LEU B O 1
ATOM 4980 N N . ILE B 1 280 ? 13.188 -12.102 -15.703 1 93.81 280 ILE B N 1
ATOM 4981 C CA . ILE B 1 280 ? 12.68 -12.531 -17 1 93.81 280 ILE B CA 1
ATOM 4982 C C . ILE B 1 280 ? 13.477 -11.859 -18.109 1 93.81 280 ILE B C 1
ATOM 4984 O O . ILE B 1 280 ? 13.438 -12.305 -19.266 1 93.81 280 ILE B O 1
ATOM 4988 N N . ARG B 1 281 ? 14.047 -10.742 -17.828 1 89.69 281 ARG B N 1
ATOM 4989 C CA . ARG B 1 281 ? 14.836 -10.008 -18.812 1 89.69 281 ARG B CA 1
ATOM 4990 C C . ARG B 1 281 ? 15.867 -10.914 -19.484 1 89.69 281 ARG B C 1
ATOM 4992 O O . ARG B 1 281 ? 16.188 -10.727 -20.656 1 89.69 281 ARG B O 1
ATOM 4999 N N . ASN B 1 282 ? 16.281 -11.852 -18.828 1 88.19 282 ASN B N 1
ATOM 5000 C CA . ASN B 1 282 ? 17.297 -12.773 -19.328 1 88.19 282 ASN B CA 1
ATOM 5001 C C . ASN B 1 282 ? 16.719 -13.727 -20.375 1 88.19 282 ASN B C 1
ATOM 5003 O O . ASN B 1 282 ? 17.469 -14.445 -21.031 1 88.19 282 ASN B O 1
ATOM 5007 N N . TYR B 1 283 ? 15.492 -13.742 -20.625 1 90.69 283 TYR B N 1
ATOM 5008 C CA . TYR B 1 283 ? 14.859 -14.719 -21.5 1 90.69 283 TYR B CA 1
ATOM 5009 C C . TYR B 1 283 ? 14.305 -14.047 -22.766 1 90.69 283 TYR B C 1
ATOM 5011 O O . TYR B 1 283 ? 13.695 -14.703 -23.609 1 90.69 283 TYR B O 1
ATOM 5019 N N . ASP B 1 284 ? 14.492 -12.766 -23 1 85.44 284 ASP B N 1
ATOM 5020 C CA . ASP B 1 284 ? 14.172 -11.977 -24.188 1 85.44 284 ASP B CA 1
ATOM 5021 C C . ASP B 1 284 ? 12.703 -12.133 -24.562 1 85.44 284 ASP B C 1
ATOM 5023 O O . ASP B 1 284 ? 12.375 -12.422 -25.719 1 85.44 284 ASP B O 1
ATOM 5027 N N . LEU B 1 285 ? 11.867 -12.125 -23.625 1 91.06 285 LEU B N 1
ATOM 5028 C CA . LEU B 1 285 ? 10.438 -12.188 -23.891 1 91.06 285 LEU B CA 1
ATOM 5029 C C . LEU B 1 285 ? 9.906 -10.836 -24.359 1 91.06 285 LEU B C 1
ATOM 5031 O O . LEU B 1 285 ? 10.43 -9.789 -23.953 1 91.06 285 LEU B O 1
ATOM 5035 N N . LYS B 1 286 ? 8.984 -10.883 -25.156 1 88.06 286 LYS B N 1
ATOM 5036 C CA . LYS B 1 286 ? 8.352 -9.648 -25.625 1 88.06 286 LYS B CA 1
ATOM 5037 C C . LYS B 1 286 ? 7.52 -9.008 -24.516 1 88.06 286 LYS B C 1
ATOM 5039 O O . LYS B 1 286 ? 6.836 -9.703 -23.75 1 88.06 286 LYS B O 1
ATOM 5044 N N . GLU B 1 287 ? 7.625 -7.688 -24.469 1 82.31 287 GLU B N 1
ATOM 5045 C CA . GLU B 1 287 ? 6.82 -6.945 -23.5 1 82.31 287 GLU B CA 1
ATOM 5046 C C . GLU B 1 287 ? 5.555 -6.387 -24.156 1 82.31 287 GLU B C 1
ATOM 5048 O O . GLU B 1 287 ? 5.547 -6.07 -25.344 1 82.31 287 GLU B O 1
ATOM 5053 N N . PHE B 1 288 ? 4.527 -6.359 -23.297 1 80.38 288 PHE B N 1
ATOM 5054 C CA . PHE B 1 288 ? 3.264 -5.812 -23.766 1 80.38 288 PHE B CA 1
ATOM 5055 C C . PHE B 1 288 ? 2.852 -4.602 -22.938 1 80.38 288 PHE B C 1
ATOM 5057 O O . PHE B 1 288 ? 3.197 -4.504 -21.766 1 80.38 288 PHE B O 1
ATOM 5064 N N . LYS B 1 289 ? 2.158 -3.758 -23.688 1 75.12 289 LYS B N 1
ATOM 5065 C CA . LYS B 1 289 ? 1.609 -2.615 -22.969 1 75.12 289 LYS B CA 1
ATOM 5066 C C . LYS B 1 289 ? 0.327 -2.992 -22.234 1 75.12 289 LYS B C 1
ATOM 5068 O O . LYS B 1 289 ? -0.491 -3.754 -22.75 1 75.12 289 LYS B O 1
ATOM 5073 N N . GLY B 1 290 ? 0.169 -2.467 -21.094 1 79.56 290 GLY B N 1
ATOM 5074 C CA . GLY B 1 290 ? -1.04 -2.76 -20.344 1 79.56 290 GLY B CA 1
ATOM 5075 C C . GLY B 1 290 ? -1.174 -4.227 -19.969 1 79.56 290 GLY B C 1
ATOM 5076 O O . GLY B 1 290 ? -0.196 -4.863 -19.578 1 79.56 290 GLY B O 1
ATOM 5077 N N . PHE B 1 291 ? -2.469 -4.723 -20.078 1 80.06 291 PHE B N 1
ATOM 5078 C CA . PHE B 1 291 ? -2.703 -6.117 -19.734 1 80.06 291 PHE B CA 1
ATOM 5079 C C . PHE B 1 291 ? -2.523 -7.023 -20.938 1 80.06 291 PHE B C 1
ATOM 5081 O O . PHE B 1 291 ? -2.475 -8.25 -20.812 1 80.06 291 PHE B O 1
ATOM 5088 N N . GLY B 1 292 ? -2.473 -6.484 -22.109 1 81.25 292 GLY B N 1
ATOM 5089 C CA . GLY B 1 292 ? -2.107 -7.199 -23.328 1 81.25 292 GLY B CA 1
ATOM 5090 C C . GLY B 1 292 ? -3.234 -8.047 -23.875 1 81.25 292 GLY B C 1
ATOM 5091 O O . GLY B 1 292 ? -3.018 -8.867 -24.766 1 81.25 292 GLY B O 1
ATOM 5092 N N . CYS B 1 293 ? -4.418 -8.023 -23.344 1 89.69 293 CYS B N 1
ATOM 5093 C CA . CYS B 1 293 ? -5.539 -8.836 -23.797 1 89.69 293 CYS B CA 1
ATOM 5094 C C . CYS B 1 293 ? -6.445 -8.047 -24.734 1 89.69 293 CYS B C 1
ATOM 5096 O O . CYS B 1 293 ? -7.105 -7.098 -24.312 1 89.69 293 CYS B O 1
ATOM 5098 N N . PRO B 1 294 ? -6.527 -8.547 -25.969 1 91 294 PRO B N 1
ATOM 5099 C CA . PRO B 1 294 ? -7.352 -7.828 -26.938 1 91 294 PRO B CA 1
ATOM 5100 C C . PRO B 1 294 ? -8.82 -7.762 -26.531 1 91 294 PRO B C 1
ATOM 5102 O O . PRO B 1 294 ? -9.492 -6.762 -26.797 1 91 294 PRO B O 1
ATOM 5105 N N . LEU B 1 295 ? -9.305 -8.82 -25.969 1 93.94 295 LEU B N 1
ATOM 5106 C CA . LEU B 1 295 ? -10.695 -8.797 -25.516 1 93.94 295 LEU B CA 1
ATOM 5107 C C . LEU B 1 295 ? -10.906 -7.684 -24.484 1 93.94 295 LEU B C 1
ATOM 5109 O O . LEU B 1 295 ? -11.867 -6.914 -24.594 1 93.94 295 LEU B O 1
ATOM 5113 N N . LEU B 1 296 ? -10.062 -7.609 -23.547 1 92.56 296 LEU B N 1
ATOM 5114 C CA . LEU B 1 296 ? -10.164 -6.582 -22.516 1 92.56 296 LEU B CA 1
ATOM 5115 C C . LEU B 1 296 ? -10.078 -5.188 -23.125 1 92.56 296 LEU B C 1
ATOM 5117 O O . LEU B 1 296 ? -10.812 -4.281 -22.719 1 92.56 296 LEU B O 1
ATOM 5121 N N . TYR B 1 297 ? -9.172 -5.078 -24.062 1 91.5 297 TYR B N 1
ATOM 5122 C CA . TYR B 1 297 ? -9.031 -3.809 -24.766 1 91.5 297 TYR B CA 1
ATOM 5123 C C . TYR B 1 297 ? -10.344 -3.391 -25.406 1 91.5 297 TYR B C 1
ATOM 5125 O O . TYR B 1 297 ? -10.781 -2.246 -25.266 1 91.5 297 TYR B O 1
ATOM 5133 N N . GLU B 1 298 ? -10.953 -4.316 -26.094 1 93.88 298 GLU B N 1
ATOM 5134 C CA . GLU B 1 298 ? -12.203 -4.027 -26.781 1 93.88 298 GLU B CA 1
ATOM 5135 C C . GLU B 1 298 ? -13.312 -3.689 -25.781 1 93.88 298 GLU B C 1
ATOM 5137 O O . GLU B 1 298 ? -14.109 -2.777 -26.031 1 93.88 298 GLU B O 1
ATOM 5142 N N . VAL B 1 299 ? -13.344 -4.379 -24.719 1 94.69 299 VAL B N 1
ATOM 5143 C CA . VAL B 1 299 ? -14.359 -4.129 -23.688 1 94.69 299 VAL B CA 1
ATOM 5144 C C . VAL B 1 299 ? -14.172 -2.729 -23.109 1 94.69 299 VAL B C 1
ATOM 5146 O O . VAL B 1 299 ? -15.141 -1.982 -22.953 1 94.69 299 VAL B O 1
ATOM 5149 N N . HIS B 1 300 ? -12.945 -2.357 -22.812 1 92.31 300 HIS B N 1
ATOM 5150 C CA . HIS B 1 300 ? -12.633 -1.031 -22.297 1 92.31 300 HIS B CA 1
ATOM 5151 C C . HIS B 1 300 ? -13.031 0.058 -23.297 1 92.31 300 HIS B C 1
ATOM 5153 O O . HIS B 1 300 ? -13.508 1.123 -22.891 1 92.31 300 HIS B O 1
ATOM 5159 N N . ARG B 1 301 ? -12.82 -0.172 -24.547 1 92.44 301 ARG B N 1
ATOM 5160 C CA . ARG B 1 301 ? -13.141 0.784 -25.609 1 92.44 301 ARG B CA 1
ATOM 5161 C C . ARG B 1 301 ? -14.648 0.988 -25.719 1 92.44 301 ARG B C 1
ATOM 5163 O O . ARG B 1 301 ? -15.125 2.125 -25.781 1 92.44 301 ARG B O 1
ATOM 5170 N N . LYS B 1 302 ? -15.375 -0.105 -25.719 1 94.25 302 LYS B N 1
ATOM 5171 C CA . LYS B 1 302 ? -16.812 -0.059 -25.906 1 94.25 302 LYS B CA 1
ATOM 5172 C C . LYS B 1 302 ? -17.531 0.434 -24.656 1 94.25 302 LYS B C 1
ATOM 5174 O O . LYS B 1 302 ? -18.531 1.137 -24.734 1 94.25 302 LYS B O 1
ATOM 5179 N N . TYR B 1 303 ? -17.016 0.027 -23.531 1 93.88 303 TYR B N 1
ATOM 5180 C CA . TYR B 1 303 ? -17.641 0.35 -22.25 1 93.88 303 TYR B CA 1
ATOM 5181 C C . TYR B 1 303 ? -16.609 0.922 -21.281 1 93.88 303 TYR B C 1
ATOM 5183 O O . TYR B 1 303 ? -16.172 0.235 -20.344 1 93.88 303 TYR B O 1
ATOM 5191 N N . PRO B 1 304 ? -16.359 2.195 -21.281 1 90.62 304 PRO B N 1
ATOM 5192 C CA . PRO B 1 304 ? -15.289 2.83 -20.516 1 90.62 304 PRO B CA 1
ATOM 5193 C C . PRO B 1 304 ? -15.484 2.699 -19.016 1 90.62 304 PRO B C 1
ATOM 5195 O O . PRO B 1 304 ? -14.508 2.656 -18.266 1 90.62 304 PRO B O 1
ATOM 5198 N N . HIS B 1 305 ? -16.688 2.568 -18.516 1 90.94 305 HIS B N 1
ATOM 5199 C CA . HIS B 1 305 ? -16.938 2.451 -17.094 1 90.94 305 HIS B CA 1
ATOM 5200 C C . HIS B 1 305 ? -16.359 1.151 -16.531 1 90.94 305 HIS B C 1
ATOM 5202 O O . HIS B 1 305 ? -16.109 1.047 -15.336 1 90.94 305 HIS B O 1
ATOM 5208 N N . ILE B 1 306 ? -16.141 0.249 -17.406 1 93.25 306 ILE B N 1
ATOM 5209 C CA . ILE B 1 306 ? -15.617 -1.048 -16.984 1 93.25 306 ILE B CA 1
ATOM 5210 C C . ILE B 1 306 ? -14.141 -0.918 -16.609 1 93.25 306 ILE B C 1
ATOM 5212 O O . ILE B 1 306 ? -13.594 -1.764 -15.898 1 93.25 306 ILE B O 1
ATOM 5216 N N . LYS B 1 307 ? -13.469 0.137 -17.062 1 92.81 307 LYS B N 1
ATOM 5217 C CA . LYS B 1 307 ? -12.078 0.392 -16.703 1 92.81 307 LYS B CA 1
ATOM 5218 C C . LYS B 1 307 ? -11.906 0.508 -15.195 1 92.81 307 LYS B C 1
ATOM 5220 O O . LYS B 1 307 ? -10.82 0.282 -14.664 1 92.81 307 LYS B O 1
ATOM 5225 N N . LYS B 1 308 ? -12.977 0.868 -14.492 1 92.94 308 LYS B N 1
ATOM 5226 C CA . LYS B 1 308 ? -12.938 1.021 -13.039 1 92.94 308 LYS B CA 1
ATOM 5227 C C . LYS B 1 308 ? -12.492 -0.271 -12.367 1 92.94 308 LYS B C 1
ATOM 5229 O O . LYS B 1 308 ? -11.742 -0.239 -11.383 1 92.94 308 LYS B O 1
ATOM 5234 N N . TYR B 1 309 ? -12.898 -1.364 -12.93 1 93.06 309 TYR B N 1
ATOM 5235 C CA . TYR B 1 309 ? -12.562 -2.656 -12.344 1 93.06 309 TYR B CA 1
ATOM 5236 C C . TYR B 1 309 ? -11.086 -2.984 -12.539 1 93.06 309 TYR B C 1
ATOM 5238 O O . TYR B 1 309 ? -10.453 -3.576 -11.664 1 93.06 309 TYR B O 1
ATOM 5246 N N . SER B 1 310 ? -10.562 -2.592 -13.672 1 93.44 310 SER B N 1
ATOM 5247 C CA . SER B 1 310 ? -9.141 -2.781 -13.93 1 93.44 310 SER B CA 1
ATOM 5248 C C . SER B 1 310 ? -8.297 -1.903 -13.016 1 93.44 310 SER B C 1
ATOM 5250 O O . SER B 1 310 ? -7.285 -2.355 -12.477 1 93.44 310 SER B O 1
ATOM 5252 N N . ILE B 1 311 ? -8.734 -0.703 -12.805 1 92.81 311 ILE B N 1
ATOM 5253 C CA . ILE B 1 311 ? -8.031 0.222 -11.93 1 92.81 311 ILE B CA 1
ATOM 5254 C C . ILE B 1 311 ? -8.078 -0.292 -10.492 1 92.81 311 ILE B C 1
ATOM 5256 O O . ILE B 1 311 ? -7.082 -0.233 -9.766 1 92.81 311 ILE B O 1
ATOM 5260 N N . GLN B 1 312 ? -9.18 -0.802 -10.117 1 93.38 312 GLN B N 1
ATOM 5261 C CA . GLN B 1 312 ? -9.328 -1.364 -8.781 1 93.38 312 GLN B CA 1
ATOM 5262 C C . GLN B 1 312 ? -8.328 -2.492 -8.547 1 93.38 312 GLN B C 1
ATOM 5264 O O . GLN B 1 312 ? -7.754 -2.602 -7.457 1 93.38 312 GLN B O 1
ATOM 5269 N N . ARG B 1 313 ? -8.164 -3.268 -9.508 1 91.62 313 ARG B N 1
ATOM 5270 C CA . ARG B 1 313 ? -7.188 -4.352 -9.406 1 91.62 313 ARG B CA 1
ATOM 5271 C C . ARG B 1 313 ? -5.777 -3.803 -9.211 1 91.62 313 ARG B C 1
ATOM 5273 O O . ARG B 1 313 ? -5.023 -4.293 -8.375 1 91.62 313 ARG B O 1
ATOM 5280 N N . ILE B 1 314 ? -5.441 -2.814 -10 1 92.94 314 ILE B N 1
ATOM 5281 C CA . ILE B 1 314 ? -4.121 -2.197 -9.922 1 92.94 314 ILE B CA 1
ATOM 5282 C C . ILE B 1 314 ? -3.914 -1.594 -8.539 1 92.94 314 ILE B C 1
ATOM 5284 O O . ILE B 1 314 ? -2.84 -1.733 -7.945 1 92.94 314 ILE B O 1
ATOM 5288 N N . LEU B 1 315 ? -4.918 -1.018 -8 1 93.81 315 LEU B N 1
ATOM 5289 C CA . LEU B 1 315 ? -4.848 -0.408 -6.68 1 93.81 315 LEU B CA 1
ATOM 5290 C C . LEU B 1 315 ? -4.664 -1.471 -5.602 1 93.81 315 LEU B C 1
ATOM 5292 O O . LEU B 1 315 ? -3.945 -1.252 -4.625 1 93.81 315 LEU B O 1
ATOM 5296 N N . ARG B 1 316 ? -5.293 -2.594 -5.762 1 92.12 316 ARG B N 1
ATOM 5297 C CA . ARG B 1 316 ? -5.105 -3.699 -4.828 1 92.12 316 ARG B CA 1
ATOM 5298 C C . ARG B 1 316 ? -3.662 -4.191 -4.844 1 92.12 316 ARG B C 1
ATOM 5300 O O . ARG B 1 316 ? -3.076 -4.441 -3.789 1 92.12 316 ARG B O 1
ATOM 5307 N N . GLU B 1 317 ? -3.145 -4.312 -6.02 1 92.69 317 GLU B N 1
ATOM 5308 C CA . GLU B 1 317 ? -1.762 -4.754 -6.172 1 92.69 317 GLU B CA 1
ATOM 5309 C C . GLU B 1 317 ? -0.789 -3.719 -5.613 1 92.69 317 GLU B C 1
ATOM 5311 O O . GLU B 1 317 ? 0.264 -4.074 -5.078 1 92.69 317 GLU B O 1
ATOM 5316 N N . THR B 1 318 ? -1.157 -2.48 -5.734 1 92.5 318 THR B N 1
ATOM 5317 C CA . THR B 1 318 ? -0.34 -1.402 -5.188 1 92.5 318 THR B CA 1
ATOM 5318 C C . THR B 1 318 ? -0.339 -1.442 -3.662 1 92.5 318 THR B C 1
ATOM 5320 O O . THR B 1 318 ? 0.721 -1.379 -3.035 1 92.5 318 THR B O 1
ATOM 5323 N N . ARG B 1 319 ? -1.444 -1.648 -3.104 1 89.94 319 ARG B N 1
ATOM 5324 C CA . ARG B 1 319 ? -1.576 -1.684 -1.65 1 89.94 319 ARG B CA 1
ATOM 5325 C C . ARG B 1 319 ? -0.816 -2.867 -1.061 1 89.94 319 ARG B C 1
ATOM 5327 O O . ARG B 1 319 ? -0.273 -2.775 0.043 1 89.94 319 ARG B O 1
ATOM 5334 N N . SER B 1 320 ? -0.732 -3.916 -1.833 1 89.38 320 SER B N 1
ATOM 5335 C CA . SER B 1 320 ? -0.074 -5.133 -1.366 1 89.38 320 SER B CA 1
ATOM 5336 C C . SER B 1 320 ? 1.435 -5.062 -1.578 1 89.38 320 SER B C 1
ATOM 5338 O O . SER B 1 320 ? 2.164 -5.977 -1.189 1 89.38 320 SER B O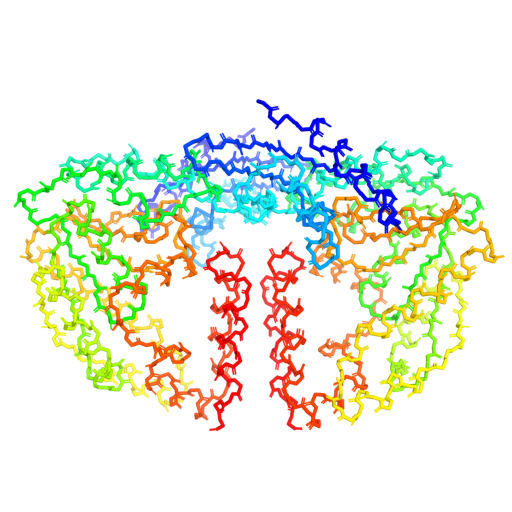 1
ATOM 5340 N N . SER B 1 321 ? 1.935 -4.027 -2.287 1 88.19 321 SER B N 1
ATOM 5341 C CA . SER B 1 321 ? 3.342 -3.834 -2.623 1 88.19 321 SER B CA 1
ATOM 5342 C C . SER B 1 321 ? 3.775 -4.766 -3.748 1 88.19 321 SER B C 1
ATOM 5344 O O . SER B 1 321 ? 4.973 -4.957 -3.979 1 88.19 321 SER B O 1
ATOM 5346 N N . ALA B 1 322 ? 2.795 -5.391 -4.371 1 91.25 322 ALA B N 1
ATOM 5347 C CA . ALA B 1 322 ? 3.113 -6.211 -5.539 1 91.25 322 ALA B CA 1
ATOM 5348 C C . ALA B 1 322 ? 3.6 -5.348 -6.699 1 91.25 322 ALA B C 1
ATOM 5350 O O . ALA B 1 322 ? 4.414 -5.793 -7.512 1 91.25 322 ALA B O 1
ATOM 5351 N N . LEU B 1 323 ? 3.041 -4.164 -6.73 1 90.69 323 LEU B N 1
ATOM 5352 C CA . LEU B 1 323 ? 3.48 -3.211 -7.742 1 90.69 323 LEU B CA 1
ATOM 5353 C C . LEU B 1 323 ? 4.348 -2.119 -7.121 1 90.69 323 LEU B C 1
ATOM 5355 O O . LEU B 1 323 ? 3.9 -1.405 -6.219 1 90.69 323 LEU B O 1
ATOM 5359 N N . GLU B 1 324 ? 5.527 -1.964 -7.578 1 83.75 324 GLU B N 1
ATOM 5360 C CA . GLU B 1 324 ? 6.41 -0.88 -7.16 1 83.75 324 GLU B CA 1
ATOM 5361 C C . GLU B 1 324 ? 6 0.445 -7.793 1 83.75 324 GLU B C 1
ATOM 5363 O O . GLU B 1 324 ? 5.215 0.467 -8.742 1 83.75 324 GLU B O 1
ATOM 5368 N N . PRO B 1 325 ? 6.621 1.483 -7.133 1 77.19 325 PRO B N 1
ATOM 5369 C CA . PRO B 1 325 ? 6.32 2.789 -7.723 1 77.19 325 PRO B CA 1
ATOM 5370 C C . PRO B 1 325 ? 6.625 2.846 -9.219 1 77.19 325 PRO B C 1
ATOM 5372 O O . PRO B 1 325 ? 7.629 2.293 -9.664 1 77.19 325 PRO B O 1
ATOM 5375 N N . GLY B 1 326 ? 5.875 3.402 -10.008 1 86 326 GLY B N 1
ATOM 5376 C CA . GLY B 1 326 ? 6.055 3.525 -11.445 1 86 326 GLY B CA 1
ATOM 5377 C C . GLY B 1 326 ? 5.27 2.496 -12.234 1 86 326 GLY B C 1
ATOM 5378 O O . GLY B 1 326 ? 4.691 2.816 -13.281 1 86 326 GLY B O 1
ATOM 5379 N N . GLU B 1 327 ? 5.293 1.214 -11.734 1 88.31 327 GLU B N 1
ATOM 5380 C CA . GLU B 1 327 ? 4.586 0.147 -12.438 1 88.31 327 GLU B CA 1
ATOM 5381 C C . GLU B 1 327 ? 3.08 0.395 -12.445 1 88.31 327 GLU B C 1
ATOM 5383 O O . GLU B 1 327 ? 2.432 0.261 -13.484 1 88.31 327 GLU B O 1
ATOM 5388 N N . ALA B 1 328 ? 2.578 0.727 -11.32 1 91.56 328 ALA B N 1
ATOM 5389 C CA . ALA B 1 328 ? 1.145 0.98 -11.211 1 91.56 328 ALA B CA 1
ATOM 5390 C C . ALA B 1 328 ? 0.723 2.145 -12.102 1 91.56 328 ALA B C 1
ATOM 5392 O O . ALA B 1 328 ? -0.307 2.076 -12.773 1 91.56 328 ALA B O 1
ATOM 5393 N N . LEU B 1 329 ? 1.521 3.15 -12.094 1 92.25 329 LEU B N 1
ATOM 5394 C CA . LEU B 1 329 ? 1.223 4.32 -12.906 1 92.25 329 LEU B CA 1
ATOM 5395 C C . LEU B 1 329 ? 1.173 3.953 -14.391 1 92.25 329 LEU B C 1
ATOM 5397 O O . LEU B 1 329 ? 0.24 4.336 -15.094 1 92.25 329 LEU B O 1
ATOM 5401 N N . ASP B 1 330 ? 2.145 3.215 -14.836 1 90.88 330 ASP B N 1
ATOM 5402 C CA . ASP B 1 330 ? 2.213 2.812 -16.234 1 90.88 330 ASP B CA 1
ATOM 5403 C C . ASP B 1 330 ? 0.971 2.021 -16.641 1 90.88 330 ASP B C 1
ATOM 5405 O O . ASP B 1 330 ? 0.415 2.238 -17.719 1 90.88 330 ASP B O 1
ATOM 5409 N N . LEU B 1 331 ? 0.535 1.164 -15.836 1 89.88 331 LEU B N 1
ATOM 5410 C CA . LEU B 1 331 ? -0.635 0.341 -16.125 1 89.88 331 LEU B CA 1
ATOM 5411 C C . LEU B 1 331 ? -1.896 1.195 -16.203 1 89.88 331 LEU B C 1
ATOM 5413 O O . LEU B 1 331 ? -2.658 1.097 -17.172 1 89.88 331 LEU B O 1
ATOM 5417 N N . ILE B 1 332 ? -2.088 2.045 -15.211 1 90.31 332 ILE B N 1
ATOM 5418 C CA . ILE B 1 332 ? -3.273 2.895 -15.188 1 90.31 332 ILE B CA 1
ATOM 5419 C C . ILE B 1 332 ? -3.268 3.818 -16.406 1 90.31 332 ILE B C 1
ATOM 5421 O O . ILE B 1 332 ? -4.301 4.008 -17.047 1 90.31 332 ILE B O 1
ATOM 5425 N N . TRP B 1 333 ? -2.123 4.34 -16.688 1 89.81 333 TRP B N 1
ATOM 5426 C CA . TRP B 1 333 ? -1.999 5.289 -17.781 1 89.81 333 TRP B CA 1
ATOM 5427 C C . TRP B 1 333 ? -2.283 4.613 -19.125 1 89.81 333 TRP B C 1
ATOM 5429 O O . TRP B 1 333 ? -2.811 5.242 -20.047 1 89.81 333 TRP B O 1
ATOM 5439 N N . SER B 1 334 ? -2.006 3.396 -19.234 1 87.25 334 SER B N 1
ATOM 5440 C CA . SER B 1 334 ? -2.256 2.664 -20.469 1 87.25 334 SER B CA 1
ATOM 5441 C C . SER B 1 334 ? -3.744 2.633 -20.797 1 87.25 334 SER B C 1
ATOM 5443 O O . SER B 1 334 ? -4.121 2.498 -21.969 1 87.25 334 SER B O 1
ATOM 5445 N N . PHE B 1 335 ? -4.582 2.732 -19.781 1 82.81 335 PHE B N 1
ATOM 5446 C CA . PHE B 1 335 ? -6.023 2.729 -19.984 1 82.81 335 PHE B CA 1
ATOM 5447 C C . PHE B 1 335 ? -6.508 4.098 -20.453 1 82.81 335 PHE B C 1
ATOM 5449 O O . PHE B 1 335 ? -7.582 4.219 -21.047 1 82.81 335 PHE B O 1
ATOM 5456 N N . TYR B 1 336 ? -5.758 5.082 -20.094 1 76.38 336 TYR B N 1
ATOM 5457 C CA . TYR B 1 336 ? -6.168 6.441 -20.438 1 76.38 336 TYR B CA 1
ATOM 5458 C C . TYR B 1 336 ? -6.105 6.664 -21.938 1 76.38 336 TYR B C 1
ATOM 5460 O O . TYR B 1 336 ? -6.883 7.449 -22.5 1 76.38 336 TYR B O 1
ATOM 5468 N N . LYS B 1 337 ? -5.348 5.984 -22.562 1 69.31 337 LYS B N 1
ATOM 5469 C CA . LYS B 1 337 ? -5.102 6.168 -23.984 1 69.31 337 LYS B CA 1
ATOM 5470 C C . LYS B 1 337 ? -6.098 5.371 -24.812 1 69.31 337 LYS B C 1
ATOM 5472 O O . LYS B 1 337 ? -6.156 5.527 -26.047 1 69.31 337 LYS B O 1
ATOM 5477 N N . THR B 1 338 ? -6.777 4.496 -24.141 1 63.97 338 THR B N 1
ATOM 5478 C CA . THR B 1 338 ? -7.734 3.703 -24.906 1 63.97 338 THR B CA 1
ATOM 5479 C C . THR B 1 338 ? -8.969 4.531 -25.25 1 63.97 338 THR B C 1
ATOM 5481 O O . THR B 1 338 ? -9.742 4.898 -24.359 1 63.97 338 THR B O 1
ATOM 5484 N N . LYS B 1 339 ? -9.07 5.238 -26.422 1 60.09 339 LYS B N 1
ATOM 5485 C CA . LYS B 1 339 ? -10.172 6.047 -26.938 1 60.09 339 LYS B CA 1
ATOM 5486 C C . LYS B 1 339 ? -11.234 5.172 -27.594 1 60.09 339 LYS B C 1
ATOM 5488 O O . LYS B 1 339 ? -10.906 4.207 -28.297 1 60.09 339 LYS B O 1
#

Foldseek 3Di:
DCWPVNLLVLLQVLCVVVPHDDDDWAWPTKDADPVQQEIETEGAAVVNLCSCCDDVRVSLVVVCVVVVGPYYHYYYPVLCVLVLVQLVLLLVQLVPDPDDAQLSVLLNVVSVVCSVVVPPDAPVVVLVVDQGEADPDQQEEQEQQLDLLSLLQVVSCLSSRNLYAYEYEDQDCLFRNVLSVVSVVLSCVVSVHHYYYDYDHPPVLLVCLLVVNAQSPVVVVVVSVVVQVVVCVVVLHAEYEYRDQQDGRNRCWDDPDPRHIYHNSNNSNNHAPVSSCVVCVVRPRDDDQAPNRNSNLSSCLVPVVNVVVVLVVLVSCVVSSNYDPPRSVRNNVSSVPSD/DCWPVNLLVLLQVLCVVVPHDDDDWAWPTKDADPVQQEIETEGAAVVNLCSCCDDVRVSLVVVCVVVVGPYYHYYYPVLCVLVLVQLVLLLVQLVPDPDDAQLSVLLNVVSVVCSVVVPPDAPVVVLVVDAGEADPDQQEEQEQQLDLLSLLQVVSCLSNRNLYAYEYEDQDCLFRNVLSVVSVVLSCVVSVHHYYYDYDHPPVLLVCLLVVNAQSPVVVVVVSVVVQVVVCVVVLHAEYEYRDQQDGRNRCWDDPDPRHIYHNSNNSNNHAPVSSCVVCVVRPRDDDQAPNRNSNLSSCLVPVVNVVVVLVVLVSCVVSSNYDPPRSVRNNVSSVPSD

Solvent-accessible surface area (backbone atoms only — not comparable to full-atom values): 36165 Å² total; per-residue (Å²): 139,70,47,66,66,60,49,49,50,52,51,50,50,49,33,52,74,74,69,45,77,89,71,90,68,51,69,69,49,61,47,76,41,76,91,72,38,34,38,37,42,29,12,53,33,61,69,31,30,47,62,50,30,30,78,94,40,47,44,41,50,52,48,28,60,74,66,68,41,78,44,72,46,74,41,33,47,63,79,41,50,60,43,52,53,40,30,52,37,18,45,54,43,60,68,67,51,94,68,96,43,53,28,58,54,42,48,54,47,51,42,52,52,36,65,78,30,66,89,74,62,46,69,61,61,47,59,70,75,50,89,62,66,62,39,92,53,61,40,26,35,30,52,38,70,35,46,68,49,21,45,41,36,47,56,48,38,46,62,31,7,18,38,42,38,37,36,27,81,43,60,41,58,53,66,52,38,68,71,30,52,51,31,40,52,52,52,32,58,74,66,69,37,57,72,45,82,39,83,46,85,47,60,66,55,52,53,42,20,71,69,62,75,46,75,51,65,64,59,52,49,52,54,51,49,52,55,52,51,51,53,30,57,77,68,71,23,41,28,40,35,37,38,45,52,77,42,50,36,59,54,12,51,36,79,75,48,99,67,32,29,39,30,20,50,35,13,36,56,46,44,32,50,64,60,42,50,60,54,45,59,77,65,73,56,80,84,66,70,59,89,67,34,56,49,59,51,52,30,36,49,77,33,58,77,57,43,56,60,56,48,48,50,48,51,51,35,32,57,64,52,28,33,47,90,62,53,49,53,52,44,56,51,49,57,71,69,57,112,139,69,49,67,68,60,50,51,51,51,51,50,51,49,32,51,74,73,69,45,78,89,71,88,69,50,69,70,49,62,47,75,42,76,91,73,37,33,39,37,41,29,13,52,33,61,68,32,30,48,61,50,30,29,79,95,40,48,44,42,49,51,49,29,60,74,66,68,40,77,44,71,48,74,41,34,47,64,79,40,49,61,42,52,51,40,30,50,36,18,46,54,43,60,68,68,50,93,69,96,46,51,27,58,54,41,47,54,48,50,42,53,53,37,65,78,30,66,90,74,62,45,69,62,61,49,58,73,74,48,87,61,66,63,38,93,52,62,39,26,35,30,52,39,71,35,45,68,49,23,45,41,35,48,55,49,39,48,62,32,7,18,37,41,36,36,36,26,80,42,58,43,56,53,66,52,38,66,71,29,50,51,30,41,51,52,52,32,59,75,66,69,38,57,72,45,81,41,83,45,86,47,60,66,55,52,53,41,20,70,70,61,75,48,73,50,64,63,59,52,50,53,54,50,49,51,54,52,50,52,51,30,58,78,67,72,24,40,29,40,36,37,38,45,52,76,41,49,34,59,54,14,51,37,78,74,47,98,66,31,30,40,31,19,51,36,12,36,56,45,44,31,50,66,60,42,49,61,54,44,58,78,66,74,56,77,86,66,71,60,88,67,33,58,49,57,51,50,31,35,47,76,34,58,76,57,44,54,60,56,49,47,50,49,51,53,35,31,56,62,53,29,35,47,91,63,55,50,51,52,44,54,50,50,56,70,69,58,111

Organism: NCBI:txid230361

Radius of gyration: 27.22 Å; Cα contacts (8 Å, |Δi|>4): 1126; chains: 2; bounding box: 62×75×60 Å

Secondary structure (DSSP, 8-state):
---HHHHHHHHHHHHHHTTPPP----EEEEEEETTTTEEEEEESSHHHHHHHH-GGGHHHHHHHHHHT-SEEEEEEGGGGHHHHHHHHHHHHHHHT-----HHHHHHHHHHHHHHHTTTT--HHHHHHH------SS--EEEE--SSHHHHHHHHHHHHTT---EEEEEE--TTTS-HHHHHHHHHHHHHHT--EEEEE---HHHHHHHHTTSS-HHHHHHHHHHHHHHHHHHHTT-SEEEE--S---GGGSEEEEETTEEEEEHHHHTT--HHHHHHHHGGGTPPP-STT--HHHHHHHHH-GGGHHHHHHHHHHHHHTTSS-TTHHHHHHHHHHT--/---HHHHHHHHHHHHHHTTPPP----EEEEEEETTTTEEEEEESSHHHHHHHH-GGGHHHHHHHHHHT-SEEEEEEGGGGHHHHHHHHHHHHHHHT-----HHHHHHHHHHHHHHHTTTT--HHHHHHH------SS--EEEE--SSHHHHHHHHHHHHTT---EEEEEE--TTTS-HHHHHHHHHHHHHHT--EEEEE---HHHHHHHHTTSS-HHHHHHHHHHHHHHHHHHHTT-SEEEE--S---GGGSEEEEETTEEEEEHHHHTT--HHHHHHHHGGGTPPP-STT--HHHHHHHHH-GGGHHHHHHHHHHHHHTTSS-TTHHHHHHHHHHT--

pLDDT: mean 93.71, std 5.29, range [60.09, 98.88]

InterPro domains:
  IPR014729 Rossmann-like alpha/beta/alpha sandwich fold [G3DSA:3.40.50.620] (105-320)
  IPR018317 Queuosine biosynthesis protein QueC [PF06508] (140-237)
  IPR052188 Pyridinium-3,5-bisthiocarboxylic acid mononucleotide synthase-like [PTHR43169] (122-327)

Sequence (678 aa):
MYDEKFILDEVNSIRREIGHDEVSIYIEETYFNKDTNELWIITEDRPDKSAIIGKGGWVVGKLREKLNLESIHVESYGDFLQKEYKLRLSKRTVENLDLNLVGIDNLKKIIKDKLDNIYSFNYENYLKNNEFNESKNTEAVVALSGGVDSSFSLILAKALGFNPIAITIDPGTIILPNQYKQNIKMITEKLNVPHEYLKANYQDVITESLTGKLHPCGRCSKNTGEIAKQYAKDNEIPILIFGDMLATGTQCINKQDDSLYRLNLPASLSTGKQEIKSLIRNYDLKEFKGFGCPLLYEVHRKYPHIKKYSIQRILRETRSSALEPGEALDLIWSFYKTKMYDEKFILDEVNSIRREIGHDEVSIYIEETYFNKDTNELWIITEDRPDKSAIIGKGGWVVGKLREKLNLESIHVESYGDFLQKEYKLRLSKRTVENLDLNLVGIDNLKKIIKDKLDNIYSFNYENYLKNNEFNESKNTEAVVALSGGVDSSFSLILAKALGFNPIAITIDPGTIILPNQYKQNIKMITEKLNVPHEYLKANYQDVITESLTGKLHPCGRCSKNTGEIAKQYAKDNEIPILIFGDMLATGTQCINKQDDSLYRLNLPASLSTGKQEIKSLIRNYDLKEFKGFGCPLLYEVHRKYPHIKKYSIQRILRETRSSALEPGEALDLIWSFYKTK

Nearest PDB structures (foldseek):
  5ztb-assembly2_A  TM=5.859E-01  e=1.648E-06  Thermus thermophilus HB27
  5b4f-assembly1_A-2  TM=5.751E-01  e=2.153E-06  Thermus thermophilus HB27
  5ztb-assembly3_C  TM=5.900E-01  e=4.550E-06  Thermus thermophilus HB27
  5ztb-assembly1_B  TM=5.460E-01  e=5.944E-06  Thermus thermophilus HB27
  5gha-assembly2_C  TM=5.263E-01  e=7.361E-06  Thermus thermophilus HB27